Protein AF-A0A177W8T8-F1 (afdb_monomer)

Sequence (528 aa):
MTTLPELPSTTEKNVCTDEKISAELAASISTLTSTSPLPKVKPGDAMEALTTLVADLTAAKKHATPLLKDVQVLAERTWRVNVAYEHRIAQLEREKRQVGHSQPIAFVLERLTETVWKRFDELIMPLWRFEDSMVPIYEELCLILNGLESLQTMCNVDASERESRLHGFQDRLHAIENKMVDGKLVPDGRSETSSHIPSGQAMCVQLMERCYRLVRKISDAEPAVDPLLFNYKKLLEDIISNLKSMLDSVSVGNKIDPVELHVYQEQAQAVDSMRKDGKFFDKNGNIPEGQAILHELLEEAFDLIHECMVEYEAQDANDDPFSDVLDTLIDRVFNVRIGLTRYAGTATDSISTISKPALKLMYDVAKEGVVIATDTVAHPQKAALGAYSKLRAVASSTMKFINRIGEELEPIDETLQPQYETLHVIRQTLRKMRNERNRVYLAAQVKPSESEVDVQMKRAKETIAQFNEAYSAQLSEILTDLHKMERSRVDGKFMNDFGEVPSGQVPLSAMLDECFCIAMEMGDETIV

Secondary structure (DSSP, 8-state):
----------------SHHHHHHHHHHHHHHHS-SSPPP---HHHHHHHHHHHHHHHHHHHHTSS--HHHHHHHHHHHHHHHHHHHHHHHHHHHHHHHH-S--HHHHHHHHHHHHHHHHIIIIIHHHHT--GGGHHHHHHHHHHHHHHHHHHH--SS-HHHHHHHHHHHHHHHHHHHTTEETTEE--TT--TT---PPTTHHHHHHHHHHHHHHHHHHHSS-PPPPGGGHHHHHHHHHHHHHHHHHHHHHHTTPPP-HHHHHHHHHHHHHHHHT-BTTB---TTS---TTHHHHHHHHHHHHHHHHHHHHHHHHHHHH--TTHHHHHHHHHHHHHHHHHHHHHHHH-SS-GGGS-HHHHHHHHHHHHHHHHHHHHTTTS--GGGHHHHHHHHHHHHHHHHHHHHHHHHHSPPPGGGHHHHHHHHHHHHHHHHHHHHHHHHHHHHTSPPPTTSHHHHHHHHHHHHHHHHHHHHHHHHHHHHHHHHHHHT-BTTB---TTS---S-HHHHHHHHHHHHHHHHHHHHTT--

Nearest PDB structures (foldseek):
  6xns-assembly2_F  TM=2.102E-01  e=7.428E-01  synthetic construct
  5a7d-assembly2_Q  TM=1.539E-01  e=8.502E+00  Drosophila melanogaster

InterPro domains:
  IPR018810 Uncharacterised protein family UPF0662 [PF10303] (131-246)
  IPR018810 Uncharacterised protein family UPF0662 [PTHR28086] (33-526)

Structure (mmCIF, N/CA/C/O backbone):
data_AF-A0A177W8T8-F1
#
_entry.id   AF-A0A177W8T8-F1
#
loop_
_atom_site.group_PDB
_atom_site.id
_atom_site.type_symbol
_atom_site.label_atom_id
_atom_site.label_alt_id
_atom_site.label_comp_id
_atom_site.label_asym_id
_atom_site.label_entity_id
_atom_site.label_seq_id
_atom_site.pdbx_PDB_ins_code
_atom_site.Cartn_x
_atom_site.Cartn_y
_atom_site.Cartn_z
_atom_site.occupancy
_atom_site.B_iso_or_equiv
_atom_site.auth_seq_id
_atom_site.auth_comp_id
_atom_site.auth_asym_id
_atom_site.auth_atom_id
_atom_site.pdbx_PDB_model_num
ATOM 1 N N . MET A 1 1 ? 101.502 -21.270 -31.433 1.00 36.50 1 MET A N 1
ATOM 2 C CA . MET A 1 1 ? 100.756 -20.034 -31.753 1.00 36.50 1 MET A CA 1
ATOM 3 C C . MET A 1 1 ? 99.732 -20.409 -32.811 1.00 36.50 1 MET A C 1
ATOM 5 O O . MET A 1 1 ? 100.157 -20.930 -33.825 1.00 36.50 1 MET A O 1
ATOM 9 N N . THR A 1 2 ? 98.418 -20.303 -32.671 1.00 36.94 2 THR A N 1
ATOM 10 C CA . THR A 1 2 ? 97.518 -19.905 -31.581 1.00 36.94 2 THR A CA 1
ATOM 11 C C . THR A 1 2 ? 96.158 -20.503 -31.978 1.00 36.94 2 THR A C 1
ATOM 13 O O . THR A 1 2 ? 95.838 -20.564 -33.163 1.00 36.94 2 THR A O 1
ATOM 16 N N . THR A 1 3 ? 95.424 -21.037 -31.012 1.00 33.81 3 THR A N 1
ATOM 17 C CA . THR A 1 3 ? 94.244 -21.903 -31.156 1.00 33.81 3 THR A CA 1
ATOM 18 C C . THR A 1 3 ? 92.930 -21.122 -31.313 1.00 33.81 3 THR A C 1
ATOM 20 O O . THR A 1 3 ? 92.725 -20.126 -30.629 1.00 33.81 3 THR A O 1
ATOM 23 N N . LEU A 1 4 ? 92.032 -21.614 -32.175 1.00 34.81 4 LEU A N 1
ATOM 24 C CA . LEU A 1 4 ? 90.561 -21.447 -32.105 1.00 34.81 4 LEU A CA 1
ATOM 25 C C . LEU A 1 4 ? 89.976 -22.485 -31.110 1.00 34.81 4 LEU A C 1
ATOM 27 O O . LEU A 1 4 ? 90.708 -23.447 -30.847 1.00 34.81 4 LEU A O 1
ATOM 31 N N . PRO A 1 5 ? 88.694 -22.444 -30.654 1.00 54.16 5 PRO A N 1
ATOM 32 C CA . PRO A 1 5 ? 87.584 -21.465 -30.819 1.00 54.16 5 PRO A CA 1
ATOM 33 C C . PRO A 1 5 ? 86.827 -21.117 -29.492 1.00 54.16 5 PRO A C 1
ATOM 35 O O . PRO A 1 5 ? 87.106 -21.740 -28.480 1.00 54.16 5 PRO A O 1
ATOM 38 N N . GLU A 1 6 ? 85.827 -20.206 -29.494 1.00 29.86 6 GLU A N 1
ATOM 39 C CA . GLU A 1 6 ? 84.675 -20.213 -28.540 1.00 29.86 6 GLU A CA 1
ATOM 40 C C . GLU A 1 6 ? 83.529 -19.221 -28.914 1.00 29.86 6 GLU A C 1
ATOM 42 O O . GLU A 1 6 ? 83.764 -18.158 -29.485 1.00 29.86 6 GLU A O 1
ATOM 47 N N . LEU A 1 7 ? 82.285 -19.587 -28.573 1.00 36.22 7 LEU A N 1
ATOM 48 C CA . LEU A 1 7 ? 81.008 -18.824 -28.520 1.00 36.22 7 LEU A CA 1
ATOM 49 C C . LEU A 1 7 ? 80.299 -19.298 -27.219 1.00 36.22 7 LEU A C 1
ATOM 51 O O . LEU A 1 7 ? 80.562 -20.452 -26.865 1.00 36.22 7 LEU A O 1
ATOM 55 N N . PRO A 1 8 ? 79.330 -18.600 -26.561 1.00 48.88 8 PRO A N 1
ATOM 56 C CA . PRO A 1 8 ? 78.792 -17.224 -26.686 1.00 48.88 8 PRO A CA 1
ATOM 57 C C . PRO A 1 8 ? 78.611 -16.471 -25.319 1.00 48.88 8 PRO A C 1
ATOM 59 O O . PRO A 1 8 ? 78.730 -17.079 -24.261 1.00 48.88 8 PRO A O 1
ATOM 62 N N . SER A 1 9 ? 78.177 -15.193 -25.305 1.00 28.61 9 SER A N 1
ATOM 63 C CA . SER A 1 9 ? 77.290 -14.660 -24.234 1.00 28.61 9 SER A CA 1
ATOM 64 C C . SER A 1 9 ? 76.588 -13.340 -24.600 1.00 28.61 9 SER A C 1
ATOM 66 O O . SER A 1 9 ? 77.214 -12.367 -25.008 1.00 28.61 9 SER A O 1
ATOM 68 N N . THR A 1 10 ? 75.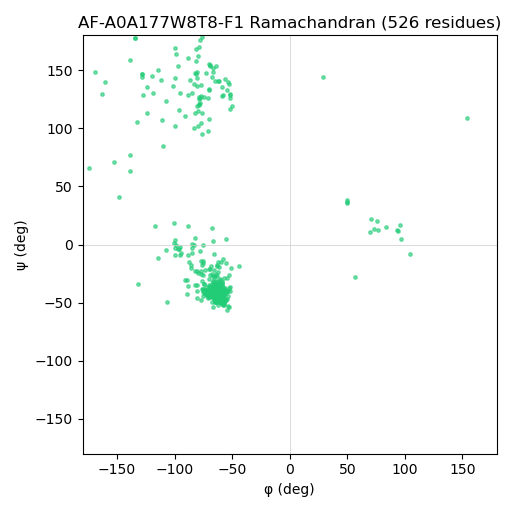272 -13.328 -24.397 1.00 39.69 10 THR A N 1
ATOM 69 C CA . THR A 1 10 ? 74.319 -12.205 -24.420 1.00 39.69 10 THR A CA 1
ATOM 70 C C . THR A 1 10 ? 74.605 -11.137 -23.360 1.00 39.69 10 THR A C 1
ATOM 72 O O . THR A 1 10 ? 74.863 -11.527 -22.230 1.00 39.69 10 THR A O 1
ATOM 75 N N . THR A 1 11 ? 74.438 -9.847 -23.690 1.00 34.94 11 THR A N 1
ATOM 76 C CA . THR A 1 11 ? 73.537 -8.846 -23.051 1.00 34.94 11 THR A CA 1
ATOM 77 C C . THR A 1 11 ? 74.072 -7.426 -23.250 1.00 34.94 11 THR A C 1
ATOM 79 O O . THR A 1 11 ? 74.990 -7.023 -22.549 1.00 34.94 11 THR A O 1
ATOM 82 N N . GLU A 1 12 ? 73.410 -6.628 -24.087 1.00 33.59 12 GLU A N 1
ATOM 83 C CA . GLU A 1 12 ? 73.372 -5.171 -23.917 1.00 33.59 12 GLU A CA 1
ATOM 84 C C . GLU A 1 12 ? 71.911 -4.727 -24.055 1.00 33.59 12 GLU A C 1
ATOM 86 O O . GLU A 1 12 ? 71.309 -4.786 -25.127 1.00 33.59 12 GLU A O 1
ATOM 91 N N . LYS A 1 13 ? 71.302 -4.389 -22.912 1.00 40.56 13 LYS A N 1
ATOM 92 C CA . LYS A 1 13 ? 69.955 -3.823 -22.815 1.00 40.56 13 LYS A CA 1
ATOM 93 C C . LYS A 1 13 ? 70.055 -2.302 -22.917 1.00 40.56 13 LYS A C 1
ATOM 95 O O . LYS A 1 13 ? 70.793 -1.680 -22.159 1.00 40.56 13 LYS A O 1
ATOM 100 N N . ASN A 1 14 ? 69.258 -1.741 -23.822 1.00 39.06 14 ASN A N 1
ATOM 101 C CA . ASN A 1 14 ? 68.937 -0.321 -23.934 1.00 39.06 14 ASN A CA 1
ATOM 102 C C . ASN A 1 14 ? 68.482 0.261 -22.585 1.00 39.06 14 ASN A C 1
ATOM 104 O O . ASN A 1 14 ? 67.448 -0.139 -22.055 1.00 39.06 14 ASN A O 1
ATOM 108 N N . VAL A 1 15 ? 69.224 1.246 -22.080 1.00 43.66 15 VAL A N 1
ATOM 109 C CA . VAL A 1 15 ? 68.829 2.138 -20.983 1.00 43.66 15 VAL A CA 1
ATOM 110 C C . VAL A 1 15 ? 68.604 3.522 -21.594 1.00 43.66 15 VAL A C 1
ATOM 112 O O . VAL A 1 15 ? 69.538 4.308 -21.662 1.00 43.66 15 VAL A O 1
ATOM 115 N N . CYS A 1 16 ? 67.406 3.790 -22.127 1.00 46.47 16 CYS A N 1
ATOM 116 C CA . CYS A 1 16 ? 66.895 5.149 -22.397 1.00 46.47 16 CYS A CA 1
ATOM 117 C C . CYS A 1 16 ? 65.426 5.096 -22.875 1.00 46.47 16 CYS A C 1
ATOM 119 O O . CYS A 1 16 ? 65.121 5.395 -24.029 1.00 46.47 16 CYS A O 1
ATOM 121 N N . THR A 1 17 ? 64.503 4.668 -22.012 1.00 49.44 17 THR A N 1
ATOM 122 C CA . THR A 1 17 ? 63.050 4.724 -22.292 1.00 49.44 17 THR A CA 1
ATOM 123 C C . THR A 1 17 ? 62.265 5.315 -21.126 1.00 49.44 17 THR A C 1
ATOM 125 O O . THR A 1 17 ? 61.343 6.091 -21.355 1.00 49.44 17 THR A O 1
ATOM 128 N N . ASP A 1 18 ? 62.693 5.078 -19.886 1.00 39.41 18 ASP A N 1
ATOM 129 C CA . ASP A 1 18 ? 61.910 5.481 -18.712 1.00 39.41 18 ASP A CA 1
ATOM 130 C C . ASP A 1 18 ? 61.987 6.982 -18.403 1.00 39.41 18 ASP A C 1
ATOM 132 O O . ASP A 1 18 ? 60.996 7.559 -17.973 1.00 39.41 18 ASP A O 1
ATOM 136 N N . GLU A 1 19 ? 63.103 7.664 -18.689 1.00 41.38 19 GLU A N 1
ATOM 137 C CA . GLU A 1 19 ? 63.194 9.124 -18.497 1.00 41.38 19 GLU A CA 1
ATOM 138 C C . GLU A 1 19 ? 62.347 9.904 -19.508 1.00 41.38 19 GLU A C 1
ATOM 140 O O . GLU A 1 19 ? 61.757 10.923 -19.159 1.00 41.38 19 GLU A O 1
ATOM 145 N N . LYS A 1 20 ? 62.235 9.409 -20.747 1.00 46.97 20 LYS A N 1
ATOM 146 C CA . LYS A 1 20 ? 61.398 10.026 -21.786 1.00 46.97 20 LYS A CA 1
ATOM 147 C C . LYS A 1 20 ? 59.914 9.817 -21.507 1.00 46.97 20 LYS A C 1
ATOM 149 O O . LYS A 1 20 ? 59.155 10.776 -21.563 1.00 46.97 20 LYS A O 1
ATOM 154 N N . ILE A 1 21 ? 59.535 8.595 -21.129 1.00 47.09 21 ILE A N 1
ATOM 155 C CA . ILE A 1 21 ? 58.158 8.259 -20.751 1.00 47.09 21 ILE A CA 1
ATOM 156 C C . ILE A 1 21 ? 57.765 9.008 -19.469 1.00 47.09 21 ILE A C 1
ATOM 158 O O . ILE A 1 21 ? 56.670 9.551 -19.393 1.00 47.09 21 ILE A O 1
ATOM 162 N N . SER A 1 22 ? 58.669 9.126 -18.492 1.00 39.69 22 SER A N 1
ATOM 163 C CA . SER A 1 22 ? 58.439 9.901 -17.265 1.00 39.69 22 SER A CA 1
ATOM 164 C C . SER A 1 22 ? 58.318 11.406 -17.537 1.00 39.69 22 SER A C 1
ATOM 166 O O . SER A 1 22 ? 57.455 12.066 -16.962 1.00 39.69 22 SER A O 1
ATOM 168 N N . ALA A 1 23 ? 59.110 11.956 -18.465 1.00 46.72 23 ALA A N 1
ATOM 169 C CA . ALA A 1 23 ? 59.013 13.359 -18.872 1.00 46.72 23 ALA A CA 1
ATOM 170 C C . ALA A 1 23 ? 57.728 13.666 -19.666 1.00 46.72 23 ALA A C 1
ATOM 172 O O . ALA A 1 23 ? 57.107 14.704 -19.441 1.00 46.72 23 ALA A O 1
ATOM 173 N N . GLU A 1 24 ? 57.292 12.764 -20.550 1.00 45.69 24 GLU A N 1
ATOM 174 C CA . GLU A 1 24 ? 56.029 12.884 -21.295 1.00 45.69 24 GLU A CA 1
ATOM 175 C C . GLU A 1 24 ? 54.805 12.711 -20.382 1.00 45.69 24 GLU A C 1
ATOM 177 O O . GLU A 1 24 ? 53.823 13.450 -20.512 1.00 45.69 24 GLU A O 1
ATOM 182 N N . LEU A 1 25 ? 54.885 11.810 -19.396 1.00 41.50 25 LEU A N 1
ATOM 183 C CA . LEU A 1 25 ? 53.869 11.642 -18.357 1.00 41.50 25 LEU A CA 1
ATOM 184 C C . LEU A 1 25 ? 53.806 12.880 -17.450 1.00 41.50 25 LEU A C 1
ATOM 186 O O . LEU A 1 25 ? 52.720 13.376 -17.171 1.00 41.50 25 LEU A O 1
ATOM 190 N N . ALA A 1 26 ? 54.951 13.439 -17.048 1.00 39.69 26 ALA A N 1
ATOM 191 C CA . ALA A 1 26 ? 55.018 14.663 -16.249 1.00 39.69 26 ALA A CA 1
ATOM 192 C C . ALA A 1 26 ? 54.475 15.890 -17.006 1.00 39.69 26 ALA A C 1
ATOM 194 O O . ALA A 1 26 ? 53.746 16.691 -16.424 1.00 39.69 26 ALA A O 1
ATOM 195 N N . ALA A 1 27 ? 54.757 16.016 -18.307 1.00 43.03 27 ALA A N 1
ATOM 196 C CA . ALA A 1 27 ? 54.209 17.077 -19.155 1.00 43.03 27 ALA A CA 1
ATOM 197 C C . ALA A 1 27 ? 52.689 16.926 -19.384 1.00 43.03 27 ALA A C 1
ATOM 199 O O . ALA A 1 27 ? 51.956 17.920 -19.376 1.00 43.03 27 ALA A O 1
ATOM 200 N N . SER A 1 28 ? 52.199 15.689 -19.514 1.00 38.84 28 SER A N 1
ATOM 201 C CA . SER A 1 28 ? 50.762 15.380 -19.611 1.00 38.84 28 SER A CA 1
ATOM 202 C C . SER A 1 28 ? 50.029 15.629 -18.284 1.00 38.84 28 SER A C 1
ATOM 204 O O . SER A 1 28 ? 48.922 16.154 -18.267 1.00 38.84 28 SER A O 1
ATOM 206 N N . ILE A 1 29 ? 50.672 15.355 -17.145 1.00 35.28 29 ILE A N 1
ATOM 207 C CA . ILE A 1 29 ? 50.142 15.678 -15.812 1.00 35.28 29 ILE A CA 1
ATOM 208 C C . ILE A 1 29 ? 50.116 17.199 -15.588 1.00 35.28 29 ILE A C 1
ATOM 210 O O . ILE A 1 29 ? 49.116 17.723 -15.102 1.00 35.28 29 ILE A O 1
ATOM 214 N N . SER A 1 30 ? 51.159 17.932 -15.998 1.00 34.81 30 SER A N 1
ATOM 215 C CA . SER A 1 30 ? 51.205 19.399 -15.887 1.00 34.81 30 SER A CA 1
ATOM 216 C C . SER A 1 30 ? 50.168 20.123 -16.750 1.00 34.81 30 SER A C 1
ATOM 218 O O . SER A 1 30 ? 49.748 21.220 -16.387 1.00 34.81 30 SER A O 1
ATOM 220 N N . THR A 1 31 ? 49.737 19.533 -17.867 1.00 37.41 31 THR A N 1
ATOM 221 C CA . THR A 1 31 ? 48.670 20.086 -18.722 1.00 37.41 31 THR A CA 1
ATOM 222 C C . THR A 1 31 ? 47.262 19.762 -18.205 1.00 37.41 31 THR A C 1
ATOM 224 O O . THR A 1 31 ? 46.336 20.525 -18.471 1.00 37.41 31 THR A O 1
ATOM 227 N N . LEU A 1 32 ? 47.106 18.702 -17.399 1.00 35.44 32 LEU A N 1
ATOM 228 C CA . LEU A 1 32 ? 45.859 18.321 -16.714 1.00 35.44 32 LEU A CA 1
ATOM 229 C C . LEU A 1 32 ? 45.648 19.035 -15.365 1.00 35.44 32 LEU A C 1
ATOM 231 O O . LEU A 1 32 ? 44.524 19.133 -14.868 1.00 35.44 32 LEU A O 1
ATOM 235 N N . THR A 1 33 ? 46.703 19.570 -14.751 1.00 32.75 33 THR A N 1
ATOM 236 C CA . THR A 1 33 ? 46.577 20.384 -13.539 1.00 32.75 33 THR A CA 1
ATOM 237 C C . THR A 1 33 ? 46.239 21.828 -13.895 1.00 32.75 33 THR A C 1
ATOM 239 O O . THR A 1 33 ? 47.120 22.620 -14.225 1.00 32.75 33 THR A O 1
ATOM 242 N N . SER A 1 34 ? 44.959 22.200 -13.782 1.00 35.75 34 SER A N 1
ATOM 243 C CA . SER A 1 34 ? 44.555 23.610 -13.756 1.00 35.75 34 SER A CA 1
ATOM 244 C C . SER A 1 34 ? 45.380 24.334 -12.683 1.00 35.75 34 SER A C 1
ATOM 246 O O . SER A 1 34 ? 45.391 23.918 -11.524 1.00 35.75 34 SER A O 1
ATOM 248 N N . THR A 1 35 ? 46.047 25.426 -13.049 1.00 34.66 35 THR A N 1
ATOM 249 C CA . THR A 1 35 ? 46.889 26.266 -12.177 1.00 34.66 35 THR A CA 1
ATOM 250 C C . THR A 1 35 ? 46.104 27.034 -11.104 1.00 34.66 35 THR A C 1
ATOM 252 O O . THR A 1 35 ? 46.620 27.980 -10.507 1.00 34.66 35 THR A O 1
ATOM 255 N N . SER A 1 36 ? 44.845 26.678 -10.851 1.00 39.38 36 SER A N 1
ATOM 256 C CA . SER A 1 36 ? 44.048 27.270 -9.786 1.00 39.38 36 SER A CA 1
ATOM 257 C C . SER A 1 36 ? 44.452 26.669 -8.433 1.00 39.38 36 SER A C 1
ATOM 259 O O . SER A 1 36 ? 44.442 25.446 -8.282 1.00 39.38 36 SER A O 1
ATOM 261 N N . PRO A 1 37 ? 44.811 27.495 -7.433 1.00 39.81 37 PRO A N 1
ATOM 262 C CA . PRO A 1 37 ? 45.140 26.999 -6.104 1.00 39.81 37 PRO A CA 1
ATOM 263 C C . PRO A 1 37 ? 43.948 26.238 -5.513 1.00 39.81 37 PRO A C 1
ATOM 265 O O . PRO A 1 37 ? 42.806 26.691 -5.605 1.00 39.81 37 PRO A O 1
ATOM 268 N N . LEU A 1 38 ? 44.232 25.081 -4.906 1.00 39.56 38 LEU A N 1
ATOM 269 C CA . LEU A 1 38 ? 43.234 24.237 -4.248 1.00 39.56 38 LEU A CA 1
ATOM 270 C C . LEU A 1 38 ? 42.411 25.072 -3.244 1.00 39.56 38 LEU A C 1
ATOM 272 O O . LEU A 1 38 ? 42.997 25.779 -2.414 1.00 39.56 38 LEU A O 1
ATOM 276 N N . PRO A 1 39 ? 41.068 25.023 -3.301 1.00 41.81 39 PRO A N 1
ATOM 277 C CA . PRO A 1 39 ? 40.225 25.808 -2.411 1.00 41.81 39 PRO A CA 1
ATOM 278 C C . PRO A 1 39 ? 40.402 25.354 -0.956 1.00 41.81 39 PRO A C 1
ATOM 280 O O . PRO A 1 39 ? 40.507 24.166 -0.660 1.00 41.81 39 PRO A O 1
ATOM 283 N N . LYS A 1 40 ? 40.421 26.311 -0.021 1.00 44.78 40 LYS A N 1
ATOM 284 C CA . LYS A 1 40 ? 40.364 26.027 1.421 1.00 44.78 40 LYS A CA 1
ATOM 285 C C . LYS A 1 40 ? 38.949 25.543 1.759 1.00 44.78 40 LYS A C 1
ATOM 287 O O . LYS A 1 40 ? 38.050 26.364 1.908 1.00 44.78 40 LYS A O 1
ATOM 292 N N . VAL A 1 41 ? 38.755 24.229 1.833 1.00 49.09 41 VAL A N 1
ATOM 293 C CA . VAL A 1 41 ? 37.439 23.591 2.021 1.00 49.09 41 VAL A CA 1
ATOM 294 C C . VAL A 1 41 ? 37.008 23.668 3.493 1.00 49.09 41 VAL A C 1
ATOM 296 O O . VAL A 1 41 ? 37.770 23.271 4.380 1.00 49.09 41 VAL A O 1
ATOM 299 N N . LYS A 1 42 ? 35.807 24.192 3.779 1.00 52.62 42 LYS A N 1
ATOM 300 C CA . LYS A 1 42 ? 35.232 24.187 5.137 1.00 52.62 42 LYS A CA 1
ATOM 301 C C . LYS A 1 42 ? 34.613 22.810 5.458 1.00 52.62 42 LYS A C 1
ATOM 303 O O . LYS A 1 42 ? 34.341 22.033 4.548 1.00 52.62 42 LYS A O 1
ATOM 308 N N . PRO A 1 43 ? 34.358 22.481 6.742 1.00 46.59 43 PRO A N 1
ATOM 309 C CA . PRO A 1 43 ? 33.862 21.157 7.142 1.00 46.59 43 PRO A CA 1
ATOM 310 C C . PRO A 1 43 ? 32.527 20.738 6.503 1.00 46.59 43 PRO A C 1
ATOM 312 O O . PRO A 1 43 ? 32.348 19.556 6.227 1.00 46.59 43 PRO A O 1
ATOM 315 N N . GLY A 1 44 ? 31.608 21.682 6.262 1.00 55.44 44 GLY A N 1
ATOM 316 C CA . GLY A 1 44 ? 30.327 21.408 5.594 1.00 55.44 44 GLY A CA 1
ATOM 317 C C . GLY A 1 44 ? 30.504 21.061 4.116 1.00 55.44 44 GLY A C 1
ATOM 318 O O . GLY A 1 44 ? 29.968 20.059 3.650 1.00 55.44 44 GLY A O 1
ATOM 319 N N . ASP A 1 45 ? 31.358 21.817 3.428 1.00 59.78 45 ASP A N 1
ATOM 320 C CA . ASP A 1 45 ? 31.611 21.698 1.990 1.00 59.78 45 ASP A CA 1
ATOM 321 C C . ASP A 1 45 ? 32.172 20.312 1.603 1.00 59.78 45 ASP A C 1
ATOM 323 O O . ASP A 1 45 ? 31.843 19.769 0.551 1.00 59.78 45 ASP A O 1
ATOM 327 N N . ALA A 1 46 ? 33.002 19.703 2.460 1.00 58.59 46 ALA A N 1
ATOM 328 C CA . ALA A 1 46 ? 33.574 18.374 2.211 1.00 58.59 46 ALA A CA 1
ATOM 329 C C . ALA A 1 46 ? 32.538 17.242 2.349 1.00 58.59 46 ALA A C 1
ATOM 331 O O . ALA A 1 46 ? 32.540 16.293 1.564 1.00 58.59 46 ALA A O 1
ATOM 332 N N . MET A 1 47 ? 31.643 17.342 3.337 1.00 60.91 47 MET A N 1
ATOM 333 C CA . MET A 1 47 ? 30.579 16.359 3.563 1.00 60.91 47 MET A CA 1
ATOM 334 C C . MET A 1 47 ? 29.520 16.431 2.459 1.00 60.91 47 MET A C 1
ATOM 336 O O . MET A 1 47 ? 29.075 15.397 1.958 1.00 60.91 47 MET A O 1
ATOM 340 N N . GLU A 1 48 ? 29.159 17.642 2.039 1.00 68.06 48 GLU A N 1
ATOM 341 C CA . GLU A 1 48 ? 28.255 17.883 0.915 1.00 68.06 48 GLU A CA 1
ATOM 342 C C . GLU A 1 48 ? 28.841 17.347 -0.401 1.00 68.06 48 GLU A C 1
ATOM 344 O O . GLU A 1 48 ? 28.162 16.623 -1.135 1.00 68.06 48 GLU A O 1
ATOM 349 N N . ALA A 1 49 ? 30.129 17.596 -0.662 1.00 63.69 49 ALA A N 1
ATOM 350 C CA . ALA A 1 49 ? 30.810 17.093 -1.853 1.00 63.69 49 ALA A CA 1
ATOM 351 C C . ALA A 1 49 ? 30.868 15.556 -1.906 1.00 63.69 49 ALA A C 1
ATOM 353 O O . ALA A 1 49 ? 30.611 14.979 -2.963 1.00 63.69 49 ALA A O 1
ATOM 354 N N . LEU A 1 50 ? 31.159 14.887 -0.782 1.00 61.28 50 LEU A N 1
ATOM 355 C CA . LEU A 1 50 ? 31.156 13.421 -0.692 1.00 61.28 50 LEU A CA 1
ATOM 356 C C . LEU A 1 50 ? 29.753 12.835 -0.842 1.00 61.28 50 LEU A C 1
ATOM 358 O O . LEU A 1 50 ? 29.578 11.854 -1.556 1.00 61.28 50 LEU A O 1
ATOM 362 N N . THR A 1 51 ? 28.751 13.443 -0.209 1.00 69.00 51 THR A N 1
ATOM 363 C CA . THR A 1 51 ? 27.359 12.976 -0.295 1.00 69.00 51 THR A CA 1
ATOM 364 C C . THR A 1 51 ? 26.843 13.079 -1.728 1.00 69.00 51 THR A C 1
ATOM 366 O O . THR A 1 51 ? 26.279 12.121 -2.256 1.00 69.00 51 THR A O 1
ATOM 369 N N . THR A 1 52 ? 27.124 14.201 -2.393 1.00 72.75 52 THR A N 1
ATOM 370 C CA . THR A 1 52 ? 26.773 14.407 -3.802 1.00 72.75 52 THR A CA 1
ATOM 371 C C . THR A 1 52 ? 27.526 13.427 -4.704 1.00 72.75 52 THR A C 1
ATOM 373 O O . THR A 1 52 ? 26.930 12.815 -5.580 1.00 72.75 52 THR A O 1
ATOM 376 N N . LEU A 1 53 ? 28.821 13.196 -4.456 1.00 67.50 53 LEU A N 1
ATOM 377 C CA . LEU A 1 53 ? 29.611 12.232 -5.225 1.00 67.50 53 LEU A CA 1
ATOM 378 C C . LEU A 1 53 ? 29.110 10.788 -5.053 1.00 67.50 53 LEU A C 1
ATOM 380 O O . LEU A 1 53 ? 29.078 10.033 -6.021 1.00 67.50 53 LEU A O 1
ATOM 384 N N . VAL A 1 54 ? 28.696 10.394 -3.845 1.00 66.81 54 VAL A N 1
ATOM 385 C CA . VAL A 1 54 ? 28.079 9.083 -3.592 1.00 66.81 54 VAL A CA 1
ATOM 386 C C . VAL A 1 54 ? 26.755 8.954 -4.343 1.00 66.81 54 VAL A C 1
ATOM 388 O O . VAL A 1 54 ? 26.503 7.898 -4.926 1.00 66.81 54 VAL A O 1
ATOM 391 N N . ALA A 1 55 ? 25.929 10.003 -4.364 1.00 71.38 55 ALA A N 1
ATOM 392 C CA . ALA A 1 55 ? 24.685 10.020 -5.129 1.00 71.38 55 ALA A CA 1
ATOM 393 C C . ALA A 1 55 ? 24.953 9.873 -6.636 1.00 71.38 55 ALA A C 1
ATOM 395 O O . ALA A 1 55 ? 24.359 9.006 -7.272 1.00 71.38 55 ALA A O 1
ATOM 396 N N . ASP A 1 56 ? 25.920 10.618 -7.172 1.00 65.88 56 ASP A N 1
ATOM 397 C CA . ASP A 1 56 ? 26.297 10.578 -8.589 1.00 65.88 56 ASP A CA 1
ATOM 398 C C . ASP A 1 56 ? 26.890 9.218 -8.994 1.00 65.88 56 ASP A C 1
ATOM 400 O O . ASP A 1 56 ? 26.501 8.650 -10.012 1.00 65.88 56 ASP A O 1
ATOM 404 N N . LEU A 1 57 ? 27.765 8.627 -8.170 1.00 65.00 57 LEU A N 1
ATOM 405 C CA . LEU A 1 57 ? 28.293 7.270 -8.384 1.00 65.00 57 LEU A CA 1
ATOM 406 C C . LEU A 1 57 ? 27.192 6.203 -8.289 1.00 65.00 57 LEU A C 1
ATOM 408 O O . LEU A 1 57 ? 27.227 5.195 -8.996 1.00 65.00 57 LEU A O 1
ATOM 412 N N . THR A 1 58 ? 26.200 6.413 -7.424 1.00 66.75 58 THR A N 1
ATOM 413 C CA . THR A 1 58 ? 25.055 5.503 -7.277 1.00 66.75 58 THR A CA 1
ATOM 414 C C . THR A 1 58 ? 24.097 5.619 -8.463 1.00 66.75 58 THR A C 1
ATOM 416 O O . THR A 1 58 ? 23.622 4.599 -8.961 1.00 66.75 58 THR A O 1
ATOM 419 N N . ALA A 1 59 ? 23.871 6.829 -8.976 1.00 66.38 59 ALA A N 1
ATOM 420 C CA . ALA A 1 59 ? 23.120 7.064 -10.203 1.00 66.38 59 ALA A CA 1
ATOM 421 C C . ALA A 1 59 ? 23.847 6.472 -11.422 1.00 66.38 59 ALA A C 1
ATOM 423 O O . ALA A 1 59 ? 23.244 5.726 -12.190 1.00 66.38 59 ALA A O 1
ATOM 424 N N . ALA A 1 60 ? 25.159 6.690 -11.546 1.00 63.41 60 ALA A N 1
ATOM 425 C CA . ALA A 1 60 ? 25.982 6.093 -12.598 1.00 63.41 60 ALA A CA 1
ATOM 426 C C . ALA A 1 60 ? 25.928 4.555 -12.571 1.00 63.41 60 ALA A C 1
ATOM 428 O O . ALA A 1 60 ? 25.825 3.919 -13.618 1.00 63.41 60 ALA A O 1
ATOM 429 N N . LYS A 1 61 ? 25.901 3.948 -11.374 1.00 62.06 61 LYS A N 1
ATOM 430 C CA . LYS A 1 61 ? 25.670 2.505 -11.209 1.00 62.06 61 LYS A CA 1
ATOM 431 C C . LYS A 1 61 ? 24.278 2.073 -11.675 1.00 62.06 61 LYS A C 1
ATOM 433 O O . LYS A 1 61 ? 24.152 1.018 -12.292 1.00 62.06 61 LYS A O 1
ATOM 438 N N . LYS A 1 62 ? 23.239 2.866 -11.389 1.00 60.81 62 LYS A N 1
ATOM 439 C CA . LYS A 1 62 ? 21.850 2.585 -11.793 1.00 60.81 62 LYS A CA 1
ATOM 440 C C . LYS A 1 62 ? 21.688 2.573 -13.316 1.00 60.81 62 LYS A C 1
ATOM 442 O O . LYS A 1 62 ? 20.943 1.747 -13.829 1.00 60.81 62 LYS A O 1
ATOM 447 N N . HIS A 1 63 ? 22.427 3.423 -14.029 1.00 58.25 63 HIS A N 1
ATOM 448 C CA . HIS A 1 63 ? 22.426 3.462 -15.496 1.00 58.25 63 HIS A CA 1
ATOM 449 C C . HIS A 1 63 ? 23.211 2.317 -16.161 1.00 58.25 63 HIS A C 1
ATOM 451 O O . HIS A 1 63 ? 23.214 2.236 -17.382 1.00 58.25 63 HIS A O 1
ATOM 457 N N . ALA A 1 64 ? 23.820 1.413 -15.379 1.00 55.97 64 ALA A N 1
ATOM 458 C CA . ALA A 1 64 ? 24.514 0.174 -15.756 1.00 55.97 64 ALA A CA 1
ATOM 459 C C . ALA A 1 64 ? 25.690 0.279 -16.757 1.00 55.97 64 ALA A C 1
ATOM 461 O O . ALA A 1 64 ? 26.579 -0.566 -16.700 1.00 55.97 64 ALA A O 1
ATOM 462 N N . THR A 1 65 ? 25.723 1.270 -17.651 1.00 66.06 65 THR A N 1
ATOM 463 C CA . THR A 1 65 ? 26.663 1.402 -18.778 1.00 66.06 65 THR A CA 1
ATOM 464 C C . THR A 1 65 ? 26.862 2.884 -19.160 1.00 66.06 65 THR A C 1
ATOM 466 O O . THR A 1 65 ? 26.349 3.339 -20.186 1.00 66.06 65 THR A O 1
ATOM 469 N N . PRO A 1 66 ? 27.549 3.690 -18.327 1.00 68.56 66 PRO A N 1
ATOM 470 C CA . PRO A 1 66 ? 27.820 5.100 -18.626 1.00 68.56 66 PRO A CA 1
ATOM 471 C C . PRO A 1 66 ? 28.819 5.267 -19.786 1.00 68.56 66 PRO A C 1
ATOM 473 O O . PRO A 1 66 ? 29.666 4.397 -20.014 1.00 68.56 66 PRO A O 1
ATOM 476 N N . LEU A 1 67 ? 28.747 6.399 -20.504 1.00 69.50 67 LEU A N 1
ATOM 477 C CA . LEU A 1 67 ? 29.729 6.756 -21.539 1.00 69.50 67 LEU A CA 1
ATOM 478 C C . LEU A 1 67 ? 31.102 7.018 -20.909 1.00 69.50 67 LEU A C 1
ATOM 480 O O . LEU A 1 67 ? 31.197 7.532 -19.793 1.00 69.50 67 LEU A O 1
ATOM 484 N N . LEU A 1 68 ? 32.182 6.717 -21.635 1.00 66.44 68 LEU A N 1
ATOM 485 C CA . LEU A 1 68 ? 33.531 6.804 -21.072 1.00 66.44 68 LEU A CA 1
ATOM 486 C C . LEU A 1 68 ? 33.934 8.248 -20.734 1.00 66.44 68 LEU A C 1
ATOM 488 O O . LEU A 1 68 ? 34.583 8.477 -19.715 1.00 66.44 68 LEU A O 1
ATOM 492 N N . LYS A 1 69 ? 33.475 9.232 -21.518 1.00 66.50 69 LYS A N 1
ATOM 493 C CA . LYS A 1 69 ? 33.635 10.661 -21.197 1.00 66.50 69 LYS A CA 1
ATOM 494 C C . LYS A 1 69 ? 33.055 11.026 -19.820 1.00 66.50 69 LYS A C 1
ATOM 496 O O . LYS A 1 69 ? 33.662 11.791 -19.075 1.00 66.50 69 LYS A O 1
ATOM 501 N N . ASP A 1 70 ? 31.913 10.439 -19.455 1.00 66.25 70 ASP A N 1
ATOM 502 C CA . ASP A 1 70 ? 31.234 10.723 -18.189 1.00 66.25 70 ASP A CA 1
ATOM 503 C C . ASP A 1 70 ? 31.995 10.060 -17.034 1.00 66.25 70 ASP A C 1
ATOM 505 O O . ASP A 1 70 ? 32.126 10.630 -15.953 1.00 66.25 70 ASP A O 1
ATOM 509 N N . VAL A 1 71 ? 32.582 8.888 -17.292 1.00 64.88 71 VAL A N 1
ATOM 510 C CA . VAL A 1 71 ? 33.443 8.153 -16.356 1.00 64.88 71 VAL A CA 1
ATOM 511 C C . VAL A 1 71 ? 34.755 8.895 -16.110 1.00 64.88 71 VAL A C 1
ATOM 513 O O . VAL A 1 71 ? 35.208 8.938 -14.971 1.00 64.88 71 VAL A O 1
ATOM 516 N N . GLN A 1 72 ? 35.351 9.518 -17.130 1.00 61.94 72 GLN A N 1
ATOM 517 C CA . GLN A 1 72 ? 36.559 10.340 -16.987 1.00 61.94 72 GLN A CA 1
ATOM 518 C C . GLN A 1 72 ? 36.299 11.585 -16.132 1.00 61.94 72 GLN A C 1
ATOM 520 O O . GLN A 1 72 ? 37.043 11.844 -15.185 1.00 61.94 72 GLN A O 1
ATOM 525 N N . VAL A 1 73 ? 35.208 12.312 -16.404 1.00 65.44 73 VAL A N 1
ATOM 526 C CA . VAL A 1 73 ? 34.782 13.466 -15.591 1.00 65.44 73 VAL A CA 1
ATOM 527 C C . VAL A 1 73 ? 34.494 13.039 -14.149 1.00 65.44 73 VAL A C 1
ATOM 529 O O . VAL A 1 73 ? 34.892 13.719 -13.198 1.00 65.44 73 VAL A O 1
ATOM 532 N N . LEU A 1 74 ? 33.841 11.888 -13.967 1.00 63.44 74 LEU A N 1
ATOM 533 C CA . LEU A 1 74 ? 33.544 11.331 -12.651 1.00 63.44 74 LEU A CA 1
ATOM 534 C C . LEU A 1 74 ? 34.819 10.904 -11.913 1.00 63.44 74 LEU A C 1
ATOM 536 O O . LEU A 1 74 ? 34.961 11.224 -10.739 1.00 63.44 74 LEU A O 1
ATOM 540 N N . ALA A 1 75 ? 35.775 10.268 -12.592 1.00 59.50 75 ALA A N 1
ATOM 541 C CA . ALA A 1 75 ? 37.065 9.866 -12.035 1.00 59.50 75 ALA A CA 1
ATOM 542 C C . ALA A 1 75 ? 37.911 11.070 -11.605 1.00 59.50 75 ALA A C 1
ATOM 544 O O . ALA A 1 75 ? 38.466 11.073 -10.505 1.00 59.50 75 ALA A O 1
ATOM 545 N N . GLU A 1 76 ? 37.968 12.116 -12.432 1.00 61.34 76 GLU A N 1
ATOM 546 C CA . GLU A 1 76 ? 38.660 13.362 -12.103 1.00 61.34 76 GLU A CA 1
ATOM 547 C C . GLU A 1 76 ? 38.032 14.028 -10.873 1.00 61.34 76 GLU A C 1
ATOM 549 O O . GLU A 1 76 ? 38.734 14.462 -9.955 1.00 61.34 76 GLU A O 1
ATOM 554 N N . ARG A 1 77 ? 36.697 14.062 -10.810 1.00 62.75 77 ARG A N 1
ATOM 555 C CA . ARG A 1 77 ? 35.968 14.585 -9.653 1.00 62.75 77 ARG A CA 1
ATOM 556 C C . ARG A 1 77 ? 36.196 13.732 -8.405 1.00 62.75 77 ARG A C 1
ATOM 558 O O . ARG A 1 77 ? 36.453 14.304 -7.348 1.00 62.75 77 ARG A O 1
ATOM 565 N N . THR A 1 78 ? 36.174 12.403 -8.511 1.00 60.62 78 THR A N 1
ATOM 566 C CA . THR A 1 78 ? 36.481 11.491 -7.399 1.00 60.62 78 THR A CA 1
ATOM 567 C C . THR A 1 78 ? 37.897 11.708 -6.881 1.00 60.62 78 THR A C 1
ATOM 569 O O . THR A 1 78 ? 38.088 11.821 -5.672 1.00 60.62 78 THR A O 1
ATOM 572 N N . TRP A 1 79 ? 38.879 11.855 -7.772 1.00 58.31 79 TRP A N 1
ATOM 573 C CA . TRP A 1 79 ? 40.260 12.142 -7.391 1.00 58.31 79 TRP A CA 1
ATOM 574 C C . TRP A 1 79 ? 40.390 13.490 -6.670 1.00 58.31 79 TRP A C 1
ATOM 576 O O . TRP A 1 79 ? 40.972 13.554 -5.587 1.00 58.31 79 TRP A O 1
ATOM 586 N N . ARG A 1 80 ? 39.784 14.559 -7.207 1.00 55.88 80 ARG A N 1
ATOM 587 C CA . ARG A 1 80 ? 39.785 15.895 -6.581 1.00 55.88 80 ARG A CA 1
ATOM 588 C C . ARG A 1 80 ? 39.132 15.886 -5.194 1.00 55.88 80 ARG A C 1
ATOM 590 O O . ARG A 1 80 ? 39.671 16.488 -4.265 1.00 55.88 80 ARG A O 1
ATOM 597 N N . VAL A 1 81 ? 38.001 15.192 -5.041 1.00 58.53 81 VAL A N 1
ATOM 598 C CA . VAL A 1 81 ? 37.302 15.045 -3.752 1.00 58.53 81 VAL A CA 1
ATOM 599 C C . VAL A 1 81 ? 38.141 14.228 -2.767 1.00 58.53 81 VAL A C 1
ATOM 601 O O . VAL A 1 81 ? 38.265 14.624 -1.610 1.00 58.53 81 VAL A O 1
ATOM 604 N N . ASN A 1 82 ? 38.790 13.155 -3.222 1.00 59.34 82 ASN A N 1
ATOM 605 C CA . ASN A 1 82 ? 39.657 12.337 -2.380 1.00 59.34 82 ASN A CA 1
ATOM 606 C C . ASN A 1 82 ? 40.895 13.108 -1.882 1.00 59.34 82 ASN A C 1
ATOM 608 O O . ASN A 1 82 ? 41.239 13.041 -0.707 1.00 59.34 82 ASN A O 1
ATOM 612 N N . VAL A 1 83 ? 41.531 13.916 -2.737 1.00 55.88 83 VAL A N 1
ATOM 613 C CA . VAL A 1 83 ? 42.662 14.776 -2.335 1.00 55.88 83 VAL A CA 1
ATOM 614 C C . VAL A 1 83 ? 42.235 15.822 -1.296 1.00 55.88 83 VAL A C 1
ATOM 616 O O . VAL A 1 83 ? 42.940 16.042 -0.308 1.00 55.88 83 VAL A O 1
ATOM 619 N N . ALA A 1 84 ? 41.071 16.453 -1.483 1.00 54.91 84 ALA A N 1
ATOM 620 C CA . ALA A 1 84 ? 40.521 17.403 -0.513 1.00 54.91 84 ALA A CA 1
ATOM 621 C C . ALA A 1 84 ? 40.199 16.737 0.839 1.00 54.91 84 ALA A C 1
ATOM 623 O O . ALA A 1 84 ? 40.324 17.358 1.898 1.00 54.91 84 ALA A O 1
ATOM 624 N N . TYR A 1 85 ? 39.820 15.463 0.798 1.00 64.25 85 TYR A N 1
ATOM 625 C CA . TYR A 1 85 ? 39.457 14.661 1.952 1.00 64.25 85 TYR A CA 1
ATOM 626 C C . TYR A 1 85 ? 40.662 14.172 2.771 1.00 64.25 85 TYR A C 1
ATOM 628 O O . TYR A 1 85 ? 40.686 14.382 3.985 1.00 64.25 85 TYR A O 1
ATOM 636 N N . GLU A 1 86 ? 41.690 13.613 2.126 1.00 56.72 86 GLU A N 1
ATOM 637 C CA . GLU A 1 86 ? 42.956 13.210 2.765 1.00 56.72 86 GLU A CA 1
ATOM 638 C C . GLU A 1 86 ? 43.575 14.374 3.554 1.00 56.72 86 GLU A C 1
ATOM 640 O O . GLU A 1 86 ? 44.017 14.239 4.698 1.00 56.72 86 GLU A O 1
ATOM 645 N N . HIS A 1 87 ? 43.506 15.580 2.983 1.00 57.62 87 HIS A N 1
ATOM 646 C CA . HIS A 1 87 ? 43.944 16.799 3.652 1.00 57.62 87 HIS A CA 1
ATOM 647 C C . HIS A 1 87 ? 43.120 17.114 4.920 1.00 57.62 87 HIS A C 1
ATOM 649 O O . HIS A 1 87 ? 43.667 17.618 5.907 1.00 57.62 87 HIS A O 1
ATOM 655 N N . ARG A 1 88 ? 41.813 16.811 4.932 1.00 60.97 88 ARG A N 1
ATOM 656 C CA . ARG A 1 88 ? 40.920 17.060 6.075 1.00 60.97 88 ARG A CA 1
ATOM 657 C C . ARG A 1 88 ? 41.025 15.987 7.156 1.00 60.97 88 ARG A C 1
ATOM 659 O O . ARG A 1 88 ? 41.052 16.377 8.324 1.00 60.97 88 ARG A O 1
ATOM 666 N N . ILE A 1 89 ? 41.137 14.698 6.815 1.00 61.22 89 ILE A N 1
ATOM 667 C CA . ILE A 1 89 ? 41.480 13.650 7.796 1.00 61.22 89 ILE A CA 1
ATOM 668 C C . ILE A 1 89 ? 42.768 14.049 8.505 1.00 61.22 89 ILE A C 1
ATOM 670 O O . ILE A 1 89 ? 42.789 14.134 9.730 1.00 61.22 89 ILE A O 1
ATOM 674 N N . ALA A 1 90 ? 43.826 14.361 7.750 1.00 63.62 90 ALA A N 1
ATOM 675 C CA . ALA A 1 90 ? 45.120 14.704 8.330 1.00 63.62 90 ALA A CA 1
ATOM 676 C C . ALA A 1 90 ? 45.036 15.927 9.264 1.00 63.62 90 ALA A C 1
ATOM 678 O O . ALA A 1 90 ? 45.764 16.018 10.255 1.00 63.62 90 ALA A O 1
ATOM 679 N N . GLN A 1 91 ? 44.137 16.873 8.978 1.00 64.25 91 GLN A N 1
ATOM 680 C CA . GLN A 1 91 ? 43.851 18.000 9.863 1.00 64.25 91 GLN A CA 1
ATOM 681 C C . GLN A 1 91 ? 43.086 17.570 11.128 1.00 64.25 91 GLN A C 1
ATOM 683 O O . GLN A 1 91 ? 43.480 17.950 12.229 1.00 64.25 91 GLN A O 1
ATOM 688 N N . LEU A 1 92 ? 42.040 16.753 10.993 1.00 59.22 92 LEU A N 1
ATOM 689 C CA . LEU A 1 92 ? 41.244 16.233 12.109 1.00 59.22 92 LEU A CA 1
ATOM 690 C C . LEU A 1 92 ? 42.062 15.319 13.031 1.00 59.22 92 LEU A C 1
ATOM 692 O O . LEU A 1 92 ? 41.894 15.366 14.245 1.00 59.22 92 LEU A O 1
ATOM 696 N N . GLU A 1 93 ? 43.001 14.539 12.498 1.00 63.28 93 GLU A N 1
ATOM 697 C CA . GLU A 1 93 ? 43.943 13.743 13.288 1.00 63.28 93 GLU A CA 1
ATOM 698 C C . GLU A 1 93 ? 44.920 14.617 14.085 1.00 63.28 93 GLU A C 1
ATOM 700 O O . GLU A 1 93 ? 45.255 14.299 15.230 1.00 63.28 93 GLU A O 1
ATOM 705 N N . ARG A 1 94 ? 45.363 15.747 13.512 1.00 63.66 94 ARG A N 1
ATOM 706 C CA . ARG A 1 94 ? 46.172 16.749 14.229 1.00 63.66 94 ARG A CA 1
ATOM 707 C C . ARG A 1 94 ? 45.362 17.429 15.335 1.00 63.66 94 ARG A C 1
ATOM 709 O O . ARG A 1 94 ? 45.885 17.588 16.434 1.00 63.66 94 ARG A O 1
ATOM 716 N N . GLU A 1 95 ? 44.099 17.769 15.079 1.00 60.53 95 GLU A N 1
ATOM 717 C CA . GLU A 1 95 ? 43.163 18.327 16.070 1.00 60.53 95 GLU A CA 1
ATOM 718 C C . GLU A 1 95 ? 42.842 17.295 17.181 1.00 60.53 95 GLU A C 1
ATOM 720 O O . GLU A 1 95 ? 42.859 17.622 18.368 1.00 60.53 95 GLU A O 1
ATOM 725 N N . LYS A 1 96 ? 42.681 16.009 16.833 1.00 56.97 96 LYS A N 1
ATOM 726 C CA . LYS A 1 96 ? 42.491 14.879 17.766 1.00 56.97 96 LYS A CA 1
ATOM 727 C C . LYS A 1 96 ? 43.687 14.681 18.698 1.00 56.97 96 LYS A C 1
ATOM 729 O O . LYS A 1 96 ? 43.489 14.454 19.891 1.00 56.97 96 LYS A O 1
ATOM 734 N N . ARG A 1 97 ? 44.922 14.813 18.189 1.00 60.72 97 ARG A N 1
ATOM 735 C CA . ARG A 1 97 ? 46.151 14.782 19.012 1.00 60.72 97 ARG A CA 1
ATOM 736 C C . ARG A 1 97 ? 46.218 15.927 20.028 1.00 60.72 97 ARG A C 1
ATOM 738 O O . ARG A 1 97 ? 46.908 15.778 21.029 1.00 60.72 97 ARG A O 1
ATOM 745 N N . GLN A 1 98 ? 45.516 17.037 19.790 1.00 55.09 98 GLN A N 1
ATOM 746 C CA . GLN A 1 98 ? 45.469 18.178 20.710 1.00 55.09 98 GLN A CA 1
ATOM 747 C C . GLN A 1 98 ? 44.343 18.078 21.755 1.00 55.09 98 GLN A C 1
ATOM 749 O O . GLN A 1 98 ? 44.520 18.581 22.859 1.00 55.09 98 GLN A O 1
ATOM 754 N N . VAL A 1 99 ? 43.206 17.440 21.438 1.00 51.06 99 VAL A N 1
ATOM 755 C CA . VAL A 1 99 ? 41.980 17.501 22.272 1.00 51.06 99 VAL A CA 1
ATOM 756 C C . VAL A 1 99 ? 41.583 16.150 22.902 1.00 51.06 99 VAL A C 1
ATOM 758 O O . VAL A 1 99 ? 40.759 16.106 23.810 1.00 51.06 99 VAL A O 1
ATOM 761 N N . GLY A 1 100 ? 42.187 15.027 22.497 1.00 48.97 100 GLY A N 1
ATOM 762 C CA . GLY A 1 100 ? 42.069 13.745 23.211 1.00 48.97 100 GLY A CA 1
ATOM 763 C C . GLY A 1 100 ? 40.700 13.044 23.153 1.00 48.97 100 GLY A C 1
ATOM 764 O O . GLY A 1 100 ? 40.496 12.077 23.882 1.00 48.97 100 GLY A O 1
ATOM 765 N N . HIS A 1 101 ? 39.758 13.485 22.310 1.00 52.56 101 HIS A N 1
ATOM 766 C CA . HIS A 1 101 ? 38.466 12.818 22.069 1.00 52.56 101 HIS A CA 1
ATOM 767 C C . HIS A 1 101 ? 38.214 12.590 20.569 1.00 52.56 101 HIS A C 1
ATOM 769 O O . HIS A 1 101 ? 38.633 13.385 19.728 1.00 52.56 101 HIS A O 1
ATOM 775 N N . SER A 1 102 ? 37.529 11.490 20.233 1.00 50.00 102 SER A N 1
ATOM 776 C CA . SER A 1 102 ? 37.127 11.164 18.857 1.00 50.00 102 SER A CA 1
ATOM 777 C C . SER A 1 102 ? 35.893 11.979 18.460 1.00 50.00 102 SER A C 1
ATOM 779 O O . SER A 1 102 ? 34.857 11.869 19.113 1.00 50.00 102 SER A O 1
ATOM 781 N N . GLN A 1 103 ? 35.987 12.806 17.413 1.00 58.66 103 GLN A N 1
ATOM 782 C CA . GLN A 1 103 ? 34.839 13.573 16.917 1.00 58.66 103 GLN A CA 1
ATOM 783 C C . GLN A 1 103 ? 33.928 12.701 16.029 1.00 58.66 103 GLN A C 1
ATOM 785 O O . GLN A 1 103 ? 34.445 12.031 15.132 1.00 58.66 103 GLN A O 1
ATOM 790 N N . PRO A 1 104 ? 32.587 12.766 16.180 1.00 62.28 104 PRO A N 1
ATOM 791 C CA . PRO A 1 104 ? 31.625 12.039 15.335 1.00 62.28 104 PRO A CA 1
ATOM 792 C C . PRO A 1 104 ? 31.796 12.287 13.827 1.00 62.28 104 PRO A C 1
ATOM 794 O O . PRO A 1 104 ? 31.523 11.414 13.008 1.00 62.28 104 PRO A O 1
ATOM 797 N N . ILE A 1 105 ? 32.297 13.470 13.461 1.00 61.09 105 ILE A N 1
ATOM 798 C CA . ILE A 1 105 ? 32.506 13.901 12.073 1.00 61.09 105 ILE A CA 1
ATOM 799 C C . ILE A 1 105 ? 33.595 13.073 11.372 1.00 61.09 105 ILE A C 1
ATOM 801 O O . ILE A 1 105 ? 33.449 12.781 10.191 1.00 61.09 105 ILE A O 1
ATOM 805 N N . ALA A 1 106 ? 34.654 12.652 12.076 1.00 63.72 106 ALA A N 1
ATOM 806 C CA . ALA A 1 106 ? 35.730 11.853 11.480 1.00 63.72 106 ALA A CA 1
ATOM 807 C C . ALA A 1 106 ? 35.232 10.467 11.031 1.00 63.72 106 ALA A C 1
ATOM 809 O O . ALA A 1 106 ? 35.515 10.043 9.918 1.00 63.72 106 ALA A O 1
ATOM 810 N N . PHE A 1 107 ? 34.395 9.821 11.848 1.00 66.31 107 PHE A N 1
ATOM 811 C CA . PHE A 1 107 ? 33.809 8.514 11.539 1.00 66.31 107 PHE A CA 1
ATOM 812 C C . PHE A 1 107 ? 32.849 8.558 10.337 1.00 66.31 107 PHE A C 1
ATOM 814 O O . PHE A 1 107 ? 32.876 7.685 9.471 1.00 66.31 107 PHE A O 1
ATOM 821 N N . VAL A 1 108 ? 32.002 9.592 10.252 1.00 65.19 108 VAL A N 1
ATOM 822 C CA . VAL A 1 108 ? 31.096 9.786 9.101 1.00 65.19 108 VAL A CA 1
ATOM 823 C C . VAL A 1 108 ? 31.895 9.990 7.814 1.00 65.19 108 VAL A C 1
ATOM 825 O O . VAL A 1 108 ? 31.582 9.401 6.780 1.00 65.19 108 VAL A O 1
ATOM 828 N N . LEU A 1 109 ? 32.952 10.793 7.896 1.00 62.75 109 LEU A N 1
ATOM 829 C CA . LEU A 1 109 ? 33.878 11.044 6.804 1.00 62.75 109 LEU A CA 1
ATOM 830 C C . LEU A 1 109 ? 34.574 9.752 6.343 1.00 62.75 109 LEU A C 1
ATOM 832 O O . LEU A 1 109 ? 34.646 9.518 5.137 1.00 62.75 109 LEU A O 1
ATOM 836 N N . GLU A 1 110 ? 35.086 8.921 7.258 1.00 68.19 110 GLU A N 1
ATOM 837 C CA . GLU A 1 110 ? 35.726 7.620 6.956 1.00 68.19 110 GLU A CA 1
ATOM 838 C C . GLU A 1 110 ? 34.773 6.693 6.194 1.00 68.19 110 GLU A C 1
ATOM 840 O O . GLU A 1 110 ? 35.086 6.228 5.097 1.00 68.19 110 GLU A O 1
ATOM 845 N N . ARG A 1 111 ? 33.549 6.520 6.703 1.00 70.12 111 ARG A N 1
ATOM 846 C CA . ARG A 1 111 ? 32.540 5.644 6.094 1.00 70.12 111 ARG A CA 1
ATOM 847 C C . ARG A 1 111 ? 32.086 6.105 4.703 1.00 70.12 111 ARG A C 1
ATOM 849 O O . ARG A 1 111 ? 31.854 5.280 3.814 1.00 70.12 111 ARG A O 1
ATOM 856 N N . LEU A 1 112 ? 31.933 7.415 4.490 1.00 61.47 112 LEU A N 1
ATOM 857 C CA . LEU A 1 112 ? 31.620 7.959 3.162 1.00 61.47 112 LEU A CA 1
ATOM 858 C C . LEU A 1 112 ? 32.755 7.685 2.172 1.00 61.47 112 LEU A C 1
ATOM 860 O O . LEU A 1 112 ? 32.495 7.352 1.019 1.00 61.47 112 LEU A O 1
ATOM 864 N N . THR A 1 113 ? 34.000 7.748 2.630 1.00 64.69 113 THR A N 1
ATOM 865 C CA . THR A 1 113 ? 35.181 7.535 1.787 1.00 64.69 113 THR A CA 1
ATOM 866 C C . THR A 1 113 ? 35.366 6.075 1.420 1.00 64.69 113 THR A C 1
ATOM 868 O O . THR A 1 113 ? 35.574 5.775 0.249 1.00 64.69 113 THR A O 1
ATOM 871 N N . GLU A 1 114 ? 35.165 5.151 2.361 1.00 71.62 114 GLU A N 1
ATOM 872 C CA . GLU A 1 114 ? 35.081 3.717 2.056 1.00 71.62 114 GLU A CA 1
ATOM 873 C C . GLU A 1 114 ? 34.012 3.429 0.994 1.00 71.62 114 GLU A C 1
ATOM 875 O O . GLU A 1 114 ? 34.224 2.636 0.077 1.00 71.62 114 GLU A O 1
ATOM 880 N N . THR A 1 115 ? 32.867 4.114 1.079 1.00 68.69 115 THR A N 1
ATOM 881 C CA . THR A 1 115 ? 31.784 3.970 0.100 1.00 68.69 115 THR A CA 1
ATOM 882 C C . THR A 1 115 ? 32.191 4.511 -1.273 1.00 68.69 115 THR A C 1
ATOM 884 O O . THR A 1 115 ? 31.962 3.840 -2.279 1.00 68.69 115 THR A O 1
ATOM 887 N N . VAL A 1 116 ? 32.815 5.692 -1.335 1.00 63.25 116 VAL A N 1
ATOM 888 C CA . VAL A 1 116 ? 33.319 6.287 -2.585 1.00 63.25 116 VAL A CA 1
ATOM 889 C C . VAL A 1 116 ? 34.385 5.400 -3.225 1.00 63.25 116 VAL A C 1
ATOM 891 O O . VAL A 1 116 ? 34.281 5.119 -4.415 1.00 63.25 116 VAL A O 1
ATOM 894 N N . TRP A 1 117 ? 35.355 4.904 -2.455 1.00 66.62 117 TRP A N 1
ATOM 895 C CA . TRP A 1 117 ? 36.410 4.019 -2.957 1.00 66.62 117 TRP A CA 1
ATOM 896 C C . TRP A 1 117 ? 35.869 2.688 -3.445 1.00 66.62 117 TRP A C 1
ATOM 898 O O . TRP A 1 117 ? 36.192 2.271 -4.551 1.00 66.62 117 TRP A O 1
ATOM 908 N N . LYS A 1 118 ? 34.956 2.069 -2.693 1.00 71.31 118 LYS A N 1
ATOM 909 C CA . LYS A 1 118 ? 34.278 0.854 -3.148 1.00 71.31 118 LYS A CA 1
ATOM 910 C C . LYS A 1 118 ? 33.555 1.079 -4.478 1.00 71.31 118 LYS A C 1
ATOM 912 O O . LYS A 1 118 ? 33.606 0.231 -5.362 1.00 71.31 118 LYS A O 1
ATOM 917 N N . ARG A 1 119 ? 32.878 2.220 -4.645 1.00 63.41 119 ARG A N 1
ATOM 918 C CA . ARG A 1 119 ? 32.198 2.571 -5.903 1.00 63.41 119 ARG A CA 1
ATOM 919 C C . ARG A 1 119 ? 33.175 2.891 -7.030 1.00 63.41 119 ARG A C 1
ATOM 921 O O . ARG A 1 119 ? 32.908 2.520 -8.167 1.00 63.41 119 ARG A O 1
ATOM 928 N N . PHE A 1 120 ? 34.292 3.539 -6.723 1.00 64.25 120 PHE A N 1
ATOM 929 C CA . PHE A 1 120 ? 35.375 3.787 -7.668 1.00 64.25 120 PHE A CA 1
ATOM 930 C C . PHE A 1 120 ? 35.979 2.469 -8.172 1.00 64.25 120 PHE A C 1
ATOM 932 O O . PHE A 1 120 ? 36.111 2.288 -9.379 1.00 64.25 120 PHE A O 1
ATOM 939 N N . ASP A 1 121 ? 36.254 1.519 -7.278 1.00 64.19 121 ASP A N 1
ATOM 940 C CA . ASP A 1 121 ? 36.779 0.196 -7.627 1.00 64.19 121 ASP A CA 1
ATOM 941 C C . ASP A 1 121 ? 35.780 -0.638 -8.439 1.00 64.19 121 ASP A C 1
ATOM 943 O O . ASP A 1 121 ? 36.172 -1.340 -9.368 1.00 64.19 121 ASP A O 1
ATOM 947 N N . GLU A 1 122 ? 34.484 -0.550 -8.123 1.00 65.81 122 GLU A N 1
ATOM 948 C CA . GLU A 1 122 ? 33.427 -1.261 -8.854 1.00 65.81 122 GLU A CA 1
ATOM 949 C C . GLU A 1 122 ? 33.171 -0.678 -10.257 1.00 65.81 122 GLU A C 1
ATOM 951 O O . GLU A 1 122 ? 32.916 -1.437 -11.189 1.00 65.81 122 GLU A O 1
ATOM 956 N N . LEU A 1 123 ? 33.185 0.652 -10.409 1.00 64.06 123 LEU A N 1
ATOM 957 C CA . LEU A 1 123 ? 32.711 1.334 -11.623 1.00 64.06 123 LEU A CA 1
ATOM 958 C C . LEU A 1 123 ? 33.850 1.898 -12.467 1.00 64.06 123 LEU A C 1
ATOM 960 O O . LEU A 1 123 ? 33.887 1.695 -13.674 1.00 64.06 123 LEU A O 1
ATOM 964 N N . ILE A 1 124 ? 34.769 2.630 -11.843 1.00 63.94 124 ILE A N 1
ATOM 965 C CA . ILE A 1 124 ? 35.767 3.442 -12.544 1.00 63.94 124 ILE A CA 1
ATOM 966 C C . ILE A 1 124 ? 37.019 2.620 -12.837 1.00 63.94 124 ILE A C 1
ATOM 968 O O . ILE A 1 124 ? 37.529 2.674 -13.951 1.00 63.94 124 ILE A O 1
ATOM 972 N N . MET A 1 125 ? 37.498 1.813 -11.889 1.00 64.81 125 MET A N 1
ATOM 973 C CA . MET A 1 125 ? 38.724 1.022 -12.053 1.00 64.81 125 MET A CA 1
ATOM 974 C C . MET A 1 125 ? 38.694 0.063 -13.267 1.00 64.81 125 MET A C 1
ATOM 976 O O . MET A 1 125 ? 39.697 -0.001 -13.986 1.00 64.81 125 MET A O 1
ATOM 980 N N . PRO A 1 126 ? 37.585 -0.649 -13.572 1.00 62.34 126 PRO A N 1
ATOM 981 C CA . PRO A 1 126 ? 37.504 -1.500 -14.763 1.00 62.34 126 PRO A CA 1
ATOM 982 C C . PRO A 1 126 ? 37.518 -0.700 -16.073 1.00 62.34 126 PRO A C 1
ATOM 984 O O . PRO A 1 126 ? 38.092 -1.152 -17.063 1.00 62.34 126 PRO A O 1
ATOM 987 N N . LEU A 1 127 ? 36.927 0.500 -16.066 1.00 62.00 127 LEU A N 1
ATOM 988 C CA . LEU A 1 127 ? 36.864 1.422 -17.205 1.00 62.00 127 LEU A CA 1
ATOM 989 C C . LEU A 1 127 ? 38.155 2.237 -17.379 1.00 62.00 127 LEU A C 1
ATOM 991 O O . LEU A 1 127 ? 38.463 2.684 -18.475 1.00 62.00 127 LEU A O 1
ATOM 995 N N . TRP A 1 128 ? 38.952 2.403 -16.324 1.00 60.69 128 TRP A N 1
ATOM 996 C CA . TRP A 1 128 ? 40.238 3.100 -16.381 1.00 60.69 128 TRP A CA 1
ATOM 997 C C . TRP A 1 128 ? 41.337 2.258 -17.037 1.00 60.69 128 TRP A C 1
ATOM 999 O O . TRP A 1 128 ? 42.263 2.787 -17.640 1.00 60.69 128 TRP A O 1
ATOM 1009 N N . ARG A 1 129 ? 41.216 0.927 -16.971 1.00 59.41 129 ARG A N 1
ATOM 1010 C CA . ARG A 1 129 ? 42.089 -0.003 -17.702 1.00 59.41 129 ARG A CA 1
ATOM 1011 C C . ARG A 1 129 ? 41.654 -0.202 -19.153 1.00 59.41 129 ARG A C 1
ATOM 1013 O O . ARG A 1 129 ? 42.193 -1.084 -19.812 1.00 59.41 129 ARG A O 1
ATOM 1020 N N . PHE A 1 130 ? 40.657 0.531 -19.631 1.00 67.25 130 PHE A N 1
ATOM 1021 C CA . PHE A 1 130 ? 40.083 0.355 -20.956 1.00 67.25 130 PHE A CA 1
ATOM 1022 C C . PHE A 1 130 ? 41.001 0.960 -22.019 1.00 67.25 130 PHE A C 1
ATOM 1024 O O . PHE A 1 130 ? 41.439 2.097 -21.893 1.00 67.25 130 PHE A O 1
ATOM 1031 N N . GLU A 1 131 ? 41.342 0.186 -23.044 1.00 73.00 131 GLU A N 1
ATOM 1032 C CA . GLU A 1 131 ? 42.288 0.637 -24.062 1.00 73.00 131 GLU A CA 1
ATOM 1033 C C . GLU A 1 131 ? 41.632 1.622 -25.045 1.00 73.00 131 GLU A C 1
ATOM 1035 O O . GLU A 1 131 ? 40.533 1.354 -25.527 1.00 73.00 131 GLU A O 1
ATOM 1040 N N . ASP A 1 132 ? 42.324 2.710 -25.411 1.00 74.44 132 ASP A N 1
ATOM 1041 C CA . ASP A 1 132 ? 41.792 3.790 -26.270 1.00 74.44 132 ASP A CA 1
ATOM 1042 C C . ASP A 1 132 ? 41.177 3.279 -27.582 1.00 74.44 132 ASP A C 1
ATOM 1044 O O . ASP A 1 132 ? 40.143 3.761 -28.039 1.00 74.44 132 ASP A O 1
ATOM 1048 N N . SER A 1 133 ? 41.775 2.238 -28.170 1.00 78.25 133 SER A N 1
ATOM 1049 C CA . SER A 1 133 ? 41.271 1.614 -29.401 1.00 78.25 133 SER A CA 1
ATOM 1050 C C . SER A 1 133 ? 39.891 0.954 -29.251 1.00 78.25 133 SER A C 1
ATOM 1052 O O . SER A 1 133 ? 39.161 0.835 -30.230 1.00 78.25 133 SER A O 1
ATOM 1054 N N . MET A 1 134 ? 39.507 0.542 -28.041 1.00 78.56 134 MET A N 1
ATOM 1055 C CA . MET A 1 134 ? 38.213 -0.088 -27.761 1.00 78.56 134 MET A CA 1
ATOM 1056 C C . MET A 1 134 ? 37.108 0.945 -27.498 1.00 78.56 134 MET A C 1
ATOM 1058 O O . MET A 1 134 ? 35.926 0.597 -27.553 1.00 78.56 134 MET A O 1
ATOM 1062 N N . VAL A 1 135 ? 37.468 2.198 -27.194 1.00 80.44 135 VAL A N 1
ATOM 1063 C CA . VAL A 1 135 ? 36.535 3.257 -26.761 1.00 80.44 135 VAL A CA 1
ATOM 1064 C C . VAL A 1 135 ? 35.422 3.509 -27.777 1.00 80.44 135 VAL A C 1
ATOM 1066 O O . VAL A 1 135 ? 34.262 3.484 -27.365 1.00 80.44 135 VAL A O 1
ATOM 1069 N N . PRO A 1 136 ? 35.702 3.646 -29.090 1.00 85.25 136 PRO A N 1
ATOM 1070 C CA . PRO A 1 136 ? 34.647 3.894 -30.070 1.00 85.25 136 PRO A CA 1
ATOM 1071 C C . PRO A 1 136 ? 33.620 2.758 -30.136 1.00 85.25 136 PRO A C 1
ATOM 1073 O O . PRO A 1 136 ? 32.433 3.003 -30.321 1.00 85.25 136 PRO A O 1
ATOM 1076 N N . ILE A 1 137 ? 34.067 1.509 -29.951 1.00 87.12 137 ILE A N 1
ATOM 1077 C CA . ILE A 1 137 ? 33.189 0.333 -29.955 1.00 87.12 137 ILE A CA 1
ATOM 1078 C C . ILE A 1 137 ? 32.299 0.337 -28.709 1.00 87.12 137 ILE A C 1
ATOM 1080 O O . ILE A 1 137 ? 31.097 0.109 -28.807 1.00 87.12 137 ILE A O 1
ATOM 1084 N N . TYR A 1 138 ? 32.879 0.612 -27.539 1.00 85.81 138 TYR A N 1
ATOM 1085 C CA . TYR A 1 138 ? 32.132 0.684 -26.284 1.00 85.81 138 TYR A CA 1
ATOM 1086 C C . TYR A 1 138 ? 31.075 1.788 -26.303 1.00 85.81 138 TYR A C 1
ATOM 1088 O O . TYR A 1 138 ? 29.922 1.541 -25.958 1.00 85.81 138 TYR A O 1
ATOM 1096 N N . GLU A 1 139 ? 31.445 2.995 -26.735 1.00 84.94 139 GLU A N 1
ATOM 1097 C CA . GLU A 1 139 ? 30.512 4.120 -26.798 1.00 84.94 139 GLU A CA 1
ATOM 1098 C C . GLU A 1 139 ? 29.367 3.848 -27.775 1.00 84.94 139 GLU A C 1
ATOM 1100 O O . GLU A 1 139 ? 28.211 4.114 -27.448 1.00 84.94 139 GLU A O 1
ATOM 1105 N N . GLU A 1 140 ? 29.660 3.244 -28.927 1.00 90.38 140 GLU A N 1
ATOM 1106 C CA . GLU A 1 140 ? 28.632 2.873 -29.896 1.00 90.38 140 GLU A CA 1
ATOM 1107 C C . GLU A 1 140 ? 27.675 1.810 -29.338 1.00 90.38 140 GLU A C 1
ATOM 1109 O O . GLU A 1 140 ? 26.456 1.942 -29.467 1.00 90.38 140 GLU A O 1
ATOM 1114 N N . LEU A 1 141 ? 28.194 0.798 -28.637 1.00 89.56 141 LEU A N 1
ATOM 1115 C CA . LEU A 1 141 ? 27.368 -0.197 -27.953 1.00 89.56 141 LEU A CA 1
ATOM 1116 C C . LEU A 1 141 ? 26.490 0.428 -26.858 1.00 89.56 141 LEU A C 1
ATOM 1118 O O . LEU A 1 141 ? 25.325 0.051 -26.735 1.00 89.56 141 LEU A O 1
ATOM 1122 N N . CYS A 1 142 ? 26.996 1.408 -26.102 1.00 85.25 142 CYS A N 1
ATOM 1123 C CA . CYS A 1 142 ? 26.197 2.159 -25.129 1.00 85.25 142 CYS A CA 1
ATOM 1124 C C . CYS A 1 142 ? 25.079 2.962 -25.810 1.00 85.25 142 CYS A C 1
ATOM 1126 O O . CYS A 1 142 ? 23.950 2.987 -25.320 1.00 85.25 142 CYS A O 1
ATOM 1128 N N . LEU A 1 143 ? 25.359 3.599 -26.952 1.00 89.69 143 LEU A N 1
ATOM 1129 C CA . LEU A 1 143 ? 24.348 4.330 -27.723 1.00 89.69 143 LEU A CA 1
ATOM 1130 C C . LEU A 1 143 ? 23.265 3.400 -28.277 1.00 89.69 143 LEU A C 1
ATOM 1132 O O . LEU A 1 143 ? 22.085 3.750 -28.237 1.00 89.69 143 LEU A O 1
ATOM 1136 N N . ILE A 1 144 ? 23.649 2.222 -28.776 1.00 92.75 144 ILE A N 1
ATOM 1137 C CA . ILE A 1 144 ? 22.705 1.192 -29.225 1.00 92.75 144 ILE A CA 1
ATOM 1138 C C . ILE A 1 144 ? 21.860 0.710 -28.046 1.00 92.75 144 ILE A C 1
ATOM 1140 O O . ILE A 1 144 ? 20.637 0.678 -28.160 1.00 92.75 144 ILE A O 1
ATOM 1144 N N . LEU A 1 145 ? 22.483 0.391 -26.907 1.00 87.69 145 LEU A N 1
ATOM 1145 C CA . LEU A 1 145 ? 21.774 -0.087 -25.723 1.00 87.69 145 LEU A CA 1
ATOM 1146 C C . LEU A 1 145 ? 20.733 0.931 -25.245 1.00 87.69 145 LEU A C 1
ATOM 1148 O O . LEU A 1 145 ? 19.562 0.586 -25.116 1.00 87.69 145 LEU A O 1
ATOM 1152 N N . ASN A 1 146 ? 21.134 2.191 -25.062 1.00 86.00 146 ASN A N 1
ATOM 1153 C CA . ASN A 1 146 ? 20.229 3.266 -24.650 1.00 86.00 146 ASN A CA 1
ATOM 1154 C C . ASN A 1 146 ? 19.093 3.470 -25.666 1.00 86.00 146 ASN A C 1
ATOM 1156 O O . ASN A 1 146 ? 17.945 3.713 -25.295 1.00 86.00 146 ASN A O 1
ATOM 1160 N N . GLY A 1 147 ? 19.403 3.351 -26.959 1.00 89.06 147 GLY A N 1
ATOM 1161 C CA . GLY A 1 147 ? 18.418 3.424 -28.032 1.00 89.06 147 GLY A CA 1
ATOM 1162 C C . GLY A 1 147 ? 17.393 2.288 -27.987 1.00 89.06 147 GLY A C 1
ATOM 1163 O O . GLY A 1 147 ? 16.202 2.547 -28.149 1.00 89.06 147 GLY A O 1
ATOM 1164 N N . LEU A 1 148 ? 17.832 1.056 -27.717 1.00 88.50 148 LEU A N 1
ATOM 1165 C CA . LEU A 1 148 ? 16.971 -0.120 -27.564 1.00 88.50 148 LEU A CA 1
ATOM 1166 C C . LEU A 1 148 ? 16.129 -0.061 -26.283 1.00 88.50 148 LEU A C 1
ATOM 1168 O O . LEU A 1 148 ? 14.951 -0.404 -26.320 1.00 88.50 148 LEU A O 1
ATOM 1172 N N . GLU A 1 149 ? 16.692 0.400 -25.164 1.00 85.19 149 GLU A N 1
ATOM 1173 C CA . GLU A 1 149 ? 15.956 0.599 -23.906 1.00 85.19 149 GLU A CA 1
ATOM 1174 C C . GLU A 1 149 ? 14.887 1.694 -24.050 1.00 85.19 149 GLU A C 1
ATOM 1176 O O . GLU A 1 149 ? 13.755 1.542 -23.584 1.00 85.19 149 GLU A O 1
ATOM 1181 N N . SER A 1 150 ? 15.203 2.765 -24.784 1.00 84.06 150 SER A N 1
ATOM 1182 C CA . SER A 1 150 ? 14.209 3.764 -25.177 1.00 84.06 150 SER A CA 1
ATOM 1183 C C . SER A 1 150 ? 13.140 3.140 -26.074 1.00 84.06 150 SER A C 1
ATOM 1185 O O . SER A 1 150 ? 11.958 3.276 -25.786 1.00 84.06 150 SER A O 1
ATOM 1187 N N . LEU A 1 151 ? 13.522 2.387 -27.108 1.00 82.31 151 LEU A N 1
ATOM 1188 C CA . LEU A 1 151 ? 12.568 1.757 -28.025 1.00 82.31 151 LEU A CA 1
ATOM 1189 C C . LEU A 1 151 ? 11.638 0.756 -27.317 1.00 82.31 151 LEU A C 1
ATOM 1191 O O . LEU A 1 151 ? 10.466 0.663 -27.665 1.00 82.31 151 LEU A O 1
ATOM 1195 N N . GLN A 1 152 ? 12.140 0.046 -26.304 1.00 79.00 152 GLN A N 1
ATOM 1196 C CA . GLN A 1 152 ? 11.360 -0.875 -25.475 1.00 79.00 152 GLN A CA 1
ATOM 1197 C C . GLN A 1 152 ? 10.303 -0.165 -24.615 1.00 79.00 152 GLN A C 1
ATOM 1199 O O . GLN A 1 152 ? 9.264 -0.754 -24.334 1.00 79.00 152 GLN A O 1
ATOM 1204 N N . THR A 1 153 ? 10.563 1.071 -24.190 1.00 74.88 153 THR A N 1
ATOM 1205 C CA . THR A 1 153 ? 9.658 1.861 -23.331 1.00 74.88 153 THR A CA 1
ATOM 1206 C C . THR A 1 153 ? 8.743 2.803 -24.120 1.00 74.88 153 THR A C 1
ATOM 1208 O O . THR A 1 153 ? 7.819 3.391 -23.563 1.00 74.88 153 THR A O 1
ATOM 1211 N N . MET A 1 154 ? 8.961 2.953 -25.429 1.00 67.75 154 MET A N 1
ATOM 1212 C CA . MET A 1 154 ? 8.136 3.795 -26.293 1.00 67.75 154 MET A CA 1
ATOM 1213 C C . MET A 1 154 ? 6.803 3.115 -26.651 1.00 67.75 154 MET A C 1
ATOM 1215 O O . MET A 1 154 ? 6.749 2.267 -27.536 1.00 67.75 154 MET A O 1
ATOM 1219 N N . CYS A 1 155 ? 5.706 3.557 -26.026 1.00 55.41 155 CYS A N 1
ATOM 1220 C CA . CYS A 1 155 ? 4.346 3.065 -26.308 1.00 55.41 155 CYS A CA 1
ATOM 1221 C C . CYS A 1 155 ? 3.595 3.807 -27.438 1.00 55.41 155 CYS A C 1
ATOM 1223 O O . CYS A 1 155 ? 2.534 3.347 -27.846 1.00 55.41 155 CYS A O 1
ATOM 1225 N N . ASN A 1 156 ? 4.122 4.931 -27.950 1.00 54.50 156 ASN A N 1
ATOM 1226 C CA . ASN A 1 156 ? 3.390 5.869 -28.831 1.00 54.50 156 ASN A CA 1
ATOM 1227 C C . ASN A 1 156 ? 3.977 6.019 -30.251 1.00 54.50 156 ASN A C 1
ATOM 1229 O O . ASN A 1 156 ? 3.688 7.009 -30.919 1.00 54.50 156 ASN A O 1
ATOM 1233 N N . VAL A 1 157 ? 4.854 5.113 -30.689 1.00 61.84 157 VAL A N 1
ATOM 1234 C CA . VAL A 1 157 ? 5.514 5.186 -32.007 1.00 61.84 157 VAL A CA 1
ATOM 1235 C C . VAL A 1 157 ? 4.837 4.226 -32.977 1.00 61.84 157 VAL A C 1
ATOM 1237 O O . VAL A 1 157 ? 4.566 3.081 -32.611 1.00 61.84 157 VAL A O 1
ATOM 1240 N N . ASP A 1 158 ? 4.600 4.678 -34.210 1.00 65.06 158 ASP A N 1
ATOM 1241 C CA . ASP A 1 158 ? 4.023 3.853 -35.272 1.00 65.06 158 ASP A CA 1
ATOM 1242 C C . ASP A 1 158 ? 4.829 2.561 -35.471 1.00 65.06 158 ASP A C 1
ATOM 1244 O O . ASP A 1 158 ? 6.062 2.565 -35.458 1.00 65.06 158 ASP A O 1
ATOM 1248 N N . ALA A 1 159 ? 4.139 1.437 -35.691 1.00 66.69 159 ALA A N 1
ATOM 1249 C CA . ALA A 1 159 ? 4.769 0.117 -35.777 1.00 66.69 159 ALA A CA 1
ATOM 1250 C C . ALA A 1 159 ? 5.879 0.053 -36.843 1.00 66.69 159 ALA A C 1
ATOM 1252 O O . ALA A 1 159 ? 6.939 -0.516 -36.586 1.00 66.69 159 ALA A O 1
ATOM 1253 N N . SER A 1 160 ? 5.669 0.710 -37.989 1.00 71.56 160 SER A N 1
ATOM 1254 C CA . SER A 1 160 ? 6.655 0.794 -39.072 1.00 71.56 160 SER A CA 1
ATOM 1255 C C . SER A 1 160 ? 7.885 1.627 -38.691 1.00 71.56 160 SER A C 1
ATOM 1257 O O . SER A 1 160 ? 9.008 1.262 -39.038 1.00 71.56 160 SER A O 1
ATOM 1259 N N . GLU A 1 161 ? 7.711 2.713 -37.931 1.00 77.38 161 GLU A N 1
ATOM 1260 C CA . GLU A 1 161 ? 8.835 3.509 -37.428 1.00 77.38 161 GLU A CA 1
ATOM 1261 C C . GLU A 1 161 ? 9.605 2.735 -36.349 1.00 77.38 161 GLU A C 1
ATOM 1263 O O . GLU A 1 161 ? 10.836 2.722 -36.351 1.00 77.38 161 GLU A O 1
ATOM 1268 N N . ARG A 1 162 ? 8.896 2.028 -35.461 1.00 79.56 162 ARG A N 1
ATOM 1269 C CA . ARG A 1 162 ? 9.501 1.164 -34.440 1.00 79.56 162 ARG A CA 1
ATOM 1270 C C . ARG A 1 162 ? 10.345 0.056 -35.072 1.00 79.56 162 ARG A C 1
ATOM 1272 O O . ARG A 1 162 ? 11.480 -0.154 -34.649 1.00 79.56 162 ARG A O 1
ATOM 1279 N N . GLU A 1 163 ? 9.815 -0.610 -36.094 1.00 82.00 163 GLU A N 1
ATOM 1280 C CA . GLU A 1 163 ? 10.508 -1.653 -36.857 1.00 82.00 163 GLU A CA 1
ATOM 1281 C C . GLU A 1 163 ? 11.721 -1.090 -37.610 1.00 82.00 163 GLU A C 1
ATOM 1283 O O . GLU A 1 163 ? 12.822 -1.627 -37.498 1.00 82.00 163 GLU A O 1
ATOM 1288 N N . SER A 1 164 ? 11.569 0.059 -38.276 1.00 86.19 164 SER A N 1
ATOM 1289 C CA . SER A 1 164 ? 12.679 0.739 -38.953 1.00 86.19 164 SER A CA 1
ATOM 1290 C C . SER A 1 164 ? 13.802 1.131 -37.985 1.00 86.19 164 SER A C 1
ATOM 1292 O O . SER A 1 164 ? 14.980 0.927 -38.289 1.00 86.19 164 SER A O 1
ATOM 1294 N N . ARG A 1 165 ? 13.466 1.646 -36.795 1.00 88.44 165 ARG A N 1
ATOM 1295 C CA . ARG A 1 165 ? 14.453 1.983 -35.757 1.00 88.44 165 ARG A CA 1
ATOM 1296 C C . ARG A 1 165 ? 15.133 0.738 -35.193 1.00 88.44 165 ARG A C 1
ATOM 1298 O O . ARG A 1 165 ? 16.344 0.772 -34.988 1.00 88.44 165 ARG A O 1
ATOM 1305 N N . LEU A 1 166 ? 14.388 -0.349 -34.974 1.00 90.00 166 LEU A N 1
ATOM 1306 C CA . LEU A 1 166 ? 14.949 -1.629 -34.538 1.00 90.00 166 LEU A CA 1
ATOM 1307 C C . LEU A 1 166 ? 15.953 -2.170 -35.561 1.00 90.00 166 LEU A C 1
ATOM 1309 O O . LEU A 1 166 ? 17.073 -2.501 -35.175 1.00 90.00 166 LEU A O 1
ATOM 1313 N N . HIS A 1 167 ? 15.600 -2.175 -36.850 1.00 90.88 167 HIS A N 1
ATOM 1314 C CA . HIS A 1 167 ? 16.514 -2.556 -37.930 1.00 90.88 167 HIS A CA 1
ATOM 1315 C C . HIS A 1 167 ? 17.762 -1.670 -37.967 1.00 90.88 167 HIS A C 1
ATOM 1317 O O . HIS A 1 167 ? 18.873 -2.188 -38.014 1.00 90.88 167 HIS A O 1
ATOM 1323 N N . GLY A 1 168 ? 17.613 -0.351 -37.813 1.00 93.94 168 GLY A N 1
ATOM 1324 C CA . GLY A 1 168 ? 18.761 0.555 -37.729 1.00 93.94 168 GLY A CA 1
ATOM 1325 C C . GLY A 1 168 ? 19.718 0.232 -36.570 1.00 93.94 168 GLY A C 1
ATOM 1326 O O . GLY A 1 168 ? 20.933 0.379 -36.711 1.00 93.94 168 GLY A O 1
ATOM 1327 N N . PHE A 1 169 ? 19.206 -0.238 -35.426 1.00 94.31 169 PHE A N 1
ATOM 1328 C CA . PHE A 1 169 ? 20.049 -0.720 -34.326 1.00 94.31 169 PHE A CA 1
ATOM 1329 C C . PHE A 1 169 ? 20.671 -2.094 -34.612 1.00 94.31 169 PHE A C 1
ATOM 1331 O O . PHE A 1 169 ? 21.834 -2.298 -34.266 1.00 94.31 169 PHE A O 1
ATOM 1338 N N . GLN A 1 170 ? 19.941 -3.010 -35.256 1.00 92.75 170 GLN A N 1
ATOM 1339 C CA . GLN A 1 170 ? 20.454 -4.322 -35.670 1.00 92.75 170 GLN A CA 1
ATOM 1340 C C . GLN A 1 170 ? 21.614 -4.188 -36.663 1.00 92.75 170 GLN A C 1
ATOM 1342 O O . GLN A 1 170 ? 22.647 -4.822 -36.467 1.00 92.75 170 GLN A O 1
ATOM 1347 N N . ASP A 1 171 ? 21.499 -3.306 -37.658 1.00 94.75 171 ASP A N 1
ATOM 1348 C CA . ASP A 1 171 ? 22.553 -3.055 -38.647 1.00 94.75 171 ASP A CA 1
ATOM 1349 C C . ASP A 1 171 ? 23.842 -2.546 -37.990 1.00 94.75 171 ASP A C 1
ATOM 1351 O O . ASP A 1 171 ? 24.941 -3.023 -38.284 1.00 94.75 171 ASP A O 1
ATOM 1355 N N . ARG A 1 172 ? 23.715 -1.599 -37.052 1.00 95.00 172 ARG A N 1
ATOM 1356 C CA . ARG A 1 172 ? 24.854 -1.059 -36.291 1.00 95.00 172 ARG A CA 1
ATOM 1357 C C . ARG A 1 172 ? 25.495 -2.122 -35.398 1.00 95.00 172 ARG A C 1
ATOM 1359 O O . ARG A 1 172 ? 26.719 -2.174 -35.297 1.00 95.00 172 ARG A O 1
ATOM 1366 N N . LEU A 1 173 ? 24.690 -2.988 -34.780 1.00 93.44 173 LEU A N 1
ATOM 1367 C CA . LEU A 1 173 ? 25.178 -4.077 -33.935 1.00 93.44 173 LEU A CA 1
ATOM 1368 C C . LEU A 1 173 ? 25.912 -5.146 -34.761 1.00 93.44 173 LEU A C 1
ATOM 1370 O O . LEU A 1 173 ? 27.023 -5.533 -34.401 1.00 93.44 173 LEU A O 1
ATOM 1374 N N . HIS A 1 174 ? 25.366 -5.527 -35.918 1.00 92.81 174 HIS A N 1
ATOM 1375 C CA . HIS A 1 174 ? 26.027 -6.423 -36.867 1.00 92.81 174 HIS A CA 1
ATOM 1376 C C . HIS A 1 174 ? 27.324 -5.827 -37.425 1.00 92.81 174 HIS A C 1
ATOM 1378 O O . HIS A 1 174 ? 28.308 -6.543 -37.596 1.00 92.81 174 HIS A O 1
ATOM 1384 N N . ALA A 1 175 ? 27.377 -4.514 -37.668 1.00 92.44 175 ALA A N 1
ATOM 1385 C CA . ALA A 1 175 ? 28.609 -3.850 -38.091 1.00 92.44 175 ALA A CA 1
ATOM 1386 C C . ALA A 1 175 ? 29.733 -3.965 -37.045 1.00 92.44 175 ALA A C 1
ATOM 1388 O O . ALA A 1 175 ? 30.902 -4.066 -37.418 1.00 92.44 175 ALA A O 1
ATOM 1389 N N . ILE A 1 176 ? 29.394 -3.977 -35.751 1.00 90.38 176 ILE A N 1
ATOM 1390 C CA . ILE A 1 176 ? 30.349 -4.203 -34.656 1.00 90.38 176 ILE A CA 1
ATOM 1391 C C . ILE A 1 176 ? 30.728 -5.683 -34.562 1.00 90.38 176 ILE A C 1
ATOM 1393 O O . ILE A 1 176 ? 31.910 -5.999 -34.447 1.00 90.38 176 ILE A O 1
ATOM 1397 N N . GLU A 1 177 ? 29.754 -6.587 -34.648 1.00 88.94 177 GLU A N 1
ATOM 1398 C CA . GLU A 1 177 ? 29.980 -8.037 -34.614 1.00 88.94 177 GLU A CA 1
ATOM 1399 C C . GLU A 1 177 ? 30.881 -8.510 -35.763 1.00 88.94 177 GLU A C 1
ATOM 1401 O O . GLU A 1 177 ? 31.758 -9.341 -35.555 1.00 88.94 177 GLU A O 1
ATOM 1406 N N . ASN A 1 178 ? 30.762 -7.913 -36.951 1.00 87.94 178 ASN A N 1
ATOM 1407 C CA . ASN A 1 178 ? 31.637 -8.197 -38.093 1.00 87.94 178 ASN A CA 1
ATOM 1408 C C . ASN A 1 178 ? 33.117 -7.858 -37.835 1.00 87.94 178 ASN A C 1
ATOM 1410 O O . ASN A 1 178 ? 33.985 -8.303 -38.584 1.00 87.94 178 ASN A O 1
ATOM 1414 N N . LYS A 1 179 ? 33.424 -7.085 -36.785 1.00 84.44 179 LYS A N 1
ATOM 1415 C CA . LYS A 1 179 ? 34.800 -6.833 -36.327 1.00 84.44 179 LYS A CA 1
ATOM 1416 C C . LYS A 1 179 ? 35.320 -7.928 -35.391 1.00 84.44 179 LYS A C 1
ATOM 1418 O O . LYS A 1 179 ? 36.436 -7.814 -34.884 1.00 84.44 179 LYS A O 1
ATOM 1423 N N . MET A 1 180 ? 34.527 -8.959 -35.099 1.00 82.44 180 MET A N 1
ATOM 1424 C CA . MET A 1 180 ? 34.942 -10.080 -34.265 1.00 82.44 180 MET A CA 1
ATOM 1425 C C . MET A 1 180 ? 35.671 -11.147 -35.074 1.00 82.44 180 MET A C 1
ATOM 1427 O O . MET A 1 180 ? 35.164 -11.650 -36.071 1.00 82.44 180 MET A O 1
ATOM 1431 N N . VAL A 1 181 ? 36.833 -11.558 -34.573 1.00 79.06 181 VAL A N 1
ATOM 1432 C CA . VAL A 1 181 ? 37.621 -12.681 -35.094 1.00 79.06 181 VAL A CA 1
ATOM 1433 C C . VAL A 1 181 ? 37.920 -13.622 -33.927 1.00 79.06 181 VAL A C 1
ATOM 1435 O O . VAL A 1 181 ? 38.337 -13.171 -32.859 1.00 79.06 181 VAL A O 1
ATOM 1438 N N . ASP A 1 182 ? 37.641 -14.920 -34.084 1.00 72.94 182 ASP A N 1
ATOM 1439 C CA . ASP A 1 182 ? 37.825 -15.954 -33.046 1.00 72.94 182 ASP A CA 1
ATOM 1440 C C . ASP A 1 182 ? 37.215 -15.595 -31.671 1.00 72.94 182 ASP A C 1
ATOM 1442 O O . ASP A 1 182 ? 37.792 -15.851 -30.610 1.00 72.94 182 ASP A O 1
ATOM 1446 N N . GLY A 1 183 ? 36.040 -14.955 -31.680 1.00 71.31 183 GLY A N 1
ATOM 1447 C CA . GLY A 1 183 ? 35.334 -14.543 -30.462 1.00 71.31 183 GLY A CA 1
ATOM 1448 C C . GLY A 1 183 ? 35.899 -13.291 -29.776 1.00 71.31 183 GLY A C 1
ATOM 1449 O O . GLY A 1 183 ? 35.528 -13.007 -28.637 1.00 71.31 183 GLY A O 1
ATOM 1450 N N . LYS A 1 184 ? 36.786 -12.529 -30.431 1.00 79.75 184 LYS A N 1
ATOM 1451 C CA . LYS A 1 184 ? 37.381 -11.288 -29.901 1.00 79.75 184 LYS A CA 1
ATOM 1452 C C . LYS A 1 184 ? 37.137 -10.117 -30.852 1.00 79.75 184 LYS A C 1
ATOM 1454 O O . LYS A 1 184 ? 37.357 -10.262 -32.048 1.00 79.75 184 LYS A O 1
ATOM 1459 N N . LEU A 1 185 ? 36.743 -8.947 -30.336 1.00 82.56 185 LEU A N 1
ATOM 1460 C CA . LEU A 1 185 ? 36.642 -7.727 -31.153 1.00 82.56 185 LEU A CA 1
ATOM 1461 C C . LEU A 1 185 ? 38.038 -7.225 -31.550 1.00 82.56 185 LEU A C 1
ATOM 1463 O O . LEU A 1 185 ? 38.932 -7.097 -30.710 1.00 82.56 185 LEU A O 1
ATOM 1467 N N . VAL A 1 186 ? 38.216 -6.900 -32.823 1.00 81.50 186 VAL A N 1
ATOM 1468 C CA . VAL A 1 186 ? 39.460 -6.351 -33.364 1.00 81.50 186 VAL A CA 1
ATOM 1469 C C . VAL A 1 186 ? 39.199 -4.892 -33.759 1.00 81.50 186 VAL A C 1
ATOM 1471 O O . VAL A 1 186 ? 38.491 -4.644 -34.733 1.00 81.50 186 VAL A O 1
ATOM 1474 N N . PRO A 1 187 ? 39.715 -3.904 -33.002 1.00 74.50 187 PRO A N 1
ATOM 1475 C CA . PRO A 1 187 ? 39.576 -2.495 -33.357 1.00 74.50 187 PRO A CA 1
ATOM 1476 C C . PRO A 1 187 ? 40.282 -2.128 -34.660 1.00 74.50 187 PRO A C 1
ATOM 1478 O O . PRO A 1 187 ? 41.308 -2.714 -35.019 1.00 74.50 187 PRO A O 1
ATOM 1481 N N . ASP A 1 188 ? 39.774 -1.088 -35.319 1.00 69.69 188 ASP A N 1
ATOM 1482 C CA . ASP A 1 188 ? 40.339 -0.575 -36.565 1.00 69.69 188 ASP A CA 1
ATOM 1483 C C . ASP A 1 188 ? 41.808 -0.155 -36.350 1.00 69.69 188 ASP A C 1
ATOM 1485 O O . ASP A 1 188 ? 42.135 0.595 -35.429 1.00 69.69 188 ASP A O 1
ATOM 1489 N N . GLY A 1 189 ? 42.713 -0.661 -37.195 1.00 61.91 189 GLY A N 1
ATOM 1490 C CA . GLY A 1 189 ? 44.151 -0.371 -37.119 1.00 61.91 189 GLY A CA 1
ATOM 1491 C C . GLY A 1 189 ? 45.012 -1.404 -36.377 1.00 61.91 189 GLY A C 1
ATOM 1492 O O . GLY A 1 189 ? 46.219 -1.185 -36.253 1.00 61.91 189 GLY A O 1
ATOM 1493 N N . ARG A 1 190 ? 44.455 -2.541 -35.923 1.00 60.81 190 ARG A N 1
ATOM 1494 C CA . ARG A 1 190 ? 45.233 -3.678 -35.381 1.00 60.81 190 ARG A CA 1
ATOM 1495 C C . ARG A 1 190 ? 45.189 -4.920 -36.272 1.00 60.81 190 ARG A C 1
ATOM 1497 O O . ARG A 1 190 ? 44.161 -5.252 -36.842 1.00 60.81 190 ARG A O 1
ATOM 1504 N N . SER A 1 191 ? 46.328 -5.614 -36.360 1.00 54.41 191 SER A N 1
ATOM 1505 C CA . SER A 1 191 ? 46.465 -6.904 -37.054 1.00 54.41 191 SER A CA 1
ATOM 1506 C C . SER A 1 191 ? 46.019 -8.061 -36.153 1.00 54.41 191 SER A C 1
ATOM 1508 O O . SER A 1 191 ? 46.404 -8.116 -34.980 1.00 54.41 191 SER A O 1
ATOM 1510 N N . GLU A 1 192 ? 45.294 -9.022 -36.735 1.00 55.47 192 GLU A N 1
ATOM 1511 C CA . GLU A 1 192 ? 44.824 -10.292 -36.142 1.00 55.47 192 GLU A CA 1
ATOM 1512 C C . GLU A 1 192 ? 45.940 -11.102 -35.450 1.00 55.47 192 GLU A C 1
ATOM 1514 O O . GLU A 1 192 ? 45.691 -11.937 -34.586 1.00 55.47 192 GLU A O 1
ATOM 1519 N N . THR A 1 193 ? 47.199 -10.823 -35.792 1.00 52.50 193 THR A N 1
ATOM 1520 C CA . THR A 1 193 ? 48.394 -11.532 -35.318 1.00 52.50 193 THR A CA 1
ATOM 1521 C C . THR A 1 193 ? 48.950 -11.043 -33.977 1.00 52.50 193 THR A C 1
ATOM 1523 O O . THR A 1 193 ? 49.949 -11.587 -33.503 1.00 52.50 193 THR A O 1
ATOM 1526 N N . SER A 1 194 ? 48.384 -9.996 -33.366 1.00 56.44 194 SER A N 1
ATOM 1527 C CA . SER A 1 194 ? 48.888 -9.503 -32.078 1.00 56.44 194 SER A CA 1
ATOM 1528 C C . SER A 1 194 ? 48.397 -10.387 -30.922 1.00 56.44 194 SER A C 1
ATOM 1530 O O . SER A 1 194 ? 47.203 -10.532 -30.687 1.00 56.44 194 SER A O 1
ATOM 1532 N N . SER A 1 195 ? 49.319 -10.977 -30.155 1.00 57.44 195 SER A N 1
ATOM 1533 C CA . SER A 1 195 ? 49.018 -11.821 -28.981 1.00 57.44 195 SER A CA 1
ATOM 1534 C C . SER A 1 195 ? 48.385 -11.060 -27.804 1.00 57.44 195 SER A C 1
ATOM 1536 O O . SER A 1 195 ? 48.185 -11.627 -26.730 1.00 57.44 195 SER A O 1
ATOM 1538 N N . HIS A 1 196 ? 48.126 -9.764 -27.972 1.00 63.69 196 HIS A N 1
ATOM 1539 C CA . HIS A 1 196 ? 47.621 -8.867 -26.949 1.00 63.69 196 HIS A CA 1
ATOM 1540 C C . HIS A 1 196 ? 46.101 -8.758 -27.067 1.00 63.69 196 HIS A C 1
ATOM 1542 O O . HIS A 1 196 ? 45.579 -8.253 -28.057 1.00 63.69 196 HIS A O 1
ATOM 1548 N N . ILE A 1 197 ? 45.388 -9.225 -26.044 1.00 65.31 197 ILE A N 1
ATOM 1549 C CA . ILE A 1 197 ? 43.938 -9.051 -25.941 1.00 65.31 197 ILE A CA 1
ATOM 1550 C C . ILE A 1 197 ? 43.691 -7.631 -25.416 1.00 65.31 197 ILE A C 1
ATOM 1552 O O . ILE A 1 197 ? 44.140 -7.342 -24.305 1.00 65.31 197 ILE A O 1
ATOM 1556 N N . PRO A 1 198 ? 43.001 -6.753 -26.170 1.00 68.50 198 PRO A N 1
ATOM 1557 C CA . PRO A 1 198 ? 42.698 -5.406 -25.709 1.00 68.50 198 PRO A CA 1
ATOM 1558 C C . PRO A 1 198 ? 41.980 -5.428 -24.362 1.00 68.50 198 PRO A C 1
ATOM 1560 O O . PRO A 1 198 ? 41.020 -6.180 -24.159 1.00 68.50 198 PRO A O 1
ATOM 1563 N N . SER A 1 199 ? 42.435 -4.604 -23.426 1.00 70.06 199 SER A N 1
ATOM 1564 C CA . SER A 1 199 ? 41.740 -4.458 -22.151 1.00 70.06 199 SER A CA 1
ATOM 1565 C C . SER A 1 199 ? 40.410 -3.736 -22.377 1.00 70.06 199 SER A C 1
ATOM 1567 O O . SER A 1 199 ? 40.348 -2.751 -23.112 1.00 70.06 199 SER A O 1
ATOM 1569 N N . GLY A 1 200 ? 39.335 -4.260 -21.783 1.00 73.00 200 GLY A N 1
ATOM 1570 C CA . GLY A 1 200 ? 37.962 -3.834 -22.073 1.00 73.00 200 GLY A CA 1
ATOM 1571 C C . GLY A 1 200 ? 37.158 -4.799 -22.944 1.00 73.00 200 GLY A C 1
ATOM 1572 O O . GLY A 1 200 ? 35.944 -4.654 -23.068 1.00 73.00 200 GLY A O 1
ATOM 1573 N N . GLN A 1 201 ? 37.806 -5.835 -23.484 1.00 80.75 201 GLN A N 1
ATOM 1574 C CA . GLN A 1 201 ? 37.173 -6.748 -24.429 1.00 80.75 201 GLN A CA 1
ATOM 1575 C C . GLN A 1 201 ? 35.948 -7.491 -23.871 1.00 80.75 201 GLN A C 1
ATOM 1577 O O . GLN A 1 201 ? 34.875 -7.484 -24.467 1.00 80.75 201 GLN A O 1
ATOM 1582 N N . ALA A 1 202 ? 36.083 -8.090 -22.686 1.00 78.94 202 ALA A N 1
ATOM 1583 C CA . ALA A 1 202 ? 34.989 -8.815 -22.040 1.00 78.94 202 ALA A CA 1
ATOM 1584 C C . ALA A 1 202 ? 33.761 -7.924 -21.782 1.00 78.94 202 ALA A C 1
ATOM 1586 O O . ALA A 1 202 ? 32.631 -8.396 -21.852 1.00 78.94 202 ALA A O 1
ATOM 1587 N N . MET A 1 203 ? 33.978 -6.633 -21.519 1.00 77.12 203 MET A N 1
ATOM 1588 C CA . MET A 1 203 ? 32.906 -5.682 -21.245 1.00 77.12 203 MET A CA 1
ATOM 1589 C C . MET A 1 203 ? 32.133 -5.316 -22.515 1.00 77.12 203 MET A C 1
ATOM 1591 O O . MET A 1 203 ? 30.906 -5.319 -22.488 1.00 77.12 203 MET A O 1
ATOM 1595 N N . CYS A 1 204 ? 32.821 -5.084 -23.640 1.00 84.69 204 CYS A N 1
ATOM 1596 C CA . CYS A 1 204 ? 32.157 -4.872 -24.929 1.00 84.69 204 CYS A CA 1
ATOM 1597 C C . CYS A 1 204 ? 31.349 -6.097 -25.367 1.00 84.69 204 CYS A C 1
ATOM 1599 O O . CYS A 1 204 ? 30.212 -5.948 -25.802 1.00 84.69 204 CYS A O 1
ATOM 1601 N N . VAL A 1 205 ? 31.898 -7.306 -25.211 1.00 86.56 205 VAL A N 1
ATOM 1602 C CA . VAL A 1 205 ? 31.183 -8.543 -25.565 1.00 86.56 205 VAL A CA 1
ATOM 1603 C C . VAL A 1 205 ? 29.928 -8.719 -24.704 1.00 86.56 205 VAL A C 1
ATOM 1605 O O . VAL A 1 205 ? 28.847 -8.928 -25.246 1.00 86.56 205 VAL A O 1
ATOM 1608 N N . GLN A 1 206 ? 30.025 -8.535 -23.382 1.00 83.56 206 GLN A N 1
ATOM 1609 C CA . GLN A 1 206 ? 28.858 -8.595 -22.488 1.00 83.56 206 GLN A CA 1
ATOM 1610 C C . GLN A 1 206 ? 27.795 -7.542 -22.830 1.00 83.56 206 GLN A C 1
ATOM 1612 O O . GLN A 1 206 ? 26.592 -7.807 -22.749 1.00 83.56 206 GLN A O 1
ATOM 1617 N N . LEU A 1 207 ? 28.229 -6.338 -23.209 1.00 83.75 207 LEU A N 1
ATOM 1618 C CA . LEU A 1 207 ? 27.334 -5.261 -23.608 1.00 83.75 207 LEU A CA 1
ATOM 1619 C C . LEU A 1 207 ? 26.612 -5.588 -24.920 1.00 83.75 207 LEU A C 1
ATOM 1621 O O . LEU A 1 207 ? 25.395 -5.448 -25.007 1.00 83.75 207 LEU A O 1
ATOM 1625 N N . MET A 1 208 ? 27.339 -6.111 -25.904 1.00 90.12 208 MET A N 1
ATOM 1626 C CA . MET A 1 208 ? 26.791 -6.568 -27.177 1.00 90.12 208 MET A CA 1
ATOM 1627 C C . MET A 1 208 ? 25.790 -7.722 -26.995 1.00 90.12 208 MET A C 1
ATOM 1629 O O . MET A 1 208 ? 24.696 -7.674 -27.553 1.00 90.12 208 MET A O 1
ATOM 1633 N N . GLU A 1 209 ? 26.089 -8.710 -26.144 1.00 88.75 209 GLU A N 1
ATOM 1634 C CA . GLU A 1 209 ? 25.145 -9.779 -25.776 1.00 88.75 209 GLU A CA 1
ATOM 1635 C C . GLU A 1 209 ? 23.866 -9.228 -25.130 1.00 88.75 209 GLU A C 1
ATOM 1637 O O . GLU A 1 209 ? 22.763 -9.736 -25.351 1.00 88.75 209 GLU A O 1
ATOM 1642 N N . ARG A 1 210 ? 23.984 -8.182 -24.304 1.00 87.19 210 ARG A N 1
ATOM 1643 C CA . ARG A 1 210 ? 22.827 -7.499 -23.714 1.00 87.19 210 ARG A CA 1
ATOM 1644 C C . ARG A 1 210 ? 21.999 -6.777 -24.780 1.00 87.19 210 ARG A C 1
ATOM 1646 O O . ARG A 1 210 ? 20.776 -6.909 -24.751 1.00 87.19 210 ARG A O 1
ATOM 1653 N N . CYS A 1 211 ? 22.636 -6.094 -25.731 1.00 91.75 211 CYS A N 1
ATOM 1654 C CA . CYS A 1 211 ? 21.952 -5.483 -26.873 1.00 91.75 211 CYS A CA 1
ATOM 1655 C C . CYS A 1 211 ? 21.185 -6.534 -27.690 1.00 91.75 211 CYS A C 1
ATOM 1657 O O . CYS A 1 211 ? 19.991 -6.362 -27.916 1.00 91.75 211 CYS A O 1
ATOM 1659 N N . TYR A 1 212 ? 21.810 -7.663 -28.043 1.00 93.12 212 TYR A N 1
ATOM 1660 C CA . TYR A 1 212 ? 21.143 -8.746 -28.779 1.00 93.12 212 TYR A CA 1
ATOM 1661 C C . TYR A 1 212 ? 19.970 -9.367 -28.012 1.00 93.12 212 TYR A C 1
ATOM 1663 O O . TYR A 1 212 ? 18.932 -9.662 -28.606 1.00 93.12 212 TYR A O 1
ATOM 1671 N N . ARG A 1 213 ? 20.083 -9.525 -26.685 1.00 88.19 213 ARG A N 1
ATOM 1672 C CA . ARG A 1 213 ? 18.958 -9.973 -25.848 1.00 88.19 213 ARG A CA 1
ATOM 1673 C C . ARG A 1 213 ? 17.778 -9.005 -25.902 1.00 88.19 213 ARG A C 1
ATOM 1675 O O . ARG A 1 213 ? 16.640 -9.460 -25.977 1.00 88.19 213 ARG A O 1
ATOM 1682 N N . LEU A 1 214 ? 18.033 -7.696 -25.863 1.00 83.25 214 LEU A N 1
ATOM 1683 C CA . LEU A 1 214 ? 16.974 -6.693 -25.980 1.00 83.25 214 LEU A CA 1
ATOM 1684 C C . LEU A 1 214 ? 16.374 -6.648 -27.380 1.00 83.25 214 LEU A C 1
ATOM 1686 O O . LEU A 1 214 ? 15.154 -6.618 -27.481 1.00 83.25 214 LEU A O 1
ATOM 1690 N N . VAL A 1 215 ? 17.192 -6.720 -28.434 1.00 90.50 215 VAL A N 1
ATOM 1691 C CA . VAL A 1 215 ? 16.711 -6.854 -29.818 1.00 90.50 215 VAL A CA 1
ATOM 1692 C C . VAL A 1 215 ? 15.748 -8.027 -29.914 1.00 90.50 215 VAL A C 1
ATOM 1694 O O . VAL A 1 215 ? 14.605 -7.830 -30.299 1.00 90.50 215 VAL A O 1
ATOM 1697 N N . ARG A 1 216 ? 16.163 -9.218 -29.467 1.00 85.88 216 ARG A N 1
ATOM 1698 C CA . ARG A 1 216 ? 15.309 -10.406 -29.481 1.00 85.88 216 ARG A CA 1
ATOM 1699 C C . ARG A 1 216 ? 14.024 -10.198 -28.683 1.00 85.88 216 ARG A C 1
ATOM 1701 O O . ARG A 1 216 ? 12.958 -10.527 -29.170 1.00 85.88 216 ARG A O 1
ATOM 1708 N N . LYS A 1 217 ? 14.101 -9.607 -27.489 1.00 81.31 217 LYS A N 1
ATOM 1709 C CA . LYS A 1 217 ? 12.916 -9.322 -26.667 1.00 81.31 217 LYS A CA 1
ATOM 1710 C C . LYS A 1 217 ? 11.944 -8.345 -27.344 1.00 81.31 217 LYS A C 1
ATOM 1712 O O . LYS A 1 217 ? 10.742 -8.479 -27.161 1.00 81.31 217 LYS A O 1
ATOM 1717 N N . ILE A 1 218 ? 12.452 -7.357 -28.081 1.00 81.94 218 ILE A N 1
ATOM 1718 C CA . ILE A 1 218 ? 11.631 -6.382 -28.816 1.00 81.94 218 ILE A CA 1
ATOM 1719 C C . ILE A 1 218 ? 11.060 -7.015 -30.097 1.00 81.94 218 ILE A C 1
ATOM 1721 O O . ILE A 1 218 ? 9.909 -6.748 -30.424 1.00 81.94 218 ILE A O 1
ATOM 1725 N N . SER A 1 219 ? 11.832 -7.861 -30.787 1.00 80.81 219 SER A N 1
ATOM 1726 C CA . SER A 1 219 ? 11.405 -8.605 -31.980 1.00 80.81 219 SER A CA 1
ATOM 1727 C C . SER A 1 219 ? 10.366 -9.685 -31.669 1.00 80.81 219 SER A C 1
ATOM 1729 O O . SER A 1 219 ? 9.417 -9.840 -32.425 1.00 80.81 219 SER A O 1
ATOM 1731 N N . ASP A 1 220 ? 10.539 -10.414 -30.563 1.00 73.75 220 ASP A N 1
ATOM 1732 C CA . ASP A 1 220 ? 9.668 -11.521 -30.141 1.00 73.75 220 ASP A CA 1
ATOM 1733 C C . ASP A 1 220 ? 8.359 -11.013 -29.488 1.00 73.75 220 ASP A C 1
ATOM 1735 O O . ASP A 1 220 ? 7.479 -11.804 -29.157 1.00 73.75 220 ASP A O 1
ATOM 1739 N N . ALA A 1 221 ? 8.212 -9.699 -29.278 1.00 64.50 221 ALA A N 1
ATOM 1740 C CA . ALA A 1 221 ? 6.973 -9.100 -28.789 1.00 64.50 221 ALA A CA 1
ATOM 1741 C C . ALA A 1 221 ? 5.951 -8.938 -29.940 1.00 64.50 221 ALA A C 1
ATOM 1743 O O . ALA A 1 221 ? 6.052 -7.996 -30.729 1.00 64.50 221 ALA A O 1
ATOM 1744 N N . GLU A 1 222 ? 4.952 -9.827 -30.019 1.00 53.03 222 GLU A N 1
ATOM 1745 C CA . GLU A 1 222 ? 3.874 -9.849 -31.036 1.00 53.03 222 GLU A CA 1
ATOM 1746 C C . GLU A 1 222 ? 2.468 -9.581 -30.430 1.00 53.03 222 GLU A C 1
ATOM 1748 O O . GLU A 1 222 ? 2.224 -10.018 -29.303 1.00 53.03 222 GLU A O 1
ATOM 1753 N N . PRO A 1 223 ? 1.488 -8.979 -31.154 1.00 55.34 223 PRO A N 1
ATOM 1754 C CA . PRO A 1 223 ? 1.587 -8.109 -32.324 1.00 55.34 223 PRO A CA 1
ATOM 1755 C C . PRO A 1 223 ? 1.463 -6.625 -31.931 1.00 55.34 223 PRO A C 1
ATOM 1757 O O . PRO A 1 223 ? 1.096 -6.266 -30.808 1.00 55.34 223 PRO A O 1
ATOM 1760 N N . ALA A 1 224 ? 1.757 -5.743 -32.888 1.00 65.94 224 ALA A N 1
ATOM 1761 C CA . ALA A 1 224 ? 1.406 -4.336 -32.786 1.00 65.94 224 ALA A CA 1
ATOM 1762 C C . ALA A 1 224 ? -0.088 -4.223 -32.460 1.00 65.94 224 ALA A C 1
ATOM 1764 O O . ALA A 1 224 ? -0.941 -4.655 -33.231 1.00 65.94 224 ALA A O 1
ATOM 1765 N N . VAL A 1 225 ? -0.397 -3.660 -31.293 1.00 63.97 225 VAL A N 1
ATOM 1766 C CA . VAL A 1 225 ? -1.743 -3.164 -31.022 1.00 63.97 225 VAL A CA 1
ATOM 1767 C C . VAL A 1 225 ? -2.107 -2.251 -32.191 1.00 63.97 225 VAL A C 1
ATOM 1769 O O . VAL A 1 225 ? -1.294 -1.418 -32.591 1.00 63.97 225 VAL A O 1
ATOM 1772 N N . ASP A 1 226 ? -3.271 -2.460 -32.799 1.00 75.19 226 ASP A N 1
ATOM 1773 C CA . ASP A 1 226 ? -3.704 -1.613 -33.905 1.00 75.19 226 ASP A CA 1
ATOM 1774 C C . ASP A 1 226 ? -3.636 -0.137 -33.460 1.00 75.19 226 ASP A C 1
ATOM 1776 O O . ASP A 1 226 ? -4.038 0.159 -32.327 1.00 75.19 226 ASP A O 1
ATOM 1780 N N . PRO A 1 227 ? -3.153 0.807 -34.291 1.00 76.69 227 PRO A N 1
ATOM 1781 C CA . PRO A 1 227 ? -3.058 2.212 -33.905 1.00 76.69 227 PRO A CA 1
ATOM 1782 C C . PRO A 1 227 ? -4.359 2.819 -33.363 1.00 76.69 227 PRO A C 1
ATOM 1784 O O . PRO A 1 227 ? -4.327 3.738 -32.543 1.00 76.69 227 PRO A O 1
ATOM 1787 N N . LEU A 1 228 ? -5.518 2.284 -33.764 1.00 75.19 228 LEU A N 1
ATOM 1788 C CA . LEU A 1 228 ? -6.826 2.669 -33.231 1.00 75.19 228 LEU A CA 1
ATOM 1789 C C . LEU A 1 228 ? -6.987 2.360 -31.735 1.00 75.19 228 LEU A C 1
ATOM 1791 O O . LEU A 1 228 ? -7.752 3.041 -31.052 1.00 75.19 228 LEU A O 1
ATOM 1795 N N . LEU A 1 229 ? -6.280 1.354 -31.222 1.00 79.19 229 LEU A N 1
ATOM 1796 C CA . LEU A 1 229 ? -6.334 0.913 -29.831 1.00 79.19 229 LEU A CA 1
ATOM 1797 C C . LEU A 1 229 ? -5.242 1.536 -28.945 1.00 79.19 229 LEU A C 1
ATOM 1799 O O . LEU A 1 229 ? -5.302 1.390 -27.723 1.00 79.19 229 LEU A O 1
ATOM 1803 N N . PHE A 1 230 ? -4.276 2.269 -29.512 1.00 77.94 230 PHE A N 1
ATOM 1804 C CA . PHE A 1 230 ? -3.170 2.868 -28.750 1.00 77.94 230 PHE A CA 1
ATOM 1805 C C . PHE A 1 230 ? -3.629 3.810 -27.639 1.00 77.94 230 PHE A C 1
ATOM 1807 O O . PHE A 1 230 ? -3.064 3.779 -26.550 1.00 77.94 230 PHE A O 1
ATOM 1814 N N . ASN A 1 231 ? -4.671 4.609 -27.877 1.00 75.50 231 ASN A N 1
ATOM 1815 C CA . ASN A 1 231 ? -5.181 5.523 -26.853 1.00 75.50 231 ASN A CA 1
ATOM 1816 C C . ASN A 1 231 ? -5.739 4.766 -25.640 1.00 75.50 231 ASN A C 1
ATOM 1818 O O . ASN A 1 231 ? -5.505 5.180 -24.509 1.00 75.50 231 ASN A O 1
ATOM 1822 N N . TYR A 1 232 ? -6.432 3.646 -25.869 1.00 82.75 232 TYR A N 1
ATOM 1823 C CA . TYR A 1 232 ? -6.947 2.801 -24.791 1.00 82.75 232 TYR A CA 1
ATOM 1824 C C . TYR A 1 232 ? -5.809 2.100 -24.051 1.00 82.75 232 TYR A C 1
ATOM 1826 O O . TYR A 1 232 ? -5.782 2.117 -22.827 1.00 82.75 232 TYR A O 1
ATOM 1834 N N . LYS A 1 233 ? -4.837 1.551 -24.792 1.00 81.19 233 LYS A N 1
ATOM 1835 C CA . LYS A 1 233 ? -3.652 0.895 -24.225 1.00 81.19 233 LYS A CA 1
ATOM 1836 C C . LYS A 1 233 ? -2.890 1.847 -23.309 1.00 81.19 233 LYS A C 1
ATOM 1838 O O . LYS A 1 233 ? -2.638 1.513 -22.161 1.00 81.19 233 LYS A O 1
ATOM 1843 N N . LYS A 1 234 ? -2.574 3.042 -23.812 1.00 80.31 234 LYS A N 1
ATOM 1844 C CA . LYS A 1 234 ? -1.837 4.061 -23.066 1.00 80.31 234 LYS A CA 1
ATOM 1845 C C . LYS A 1 234 ? -2.587 4.491 -21.807 1.00 80.31 234 LYS A C 1
ATOM 1847 O O . LYS A 1 234 ? -1.984 4.563 -20.748 1.00 80.31 234 LYS A O 1
ATOM 1852 N N . LEU A 1 235 ? -3.892 4.750 -21.918 1.00 77.44 235 LEU A N 1
ATOM 1853 C CA . LEU A 1 235 ? -4.702 5.131 -20.763 1.00 77.44 235 LEU A CA 1
ATOM 1854 C C . LEU A 1 235 ? -4.689 4.038 -19.684 1.00 77.44 235 LEU A C 1
ATOM 1856 O O . LEU A 1 235 ? -4.525 4.356 -18.513 1.00 77.44 235 LEU A O 1
ATOM 1860 N N . LEU A 1 236 ? -4.809 2.763 -20.067 1.00 82.94 236 LEU A N 1
ATOM 1861 C CA . LEU A 1 236 ? -4.730 1.648 -19.118 1.00 82.94 236 LEU A CA 1
ATOM 1862 C C . LEU A 1 236 ? -3.338 1.514 -18.488 1.00 82.94 236 LEU A C 1
ATOM 1864 O O . LEU A 1 236 ? -3.243 1.323 -17.281 1.00 82.94 236 LEU A O 1
ATOM 1868 N N . GLU A 1 237 ? -2.263 1.670 -19.264 1.00 85.00 237 GLU A N 1
ATOM 1869 C CA . GLU A 1 237 ? -0.888 1.675 -18.741 1.00 85.00 237 GLU A CA 1
ATOM 1870 C C . GLU A 1 237 ? -0.659 2.815 -17.734 1.00 85.00 237 GLU A C 1
ATOM 1872 O O . GLU A 1 237 ? -0.068 2.588 -16.676 1.00 85.00 237 GLU A O 1
ATOM 1877 N N . ASP A 1 238 ? -1.165 4.018 -18.029 1.00 80.62 238 ASP A N 1
ATOM 1878 C CA . ASP A 1 238 ? -1.089 5.177 -17.135 1.00 80.62 238 ASP A CA 1
ATOM 1879 C C . ASP A 1 238 ? -1.869 4.911 -15.829 1.00 80.62 238 ASP A C 1
ATOM 1881 O O . ASP A 1 238 ? -1.342 5.140 -14.738 1.00 80.62 238 ASP A O 1
ATOM 1885 N N . ILE A 1 239 ? -3.088 4.360 -15.920 1.00 84.50 239 ILE A N 1
ATOM 1886 C CA . ILE A 1 239 ? -3.903 3.960 -14.757 1.00 84.50 239 ILE A CA 1
ATOM 1887 C C . ILE A 1 239 ? -3.150 2.939 -13.893 1.00 84.50 239 ILE A C 1
ATOM 1889 O O . ILE A 1 239 ? -2.980 3.160 -12.696 1.00 84.50 239 ILE A O 1
ATOM 1893 N N . ILE A 1 240 ? -2.651 1.853 -14.492 1.00 87.75 240 ILE A N 1
ATOM 1894 C CA . ILE A 1 240 ? -1.914 0.791 -13.788 1.00 87.75 240 ILE A CA 1
ATOM 1895 C C . ILE A 1 240 ? -0.680 1.360 -13.085 1.00 87.75 240 ILE A C 1
ATOM 1897 O O . ILE A 1 240 ? -0.423 1.038 -11.924 1.00 87.75 240 ILE A O 1
ATOM 1901 N N . SER A 1 241 ? 0.089 2.215 -13.765 1.00 88.38 241 SER A N 1
ATOM 1902 C CA . SER A 1 241 ? 1.284 2.830 -13.183 1.00 88.38 241 SER A CA 1
ATOM 1903 C C . SER A 1 241 ? 0.945 3.692 -11.965 1.00 88.38 241 SER A C 1
ATOM 1905 O O . SER A 1 241 ? 1.663 3.641 -10.965 1.00 88.38 241 SER A O 1
ATOM 1907 N N . ASN A 1 242 ? -0.137 4.472 -12.028 1.00 88.50 242 ASN A N 1
ATOM 1908 C CA . ASN A 1 242 ? -0.554 5.328 -10.919 1.00 88.50 242 ASN A CA 1
ATOM 1909 C C . ASN A 1 242 ? -1.115 4.515 -9.746 1.00 88.50 242 ASN A C 1
ATOM 1911 O O . ASN A 1 242 ? -0.748 4.782 -8.605 1.00 88.50 242 ASN A O 1
ATOM 1915 N N . LEU A 1 243 ? -1.918 3.478 -10.007 1.00 90.38 243 LEU A N 1
ATOM 1916 C CA . LEU A 1 243 ? -2.433 2.579 -8.966 1.00 90.38 243 LEU A CA 1
ATOM 1917 C C . LEU A 1 243 ? -1.302 1.827 -8.250 1.00 90.38 243 LEU A C 1
ATOM 1919 O O . LEU A 1 243 ? -1.279 1.773 -7.023 1.00 90.38 243 LEU A O 1
ATOM 1923 N N . LYS A 1 244 ? -0.304 1.325 -8.990 1.00 90.38 244 LYS A N 1
ATOM 1924 C CA . LYS A 1 244 ? 0.901 0.722 -8.393 1.00 90.38 244 LYS A CA 1
ATOM 1925 C C . LYS A 1 244 ? 1.668 1.722 -7.537 1.00 90.38 244 LYS A C 1
ATOM 1927 O O . LYS A 1 244 ? 2.029 1.405 -6.412 1.00 90.38 244 LYS A O 1
ATOM 1932 N N . SER A 1 245 ? 1.869 2.945 -8.034 1.00 90.12 245 SER A N 1
ATOM 1933 C CA . SER A 1 245 ? 2.519 4.002 -7.253 1.00 90.12 245 SER A CA 1
ATOM 1934 C C . SER A 1 245 ? 1.735 4.345 -5.983 1.00 90.12 245 SER A C 1
ATOM 1936 O O . SER A 1 245 ? 2.342 4.650 -4.956 1.00 90.12 245 SER A O 1
ATOM 1938 N N . MET A 1 246 ? 0.404 4.310 -6.044 1.00 90.56 246 MET A N 1
ATOM 1939 C CA . MET A 1 246 ? -0.474 4.537 -4.903 1.00 90.56 246 MET A CA 1
ATOM 1940 C C . MET A 1 246 ? -0.288 3.429 -3.855 1.00 90.56 246 MET A C 1
ATOM 1942 O O . MET A 1 246 ? 0.015 3.752 -2.708 1.00 90.56 246 MET A O 1
ATOM 1946 N N . LEU A 1 247 ? -0.328 2.151 -4.245 1.00 90.50 247 LEU A N 1
ATOM 1947 C CA . LEU A 1 247 ? -0.064 1.002 -3.360 1.00 90.50 247 LEU A CA 1
ATOM 1948 C C . LEU A 1 247 ? 1.364 0.992 -2.789 1.00 90.50 247 LEU A C 1
ATOM 1950 O O . LEU A 1 247 ? 1.565 0.784 -1.591 1.00 90.50 247 LEU A O 1
ATOM 1954 N N . ASP A 1 248 ? 2.373 1.291 -3.607 1.00 88.94 248 ASP A N 1
ATOM 1955 C CA . ASP A 1 248 ? 3.760 1.412 -3.147 1.00 88.94 248 ASP A CA 1
ATOM 1956 C C . ASP A 1 248 ? 3.891 2.516 -2.088 1.00 88.94 248 ASP A C 1
ATOM 1958 O O . ASP A 1 248 ? 4.611 2.365 -1.098 1.00 88.94 248 ASP A O 1
ATOM 1962 N N . SER A 1 249 ? 3.165 3.626 -2.257 1.00 84.50 249 SER A N 1
ATOM 1963 C CA . SER A 1 249 ? 3.159 4.719 -1.284 1.00 84.50 249 SER A CA 1
ATOM 1964 C C . SER A 1 249 ? 2.552 4.297 0.060 1.00 84.50 249 SER A C 1
ATOM 1966 O O . SER A 1 249 ? 3.039 4.750 1.102 1.00 84.50 249 SER A O 1
ATOM 1968 N N . VAL A 1 250 ? 1.577 3.378 0.052 1.00 84.50 250 VAL A N 1
ATOM 1969 C CA . VAL A 1 250 ? 1.006 2.780 1.268 1.00 84.50 250 VAL A CA 1
ATOM 1970 C C . VAL A 1 250 ? 2.053 1.985 2.034 1.00 84.50 250 VAL A C 1
ATOM 1972 O O . VAL A 1 250 ? 2.161 2.126 3.251 1.00 84.50 250 VAL A O 1
ATOM 1975 N N . SER A 1 251 ? 2.915 1.243 1.335 1.00 76.69 251 SER A N 1
ATOM 1976 C CA . SER A 1 251 ? 4.017 0.497 1.967 1.00 76.69 251 SER A CA 1
ATOM 1977 C C . SER A 1 251 ? 5.021 1.402 2.703 1.00 76.69 251 SER A C 1
ATOM 1979 O O . SER A 1 251 ? 5.768 0.936 3.564 1.00 76.69 251 SER A O 1
ATOM 1981 N N . VAL A 1 252 ? 5.044 2.702 2.384 1.00 76.81 252 VAL A N 1
ATOM 1982 C CA . VAL A 1 252 ? 5.878 3.733 3.031 1.00 76.81 252 VAL A CA 1
ATOM 1983 C C . VAL A 1 252 ? 5.080 4.558 4.062 1.00 76.81 252 VAL A C 1
ATOM 1985 O O . VAL A 1 252 ? 5.634 5.444 4.711 1.00 76.81 252 VAL A O 1
ATOM 1988 N N . GLY A 1 253 ? 3.798 4.242 4.267 1.00 72.94 253 GLY A N 1
ATOM 1989 C CA . GLY A 1 253 ? 2.920 4.860 5.264 1.00 72.94 253 GLY A CA 1
ATOM 1990 C C . GLY A 1 253 ? 2.081 6.039 4.759 1.00 72.94 253 GLY A C 1
ATOM 1991 O O . GLY A 1 253 ? 1.519 6.764 5.578 1.00 72.94 253 GLY A O 1
ATOM 1992 N N . ASN A 1 254 ? 1.998 6.263 3.443 1.00 77.31 254 ASN A N 1
ATOM 1993 C CA . ASN A 1 254 ? 1.069 7.244 2.873 1.00 77.31 254 ASN A CA 1
ATOM 1994 C C . ASN A 1 254 ? -0.344 6.654 2.746 1.00 77.31 254 ASN A C 1
ATOM 1996 O O . ASN A 1 254 ? -0.517 5.440 2.688 1.00 77.31 254 ASN A O 1
ATOM 2000 N N . LYS A 1 255 ? -1.355 7.524 2.687 1.00 83.25 255 LYS A N 1
ATOM 2001 C CA . LYS A 1 255 ? -2.756 7.119 2.523 1.00 83.25 255 LYS A CA 1
ATOM 2002 C C . LYS A 1 255 ? -3.206 7.199 1.075 1.00 83.25 255 LYS A C 1
ATOM 2004 O O . LYS A 1 255 ? -2.699 8.020 0.312 1.00 83.25 255 LYS A O 1
ATOM 2009 N N . ILE A 1 256 ? -4.194 6.381 0.743 1.00 87.19 256 ILE A N 1
ATOM 2010 C CA . ILE A 1 256 ? -4.884 6.413 -0.542 1.00 87.19 256 ILE A CA 1
ATOM 2011 C C . ILE A 1 256 ? -5.830 7.618 -0.580 1.00 87.19 256 ILE A C 1
ATOM 2013 O O . ILE A 1 256 ? -6.660 7.789 0.312 1.00 87.19 256 ILE A O 1
ATOM 2017 N N . ASP A 1 257 ? -5.714 8.455 -1.616 1.00 86.50 257 ASP A N 1
ATOM 2018 C CA . ASP A 1 257 ? -6.669 9.537 -1.869 1.00 86.50 257 ASP A CA 1
ATOM 2019 C C . ASP A 1 257 ? -7.927 8.960 -2.554 1.00 86.50 257 ASP A C 1
ATOM 2021 O O . ASP A 1 257 ? -7.844 8.485 -3.694 1.00 86.50 257 ASP A O 1
ATOM 2025 N N . PRO A 1 258 ? -9.107 8.997 -1.902 1.00 83.88 258 PRO A N 1
ATOM 2026 C CA . PRO A 1 258 ? -10.328 8.411 -2.450 1.00 83.88 258 PRO A CA 1
ATOM 2027 C C . PRO A 1 258 ? -10.829 9.137 -3.704 1.00 83.88 258 PRO A C 1
ATOM 2029 O O . PRO A 1 258 ? -11.482 8.523 -4.548 1.00 83.88 258 PRO A O 1
ATOM 2032 N N . VAL A 1 259 ? -10.534 10.434 -3.853 1.00 81.12 259 VAL A N 1
ATOM 2033 C CA . VAL A 1 259 ? -10.921 11.195 -5.048 1.00 81.12 259 VAL A CA 1
ATOM 2034 C C . VAL A 1 259 ? -10.091 10.732 -6.236 1.00 81.12 259 VAL A C 1
ATOM 2036 O O . VAL A 1 259 ? -10.635 10.505 -7.316 1.00 81.12 259 VAL A O 1
ATOM 2039 N N . GLU A 1 260 ? -8.787 10.556 -6.034 1.00 85.81 260 GLU A N 1
ATOM 2040 C CA . GLU A 1 260 ? -7.882 10.088 -7.080 1.00 85.81 260 GLU A CA 1
ATOM 2041 C C . GLU A 1 260 ? -8.207 8.644 -7.499 1.00 85.81 260 GLU A C 1
ATOM 2043 O O . GLU A 1 260 ? -8.323 8.359 -8.693 1.00 85.81 260 GLU A O 1
ATOM 2048 N N . LEU A 1 261 ? -8.460 7.754 -6.532 1.00 90.50 261 LEU A N 1
ATOM 2049 C CA . LEU A 1 261 ? -8.875 6.373 -6.799 1.00 90.50 261 LEU A CA 1
ATOM 2050 C C . LEU A 1 261 ? -10.184 6.306 -7.605 1.00 90.50 261 LEU A C 1
ATOM 2052 O O . LEU A 1 261 ? -10.275 5.548 -8.574 1.00 90.50 261 LEU A O 1
ATOM 2056 N N . HIS A 1 262 ? -11.178 7.130 -7.256 1.00 82.69 262 HIS A N 1
ATOM 2057 C CA . HIS A 1 262 ? -12.449 7.193 -7.983 1.00 82.69 262 HIS A CA 1
ATOM 2058 C C . HIS A 1 262 ? -12.263 7.635 -9.441 1.00 82.69 262 HIS A C 1
ATOM 2060 O O . HIS A 1 262 ? -12.906 7.097 -10.342 1.00 82.69 262 HIS A O 1
ATOM 2066 N N . VAL A 1 263 ? -11.353 8.580 -9.702 1.00 86.75 263 VAL A N 1
ATOM 2067 C CA . VAL A 1 263 ? -11.035 9.009 -11.073 1.00 86.75 263 VAL A CA 1
ATOM 2068 C C . VAL A 1 263 ? -10.497 7.838 -11.901 1.00 86.75 263 VAL A C 1
ATOM 2070 O O . VAL A 1 263 ? -10.942 7.643 -13.033 1.00 86.75 263 VAL A O 1
ATOM 2073 N N . TYR A 1 264 ? -9.591 7.025 -11.353 1.00 88.75 264 TYR A N 1
ATOM 2074 C CA . TYR A 1 264 ? -9.066 5.854 -12.064 1.00 88.75 264 TYR A CA 1
ATOM 2075 C C . TYR A 1 264 ? -10.132 4.773 -12.290 1.00 88.75 264 TYR A C 1
ATOM 2077 O O . TYR A 1 264 ? -10.170 4.168 -13.365 1.00 88.75 264 TYR A O 1
ATOM 2085 N N . GLN A 1 265 ? -11.044 4.581 -11.332 1.00 85.19 265 GLN A N 1
ATOM 2086 C CA . GLN A 1 265 ? -12.181 3.670 -11.475 1.00 85.19 265 GLN A CA 1
ATOM 2087 C C . GLN A 1 265 ? -13.101 4.074 -12.635 1.00 85.19 265 GLN A C 1
ATOM 2089 O O . GLN A 1 265 ? -13.420 3.244 -13.490 1.00 85.19 265 GLN A O 1
ATOM 2094 N N . GLU A 1 266 ? -13.486 5.352 -12.710 1.00 83.88 266 GLU A N 1
ATOM 2095 C CA . GLU A 1 266 ? -14.315 5.864 -13.805 1.00 83.88 266 GLU A CA 1
ATOM 2096 C C . GLU A 1 266 ? -13.611 5.743 -15.161 1.00 83.88 266 GLU A C 1
ATOM 2098 O O . GLU A 1 266 ? -14.240 5.384 -16.159 1.00 83.88 266 GLU A O 1
ATOM 2103 N N . GLN A 1 267 ? -12.302 6.002 -15.215 1.00 83.69 267 GLN A N 1
ATOM 2104 C CA . GLN A 1 267 ? -11.527 5.883 -16.448 1.00 83.69 267 GLN A CA 1
ATOM 2105 C C . GLN A 1 267 ? -11.446 4.433 -16.946 1.00 83.69 267 GLN A C 1
ATOM 2107 O O . GLN A 1 267 ? -11.690 4.191 -18.131 1.00 83.69 267 GLN A O 1
ATOM 2112 N N . ALA A 1 268 ? -11.166 3.464 -16.068 1.00 80.50 268 ALA A N 1
ATOM 2113 C CA . ALA A 1 268 ? -11.145 2.045 -16.429 1.00 80.50 268 ALA A CA 1
ATOM 2114 C C . ALA A 1 268 ? -12.530 1.565 -16.905 1.00 80.50 268 ALA A C 1
ATOM 2116 O O . ALA A 1 268 ? -12.651 0.905 -17.941 1.00 80.50 268 ALA A O 1
ATOM 2117 N N . GLN A 1 269 ? -13.596 1.981 -16.214 1.00 83.69 269 GLN A N 1
ATOM 2118 C CA . GLN A 1 269 ? -14.972 1.658 -16.590 1.00 83.69 269 GLN A CA 1
ATOM 2119 C C . GLN A 1 269 ? -15.384 2.291 -17.928 1.00 83.69 269 GLN A C 1
ATOM 2121 O O . GLN A 1 269 ? -16.100 1.668 -18.721 1.00 83.69 269 GLN A O 1
ATOM 2126 N N . ALA A 1 270 ? -14.915 3.506 -18.218 1.00 80.62 270 ALA A N 1
ATOM 2127 C CA . ALA A 1 270 ? -15.134 4.155 -19.504 1.00 80.62 270 ALA A CA 1
ATOM 2128 C C . ALA A 1 270 ? -14.465 3.379 -20.648 1.00 80.62 270 ALA A C 1
ATOM 2130 O O . ALA A 1 270 ? -15.074 3.229 -21.706 1.00 80.62 270 ALA A O 1
ATOM 2131 N N . VAL A 1 271 ? -13.255 2.843 -20.441 1.00 80.94 271 VAL A N 1
ATOM 2132 C CA . VAL A 1 271 ? -12.570 1.998 -21.435 1.00 80.94 271 VAL A CA 1
ATOM 2133 C C . VAL A 1 271 ? -13.321 0.685 -21.662 1.00 80.94 271 VAL A C 1
ATOM 2135 O O . VAL A 1 271 ? -13.547 0.319 -22.818 1.00 80.94 271 VAL A O 1
ATOM 2138 N N . ASP A 1 272 ? -13.765 0.004 -20.602 1.00 86.44 272 ASP A N 1
ATOM 2139 C CA . ASP A 1 272 ? -14.534 -1.241 -20.741 1.00 86.44 272 ASP A CA 1
ATOM 2140 C C . ASP A 1 272 ? -15.866 -1.015 -21.475 1.00 86.44 272 ASP A C 1
ATOM 2142 O O . ASP A 1 272 ? -16.230 -1.776 -22.371 1.00 86.44 272 ASP A O 1
ATOM 2146 N N . SER A 1 273 ? -16.539 0.108 -21.199 1.00 86.31 273 SER A N 1
ATOM 2147 C CA . SER A 1 273 ? -17.808 0.487 -21.841 1.00 86.31 273 SER A CA 1
ATOM 2148 C C . SER A 1 273 ? -17.696 0.724 -23.354 1.00 86.31 273 SER A C 1
ATOM 2150 O O . SER A 1 273 ? -18.708 0.721 -24.057 1.00 86.31 273 SER A O 1
ATOM 2152 N N . MET A 1 274 ? -16.484 0.928 -23.882 1.00 84.00 274 MET A N 1
ATOM 2153 C CA . MET A 1 274 ? -16.253 1.047 -25.327 1.00 84.00 274 MET A CA 1
ATOM 2154 C C . MET A 1 274 ? -16.274 -0.310 -26.046 1.00 84.00 274 MET A C 1
ATOM 2156 O O . MET A 1 274 ? -16.361 -0.351 -27.278 1.00 84.00 274 MET A O 1
ATOM 2160 N N . ARG A 1 275 ? -16.209 -1.422 -25.306 1.00 85.62 275 ARG A N 1
ATOM 2161 C CA . ARG A 1 275 ? -16.263 -2.780 -25.854 1.00 85.62 275 ARG A CA 1
ATOM 2162 C C . ARG A 1 275 ? -17.710 -3.184 -26.122 1.00 85.62 275 ARG A C 1
ATOM 2164 O O . ARG A 1 275 ? -18.631 -2.836 -25.391 1.00 85.62 275 ARG A O 1
ATOM 2171 N N . LYS A 1 276 ? -17.916 -3.981 -27.168 1.00 84.88 276 LYS A N 1
ATOM 2172 C CA . LYS A 1 276 ? -19.182 -4.682 -27.432 1.00 84.88 276 LYS A CA 1
ATOM 2173 C C . LYS A 1 276 ? -18.896 -6.175 -27.407 1.00 84.88 276 LYS A C 1
ATOM 2175 O O . LYS A 1 276 ? -17.914 -6.609 -27.999 1.00 84.88 276 LYS A O 1
ATOM 2180 N N . ASP A 1 277 ? -19.684 -6.953 -26.672 1.00 82.56 277 ASP A N 1
ATOM 2181 C CA . ASP A 1 277 ? -19.449 -8.397 -26.492 1.00 82.56 277 ASP A CA 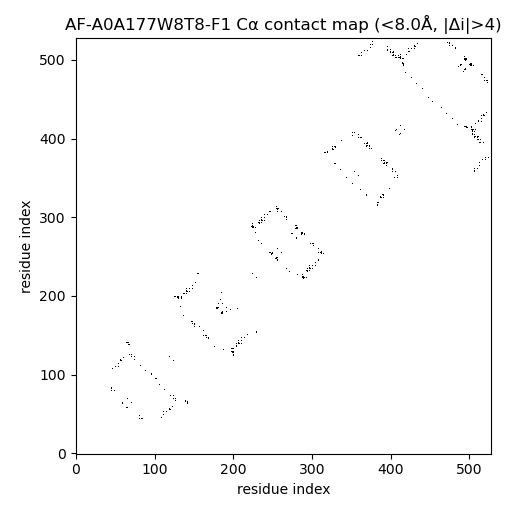1
ATOM 2182 C C . ASP A 1 277 ? -17.997 -8.734 -26.077 1.00 82.56 277 ASP A C 1
ATOM 2184 O O . ASP A 1 277 ? -17.398 -9.706 -26.542 1.00 82.56 277 ASP A O 1
ATOM 2188 N N . GLY A 1 278 ? -17.392 -7.878 -25.243 1.00 82.50 278 GLY A N 1
ATOM 2189 C CA . GLY A 1 278 ? -16.011 -8.031 -24.780 1.00 82.50 278 GLY A CA 1
ATOM 2190 C C . GLY A 1 278 ? -14.928 -7.729 -25.827 1.00 82.50 278 GLY A C 1
ATOM 2191 O O . GLY A 1 278 ? -13.764 -8.056 -25.600 1.00 82.50 278 GLY A O 1
ATOM 2192 N N . LYS A 1 279 ? -15.254 -7.103 -26.963 1.00 85.19 279 LYS A N 1
ATOM 2193 C CA . LYS A 1 279 ? -14.284 -6.768 -28.021 1.00 85.19 279 LYS A CA 1
ATOM 2194 C C . LYS A 1 279 ? -14.364 -5.302 -28.430 1.00 85.19 279 LYS A C 1
ATOM 2196 O O . LYS A 1 279 ? -15.442 -4.709 -28.446 1.00 85.19 279 LYS A O 1
ATOM 2201 N N . PHE A 1 280 ? -13.223 -4.724 -28.791 1.00 84.75 280 PHE A N 1
ATOM 2202 C CA . PHE A 1 280 ? -13.170 -3.417 -29.442 1.00 84.75 280 PHE A CA 1
ATOM 2203 C C . PHE A 1 280 ? -13.433 -3.573 -30.941 1.00 84.75 280 PHE A C 1
ATOM 2205 O O . PHE A 1 280 ? -13.054 -4.584 -31.530 1.00 84.75 280 PHE A O 1
ATOM 2212 N N . PHE A 1 281 ? -14.061 -2.570 -31.553 1.00 84.62 281 PHE A N 1
ATOM 2213 C CA . PHE A 1 281 ? -14.397 -2.568 -32.976 1.00 84.62 281 PHE A CA 1
ATOM 2214 C C . PHE A 1 281 ? -13.901 -1.295 -33.656 1.00 84.62 281 PHE A C 1
ATOM 2216 O O . PHE A 1 281 ? -13.943 -0.212 -33.070 1.00 84.62 281 PHE A O 1
ATOM 2223 N N . ASP A 1 282 ? -13.467 -1.424 -34.907 1.00 81.25 282 ASP A N 1
ATOM 2224 C CA . ASP A 1 282 ? -13.146 -0.282 -35.758 1.00 81.25 282 ASP A CA 1
ATOM 2225 C C . ASP A 1 282 ? -14.423 0.403 -36.305 1.00 81.25 282 ASP A C 1
ATOM 2227 O O . ASP A 1 282 ? -15.559 -0.029 -36.083 1.00 81.25 282 ASP A O 1
ATOM 2231 N N . LYS A 1 283 ? -14.243 1.488 -37.070 1.00 78.31 283 LYS A N 1
ATOM 2232 C CA . LYS A 1 283 ? -15.348 2.239 -37.703 1.00 78.31 283 LYS A CA 1
ATOM 2233 C C . LYS A 1 283 ? -16.143 1.421 -38.731 1.00 78.31 283 LYS A C 1
ATOM 2235 O O . LYS A 1 283 ? -17.253 1.815 -39.080 1.00 78.31 283 LYS A O 1
ATOM 2240 N N . ASN A 1 284 ? -15.576 0.322 -39.220 1.00 78.62 284 ASN A N 1
ATOM 2241 C CA . ASN A 1 284 ? -16.157 -0.559 -40.226 1.00 78.62 284 ASN A CA 1
ATOM 2242 C C . ASN A 1 284 ? -16.804 -1.810 -39.601 1.00 78.62 284 ASN A C 1
ATOM 2244 O O . ASN A 1 284 ? -17.398 -2.605 -40.325 1.00 78.62 284 ASN A O 1
ATOM 2248 N N . GLY A 1 285 ? -16.722 -1.979 -38.275 1.00 83.38 285 GLY A N 1
ATOM 2249 C CA . GLY A 1 285 ? -17.247 -3.136 -37.552 1.00 83.38 285 GLY A CA 1
ATOM 2250 C C . GLY A 1 285 ? -16.320 -4.356 -37.530 1.00 83.38 285 GLY A C 1
ATOM 2251 O O . GLY A 1 285 ? -16.779 -5.442 -37.180 1.00 83.38 285 GLY A O 1
ATOM 2252 N N . ASN A 1 286 ? -15.039 -4.211 -37.875 1.00 83.00 286 ASN A N 1
ATOM 2253 C CA . ASN A 1 286 ? -14.043 -5.277 -37.753 1.00 83.00 286 ASN A CA 1
ATOM 2254 C C . ASN A 1 286 ? -13.382 -5.265 -36.372 1.00 83.00 286 ASN A C 1
ATOM 2256 O O . ASN A 1 286 ? -13.392 -4.251 -35.673 1.00 83.00 286 ASN A O 1
ATOM 2260 N N . ILE A 1 287 ? -12.776 -6.394 -36.000 1.00 84.50 287 ILE A N 1
ATOM 2261 C CA . ILE A 1 287 ? -12.013 -6.545 -34.757 1.00 84.50 287 ILE A CA 1
ATOM 2262 C C . ILE A 1 287 ? -10.540 -6.199 -35.055 1.00 84.50 287 ILE A C 1
ATOM 2264 O O . ILE A 1 287 ? -9.895 -6.973 -35.762 1.00 84.50 287 ILE A O 1
ATOM 2268 N N . PRO A 1 288 ? -10.006 -5.071 -34.548 1.00 83.12 288 PRO A N 1
ATOM 2269 C CA . PRO A 1 288 ? -8.600 -4.707 -34.711 1.00 83.12 288 PRO A CA 1
ATOM 2270 C C . PRO A 1 288 ? -7.668 -5.629 -33.910 1.00 83.12 288 PRO A C 1
ATOM 2272 O O . PRO A 1 288 ? -8.078 -6.203 -32.894 1.00 83.12 288 PRO A O 1
ATOM 2275 N N . GLU A 1 289 ? -6.413 -5.751 -34.348 1.00 78.31 289 GLU A N 1
ATOM 2276 C CA . GLU A 1 289 ? -5.374 -6.541 -33.671 1.00 78.31 289 GLU A CA 1
ATOM 2277 C C . GLU A 1 289 ? -4.983 -5.943 -32.306 1.00 78.31 289 GLU A C 1
ATOM 2279 O O . GLU A 1 289 ? -5.090 -4.739 -32.077 1.00 78.31 289 GLU A O 1
ATOM 2284 N N . GLY A 1 290 ? -4.531 -6.791 -31.374 1.00 78.44 290 GLY A N 1
ATOM 2285 C CA . GLY A 1 290 ? -4.135 -6.365 -30.021 1.00 78.44 290 GLY A CA 1
ATOM 2286 C C . GLY A 1 290 ? -5.220 -6.469 -28.941 1.00 78.44 290 GLY A C 1
ATOM 2287 O O . GLY A 1 290 ? -5.017 -5.984 -27.833 1.00 78.44 290 GLY A O 1
ATOM 2288 N N . GLN A 1 291 ? -6.351 -7.134 -29.215 1.00 83.31 291 GLN A N 1
ATOM 2289 C CA . GLN A 1 291 ? -7.444 -7.322 -28.239 1.00 83.31 291 GLN A CA 1
ATOM 2290 C C . GLN A 1 291 ? -6.989 -7.976 -26.928 1.00 83.31 291 GLN A C 1
ATOM 2292 O O . GLN A 1 291 ? -7.427 -7.562 -25.860 1.00 83.31 291 GLN A O 1
ATOM 2297 N N . ALA A 1 292 ? -6.132 -8.999 -27.011 1.00 79.25 292 ALA A N 1
ATOM 2298 C CA . ALA A 1 292 ? -5.670 -9.745 -25.841 1.00 79.25 292 ALA A CA 1
ATOM 2299 C C . ALA A 1 292 ? -4.874 -8.853 -24.877 1.00 79.25 292 ALA A C 1
ATOM 2301 O O . ALA A 1 292 ? -5.122 -8.891 -23.681 1.00 79.25 292 ALA A O 1
ATOM 2302 N N . ILE A 1 293 ? -4.011 -7.983 -25.416 1.00 81.88 293 ILE A N 1
ATOM 2303 C CA . ILE A 1 293 ? -3.202 -7.037 -24.634 1.00 81.88 293 ILE A CA 1
ATOM 2304 C C . ILE A 1 293 ? -4.107 -6.057 -23.882 1.00 81.88 293 ILE A C 1
ATOM 2306 O O . ILE A 1 293 ? -3.929 -5.819 -22.695 1.00 81.88 293 ILE A O 1
ATOM 2310 N N . LEU A 1 294 ? -5.109 -5.496 -24.563 1.00 85.62 294 LEU A N 1
ATOM 2311 C CA . LEU A 1 294 ? -6.061 -4.574 -23.938 1.00 85.62 294 LEU A CA 1
ATOM 2312 C C . LEU A 1 294 ? -6.920 -5.272 -22.881 1.00 85.62 294 LEU A C 1
ATOM 2314 O O . LEU A 1 294 ? -7.271 -4.655 -21.882 1.00 85.62 294 LEU A O 1
ATOM 2318 N N . HIS A 1 295 ? -7.271 -6.538 -23.106 1.00 87.12 295 HIS A N 1
ATOM 2319 C CA . HIS A 1 295 ? -8.026 -7.321 -22.138 1.00 87.12 295 HIS A CA 1
ATOM 2320 C C . HIS A 1 295 ? -7.216 -7.587 -20.865 1.00 87.12 295 HIS A C 1
ATOM 2322 O O . HIS A 1 295 ? -7.754 -7.372 -19.785 1.00 87.12 295 HIS A O 1
ATOM 2328 N N . GLU A 1 296 ? -5.949 -7.979 -21.007 1.00 85.75 296 GLU A N 1
ATOM 2329 C CA . GLU A 1 296 ? -5.020 -8.228 -19.898 1.00 85.75 296 GLU A CA 1
ATOM 2330 C C . GLU A 1 296 ? -4.762 -6.954 -19.081 1.00 85.75 296 GLU A C 1
ATOM 2332 O O . GLU A 1 296 ? -4.905 -6.965 -17.864 1.00 85.75 296 GLU A O 1
ATOM 2337 N N . LEU A 1 297 ? -4.485 -5.825 -19.745 1.00 86.06 297 LEU A N 1
ATOM 2338 C CA . LEU A 1 297 ? -4.298 -4.536 -19.065 1.00 86.06 297 LEU A CA 1
ATOM 2339 C C . LEU A 1 297 ? -5.561 -4.086 -18.318 1.00 86.06 297 LEU A C 1
ATOM 2341 O O . LEU A 1 297 ? -5.485 -3.504 -17.241 1.00 86.06 297 LEU A O 1
ATOM 2345 N N . LEU A 1 298 ? -6.739 -4.321 -18.893 1.00 87.88 298 LEU A N 1
ATOM 2346 C CA . LEU A 1 298 ? -7.993 -3.941 -18.255 1.00 87.88 298 LEU A CA 1
ATOM 2347 C C . LEU A 1 298 ? -8.299 -4.816 -17.030 1.00 87.88 298 LEU A C 1
ATOM 2349 O O . LEU A 1 298 ? -8.786 -4.296 -16.030 1.00 87.88 298 LEU A O 1
ATOM 2353 N N . GLU A 1 299 ? -8.003 -6.115 -17.101 1.00 90.69 299 GLU A N 1
ATOM 2354 C CA . GLU A 1 299 ? -8.097 -7.036 -15.962 1.00 90.69 299 GLU A CA 1
ATOM 2355 C C . GLU A 1 299 ? -7.144 -6.603 -14.839 1.00 90.69 299 GLU A C 1
ATOM 2357 O O . GLU A 1 299 ? -7.595 -6.365 -13.721 1.00 90.69 299 GLU A O 1
ATOM 2362 N N . GLU A 1 300 ? -5.872 -6.346 -15.163 1.00 90.69 300 GLU A N 1
ATOM 2363 C CA . GLU A 1 300 ? -4.877 -5.856 -14.200 1.00 90.69 300 GLU A CA 1
ATOM 2364 C C . GLU A 1 300 ? -5.297 -4.525 -13.553 1.00 90.69 300 GLU A C 1
ATOM 2366 O O . GLU A 1 300 ? -5.148 -4.342 -12.345 1.00 90.69 300 GLU A O 1
ATOM 2371 N N . ALA A 1 301 ? -5.855 -3.589 -14.328 1.00 86.62 301 ALA A N 1
ATOM 2372 C CA . ALA A 1 301 ? -6.341 -2.322 -13.791 1.00 86.62 301 ALA A CA 1
ATOM 2373 C C . ALA A 1 301 ? -7.479 -2.523 -12.776 1.00 86.62 301 ALA A C 1
ATOM 2375 O O . ALA A 1 301 ? -7.468 -1.888 -11.723 1.00 86.62 301 ALA A O 1
ATOM 2376 N N . PHE A 1 302 ? -8.450 -3.400 -13.061 1.00 91.81 302 PHE A N 1
ATOM 2377 C CA . PHE A 1 302 ? -9.547 -3.679 -12.129 1.00 91.81 302 PHE A CA 1
ATOM 2378 C C . PHE A 1 302 ? -9.084 -4.418 -10.873 1.00 91.81 302 PHE A C 1
ATOM 2380 O O . PHE A 1 302 ? -9.561 -4.090 -9.785 1.00 91.81 302 PHE A O 1
ATOM 2387 N N . ASP A 1 303 ? -8.139 -5.347 -11.005 1.00 91.69 303 ASP A N 1
ATOM 2388 C CA . ASP A 1 303 ? -7.535 -6.033 -9.863 1.00 91.69 303 ASP A CA 1
ATOM 2389 C C . ASP A 1 303 ? -6.826 -5.036 -8.936 1.00 91.69 303 ASP A C 1
ATOM 2391 O O . ASP A 1 303 ? -7.069 -5.030 -7.729 1.00 91.69 303 ASP A O 1
ATOM 2395 N N . LEU A 1 304 ? -6.031 -4.118 -9.497 1.00 88.06 304 LEU A N 1
ATOM 2396 C CA . LEU A 1 304 ? -5.351 -3.073 -8.726 1.00 88.06 304 LEU A CA 1
ATOM 2397 C C . LEU A 1 304 ? -6.323 -2.062 -8.109 1.00 88.06 304 LEU A C 1
ATOM 2399 O O . LEU A 1 304 ? -6.115 -1.633 -6.978 1.00 88.06 304 LEU A O 1
ATOM 2403 N N . ILE A 1 305 ? -7.398 -1.680 -8.811 1.00 89.56 305 ILE A N 1
ATOM 2404 C CA . ILE A 1 305 ? -8.460 -0.838 -8.229 1.00 89.56 305 ILE A CA 1
ATOM 2405 C C . ILE A 1 305 ? -9.070 -1.543 -7.018 1.00 89.56 305 ILE A C 1
ATOM 2407 O O . ILE A 1 305 ? -9.289 -0.910 -5.986 1.00 89.56 305 ILE A O 1
ATOM 2411 N N . HIS A 1 306 ? -9.344 -2.844 -7.132 1.00 90.81 306 HIS A N 1
ATOM 2412 C CA . HIS A 1 306 ? -9.894 -3.616 -6.029 1.00 90.81 306 HIS A CA 1
ATOM 2413 C C . HIS A 1 306 ? -8.928 -3.676 -4.843 1.00 90.81 306 HIS A C 1
ATOM 2415 O O . HIS A 1 306 ? -9.347 -3.427 -3.716 1.00 90.81 306 HIS A O 1
ATOM 2421 N N . GLU A 1 307 ? -7.644 -3.924 -5.096 1.00 90.38 307 GLU A N 1
ATOM 2422 C CA . GLU A 1 307 ? -6.599 -3.912 -4.070 1.00 90.38 307 GLU A CA 1
ATOM 2423 C C . GLU A 1 307 ? -6.503 -2.545 -3.370 1.00 90.38 307 GLU A C 1
ATOM 2425 O O . GLU A 1 307 ? -6.551 -2.478 -2.142 1.00 90.38 307 GLU A O 1
ATOM 2430 N N . CYS A 1 308 ? -6.488 -1.443 -4.128 1.00 87.75 308 CYS A N 1
ATOM 2431 C CA . CYS A 1 308 ? -6.525 -0.087 -3.574 1.00 87.75 308 CYS A CA 1
ATOM 2432 C C . CYS A 1 308 ? -7.782 0.180 -2.733 1.00 87.75 308 CYS A C 1
ATOM 2434 O O . CYS A 1 308 ? -7.688 0.842 -1.704 1.00 87.75 308 CYS A O 1
ATOM 2436 N N . MET A 1 309 ? -8.960 -0.306 -3.144 1.00 87.12 309 MET A N 1
ATOM 2437 C CA . MET A 1 309 ? -10.191 -0.140 -2.357 1.00 87.12 309 MET A CA 1
ATOM 2438 C C . MET A 1 309 ? -10.117 -0.890 -1.028 1.00 87.12 309 MET A C 1
ATOM 2440 O O . MET A 1 309 ? -10.464 -0.319 0.001 1.00 87.12 309 MET A O 1
ATOM 2444 N N . VAL A 1 310 ? -9.632 -2.135 -1.039 1.00 86.81 310 VAL A N 1
ATOM 2445 C CA . VAL A 1 310 ? -9.436 -2.925 0.187 1.00 86.81 310 VAL A CA 1
ATOM 2446 C C . VAL A 1 310 ? -8.487 -2.202 1.139 1.00 86.81 310 VAL A C 1
ATOM 2448 O O . VAL A 1 310 ? -8.757 -2.108 2.336 1.00 86.81 310 VAL A O 1
ATOM 2451 N N . GLU A 1 311 ? -7.404 -1.639 0.609 1.00 86.88 311 GLU A N 1
ATOM 2452 C CA . GLU A 1 311 ? -6.410 -0.968 1.434 1.00 86.88 311 GLU A CA 1
ATOM 2453 C C . GLU A 1 311 ? -6.880 0.400 1.939 1.00 86.88 311 GLU A C 1
ATOM 2455 O O . GLU A 1 311 ? -6.604 0.770 3.079 1.00 86.88 311 GLU A O 1
ATOM 2460 N N . TYR A 1 312 ? -7.669 1.123 1.144 1.00 84.69 312 TYR A N 1
A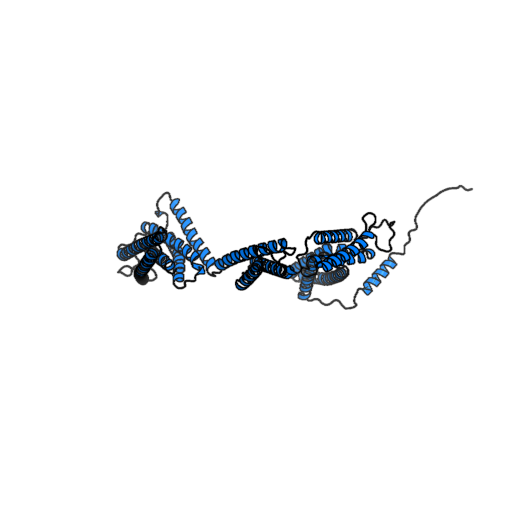TOM 2461 C CA . TYR A 1 312 ? -8.368 2.324 1.592 1.00 84.69 312 TYR A CA 1
ATOM 2462 C C . TYR A 1 312 ? -9.351 2.009 2.729 1.00 84.69 312 TYR A C 1
ATOM 2464 O O . TYR A 1 312 ? -9.336 2.695 3.748 1.00 84.69 312 TYR A O 1
ATOM 2472 N N . GLU A 1 313 ? -10.151 0.946 2.609 1.00 80.69 313 GLU A N 1
ATOM 2473 C CA . GLU A 1 313 ? -11.059 0.498 3.674 1.00 80.69 313 GLU A CA 1
ATOM 2474 C C . GLU A 1 313 ? -10.295 0.111 4.954 1.00 80.69 313 GLU A C 1
ATOM 2476 O O . GLU A 1 313 ? -10.735 0.425 6.062 1.00 80.69 313 GLU A O 1
ATOM 2481 N N . ALA A 1 314 ? -9.125 -0.523 4.820 1.00 77.75 314 ALA A N 1
ATOM 2482 C CA . ALA A 1 314 ? -8.257 -0.855 5.949 1.00 77.75 314 ALA A CA 1
ATOM 2483 C C . ALA A 1 314 ? -7.632 0.390 6.609 1.00 77.75 314 ALA A C 1
ATOM 2485 O O . ALA A 1 314 ? -7.483 0.433 7.833 1.00 77.75 314 ALA A O 1
ATOM 2486 N N . GLN A 1 315 ? -7.276 1.409 5.822 1.00 72.19 315 GLN A N 1
ATOM 2487 C CA . GLN A 1 315 ? -6.760 2.687 6.318 1.00 72.19 315 GLN A CA 1
ATOM 2488 C C . GLN A 1 315 ? -7.841 3.508 7.019 1.00 72.19 315 GLN A C 1
ATOM 2490 O O . GLN A 1 315 ? -7.593 4.008 8.112 1.00 72.19 315 GLN A O 1
ATOM 2495 N N . ASP A 1 316 ? -9.037 3.600 6.435 1.00 64.25 316 ASP A N 1
ATOM 2496 C CA . ASP A 1 316 ? -10.182 4.319 7.007 1.00 64.25 316 ASP A CA 1
ATOM 2497 C C . ASP A 1 316 ? -10.638 3.678 8.332 1.00 64.25 316 ASP A C 1
ATOM 2499 O O . ASP A 1 316 ? -11.021 4.370 9.275 1.00 64.25 316 ASP A O 1
ATOM 2503 N N . ALA A 1 317 ? -10.492 2.353 8.465 1.00 59.47 317 ALA A N 1
ATOM 2504 C CA . ALA A 1 317 ? -10.723 1.642 9.723 1.00 59.47 317 ALA A CA 1
ATOM 2505 C C . ALA A 1 317 ? -9.673 1.936 10.817 1.00 59.47 317 ALA A C 1
ATOM 2507 O O . ALA A 1 317 ? -9.988 1.808 12.000 1.00 59.47 317 ALA A O 1
ATOM 2508 N N . ASN A 1 318 ? -8.446 2.319 10.443 1.00 52.44 318 ASN A N 1
ATOM 2509 C CA . ASN A 1 318 ? -7.334 2.610 11.361 1.00 52.44 318 ASN A CA 1
ATOM 2510 C C . ASN A 1 318 ? -7.169 4.108 11.674 1.00 52.44 318 ASN A C 1
ATOM 2512 O O . ASN A 1 318 ? -6.318 4.473 12.482 1.00 52.44 318 ASN A O 1
ATOM 2516 N N . ASP A 1 319 ? -7.962 4.984 11.054 1.00 47.38 319 ASP A N 1
ATOM 2517 C CA . ASP A 1 319 ? -7.782 6.437 11.117 1.00 47.38 319 ASP A CA 1
ATOM 2518 C C . ASP A 1 319 ? -8.480 7.133 12.294 1.00 47.38 319 ASP A C 1
ATOM 2520 O O . ASP A 1 319 ? -8.620 8.359 12.315 1.00 47.38 319 ASP A O 1
ATOM 2524 N N . ASP A 1 320 ? -8.899 6.368 13.303 1.00 52.12 320 ASP A N 1
ATOM 2525 C CA . ASP A 1 320 ? -9.359 6.919 14.571 1.00 52.12 320 ASP A CA 1
ATOM 2526 C C . ASP A 1 320 ? -8.140 7.231 15.468 1.00 52.12 320 ASP A C 1
ATOM 2528 O O . ASP A 1 320 ? -7.476 6.302 15.942 1.00 52.12 320 ASP A O 1
ATOM 2532 N N . PRO A 1 321 ? -7.839 8.514 15.775 1.00 50.97 321 PRO A N 1
ATOM 2533 C CA . PRO A 1 321 ? -6.733 8.913 16.656 1.00 50.97 321 PRO A CA 1
ATOM 2534 C C . PRO A 1 321 ? -6.814 8.310 18.065 1.00 50.97 321 PRO A C 1
ATOM 2536 O O . PRO A 1 321 ? -5.864 8.416 18.845 1.00 50.97 321 PRO A O 1
ATOM 2539 N N . PHE A 1 322 ? -7.961 7.722 18.413 1.00 50.44 322 PHE A N 1
ATOM 2540 C CA . PHE A 1 322 ? -8.203 7.044 19.673 1.00 50.44 322 PHE A CA 1
ATOM 2541 C C . PHE A 1 322 ? -8.074 5.516 19.583 1.00 50.44 322 PHE A C 1
ATOM 2543 O O . PHE A 1 322 ? -8.037 4.896 20.643 1.00 50.44 322 PHE A O 1
ATOM 2550 N N . SER A 1 323 ? -7.941 4.905 18.395 1.00 57.59 323 SER A N 1
ATOM 2551 C CA . SER A 1 323 ? -7.925 3.438 18.228 1.00 57.59 323 SER A CA 1
ATOM 2552 C C . SER A 1 323 ? -6.746 2.777 18.936 1.00 57.59 323 SER A C 1
ATOM 2554 O O . SER A 1 323 ? -6.955 1.878 19.740 1.00 57.59 323 SER A O 1
ATOM 2556 N N . ASP A 1 324 ? -5.520 3.274 18.755 1.00 56.78 324 ASP A N 1
ATOM 2557 C CA . ASP A 1 324 ? -4.331 2.697 19.408 1.00 56.78 324 ASP A CA 1
ATOM 2558 C C . ASP A 1 324 ? -4.402 2.792 20.942 1.00 56.78 324 ASP A C 1
ATOM 2560 O O . ASP A 1 324 ? -4.026 1.871 21.678 1.00 56.78 324 ASP A O 1
ATOM 2564 N N . VAL A 1 325 ? -4.909 3.923 21.447 1.00 59.12 325 VAL A N 1
ATOM 2565 C CA . VAL A 1 325 ? -5.118 4.154 22.885 1.00 59.12 325 VAL A CA 1
ATOM 2566 C C . VAL A 1 325 ? -6.207 3.221 23.416 1.00 59.12 325 VAL A C 1
ATOM 2568 O O . VAL A 1 325 ? -6.082 2.672 24.515 1.00 59.12 325 VAL A O 1
ATOM 2571 N N . LEU A 1 326 ? -7.261 3.024 22.628 1.00 60.31 326 LEU A N 1
ATOM 2572 C CA . LEU A 1 326 ? -8.410 2.193 22.943 1.00 60.31 326 LEU A CA 1
ATOM 2573 C C . LEU A 1 326 ? -8.057 0.704 22.921 1.00 60.31 326 LEU A C 1
ATOM 2575 O O . LEU A 1 326 ? -8.397 0.005 23.871 1.00 60.31 326 LEU A O 1
ATOM 2579 N N . ASP A 1 327 ? -7.305 0.234 21.931 1.00 65.31 327 ASP A N 1
ATOM 2580 C CA . ASP A 1 327 ? -6.814 -1.142 21.834 1.00 65.31 327 ASP A CA 1
ATOM 2581 C C . ASP A 1 327 ? -5.843 -1.461 22.974 1.00 65.31 327 ASP A C 1
ATOM 2583 O O . ASP A 1 327 ? -5.999 -2.470 23.666 1.00 65.31 327 ASP A O 1
ATOM 2587 N N . THR A 1 328 ? -4.928 -0.537 23.289 1.00 65.75 328 THR A N 1
ATOM 2588 C CA . THR A 1 328 ? -4.044 -0.664 24.459 1.00 65.75 328 THR A CA 1
ATOM 2589 C C . THR A 1 328 ? -4.846 -0.789 25.760 1.00 65.75 328 THR A C 1
ATOM 2591 O O . THR A 1 328 ? -4.486 -1.549 26.665 1.00 65.75 328 THR A O 1
ATOM 2594 N N . LEU A 1 329 ? -5.945 -0.043 25.893 1.00 62.38 329 LEU A N 1
ATOM 2595 C CA . LEU A 1 329 ? -6.811 -0.110 27.066 1.00 62.38 329 LEU A CA 1
ATOM 2596 C C . LEU A 1 329 ? -7.631 -1.406 27.108 1.00 62.38 329 LEU A C 1
ATOM 2598 O O . LEU A 1 329 ? -7.722 -2.026 28.170 1.00 62.38 329 LEU A O 1
ATOM 2602 N N . ILE A 1 330 ? -8.189 -1.836 25.973 1.00 64.88 330 ILE A N 1
ATOM 2603 C CA . ILE A 1 330 ? -8.901 -3.111 25.826 1.00 64.88 330 ILE A CA 1
ATOM 2604 C C . ILE A 1 330 ? -7.988 -4.254 26.268 1.00 64.88 330 ILE A C 1
ATOM 2606 O O . ILE A 1 330 ? -8.386 -5.057 27.116 1.00 64.88 330 ILE A O 1
ATOM 2610 N N . ASP A 1 331 ? -6.747 -4.269 25.788 1.00 69.25 331 ASP A N 1
ATOM 2611 C CA . ASP A 1 331 ? -5.747 -5.265 26.155 1.00 69.25 331 ASP A CA 1
ATOM 2612 C C . ASP A 1 331 ? -5.416 -5.219 27.645 1.00 69.25 331 ASP A C 1
ATOM 2614 O O . ASP A 1 331 ? -5.336 -6.263 28.295 1.00 69.25 331 ASP A O 1
ATOM 2618 N N . ARG A 1 332 ? -5.266 -4.030 28.240 1.00 64.69 332 ARG A N 1
ATOM 2619 C CA . ARG A 1 332 ? -5.029 -3.895 29.688 1.00 64.69 332 ARG A CA 1
ATOM 2620 C C . ARG A 1 332 ? -6.182 -4.477 30.509 1.00 64.69 332 ARG A C 1
ATOM 2622 O O . ARG A 1 332 ? -5.930 -5.282 31.408 1.00 64.69 332 ARG A O 1
ATOM 2629 N N . VAL A 1 333 ? -7.433 -4.121 30.204 1.00 62.19 333 VAL A N 1
ATOM 2630 C CA . VAL A 1 333 ? -8.613 -4.621 30.937 1.00 62.19 333 VAL A CA 1
ATOM 2631 C C . VAL A 1 333 ? -8.787 -6.131 30.724 1.00 62.19 333 VAL A C 1
ATOM 2633 O O . VAL A 1 333 ? -9.051 -6.875 31.675 1.00 62.19 333 VAL A O 1
ATOM 2636 N N . PHE A 1 334 ? -8.576 -6.615 29.499 1.00 66.31 334 PHE A N 1
ATOM 2637 C CA . PHE A 1 334 ? -8.670 -8.032 29.160 1.00 66.31 334 PHE A CA 1
ATOM 2638 C C . PHE A 1 334 ? -7.588 -8.874 29.852 1.00 66.31 334 PHE A C 1
ATOM 2640 O O . PHE A 1 334 ? -7.896 -9.910 30.447 1.00 66.31 334 PHE A O 1
ATOM 2647 N N . ASN A 1 335 ? -6.337 -8.408 29.857 1.00 64.06 335 ASN A N 1
ATOM 2648 C CA . ASN A 1 335 ? -5.226 -9.087 30.522 1.00 64.06 335 ASN A CA 1
ATOM 2649 C C . ASN A 1 335 ? -5.404 -9.140 32.043 1.00 64.06 335 ASN A C 1
ATOM 2651 O O . ASN A 1 335 ? -5.151 -10.187 32.647 1.00 64.06 335 ASN A O 1
ATOM 2655 N N . VAL A 1 336 ? -5.906 -8.063 32.663 1.00 61.22 336 VAL A N 1
ATOM 2656 C CA . VAL A 1 336 ? -6.288 -8.069 34.086 1.00 61.22 336 VAL A CA 1
ATOM 2657 C C . VAL A 1 336 ? -7.320 -9.169 34.337 1.00 61.22 336 VAL A C 1
ATOM 2659 O O . VAL A 1 336 ? -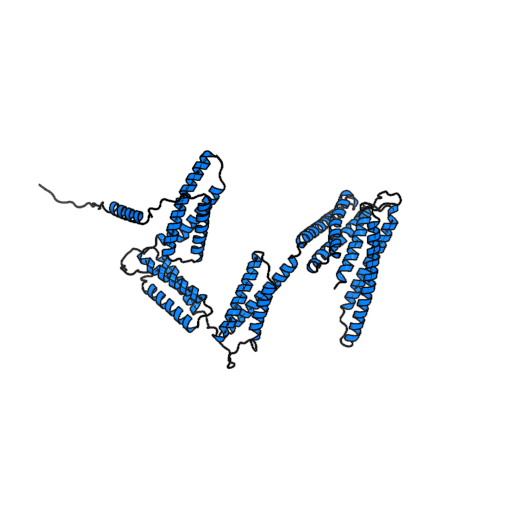7.111 -10.028 35.194 1.00 61.22 336 VAL A O 1
ATOM 2662 N N . ARG A 1 337 ? -8.387 -9.232 33.535 1.00 62.75 337 ARG A N 1
ATOM 2663 C CA . ARG A 1 337 ? -9.423 -10.265 33.661 1.00 62.75 337 ARG A CA 1
ATOM 2664 C C . ARG A 1 337 ? -8.883 -11.691 33.494 1.00 62.75 337 ARG A C 1
ATOM 2666 O O . ARG A 1 337 ? -9.259 -12.570 34.276 1.00 62.75 337 ARG A O 1
ATOM 2673 N N . ILE A 1 338 ? -8.033 -11.949 32.497 1.00 64.81 338 ILE A N 1
ATOM 2674 C CA . ILE A 1 338 ? -7.428 -13.276 32.283 1.00 64.81 338 ILE A CA 1
ATOM 2675 C C . ILE A 1 338 ? -6.559 -13.666 33.475 1.00 64.81 338 ILE A C 1
ATOM 2677 O O . ILE A 1 338 ? -6.710 -14.771 34.003 1.00 64.81 338 ILE A O 1
ATOM 2681 N N . GLY A 1 339 ? -5.680 -12.763 33.921 1.00 57.91 339 GLY A N 1
ATOM 2682 C CA . GLY A 1 339 ? -4.810 -12.999 35.071 1.00 57.91 339 GLY A CA 1
ATOM 2683 C C . GLY A 1 339 ? -5.607 -13.383 36.317 1.00 57.91 339 GLY A C 1
ATOM 2684 O O . GLY A 1 339 ? -5.255 -14.331 37.015 1.00 57.91 339 GLY A O 1
ATOM 2685 N N . LEU A 1 340 ? -6.742 -12.724 36.538 1.00 55.44 340 LEU A N 1
ATOM 2686 C CA . LEU A 1 340 ? -7.621 -12.973 37.679 1.00 55.44 340 LEU A CA 1
ATOM 2687 C C . LEU A 1 340 ? -8.452 -14.243 37.550 1.00 55.44 340 LEU A C 1
ATOM 2689 O O . LEU A 1 340 ? -8.615 -14.960 38.530 1.00 55.44 340 LEU A O 1
ATOM 2693 N N . THR A 1 341 ? -8.954 -14.550 36.354 1.00 60.97 341 THR A N 1
ATOM 2694 C CA . THR A 1 341 ? -9.662 -15.814 36.096 1.00 60.97 341 THR A CA 1
ATOM 2695 C C . THR A 1 341 ? -8.728 -16.992 36.356 1.00 60.97 341 THR A C 1
ATOM 2697 O O . THR A 1 341 ? -9.117 -17.981 36.974 1.00 60.97 341 THR A O 1
ATOM 2700 N N . ARG A 1 342 ? -7.462 -16.856 35.945 1.00 61.00 342 ARG A N 1
ATOM 2701 C CA . ARG A 1 342 ? -6.414 -17.835 36.226 1.00 61.00 342 ARG A CA 1
ATOM 2702 C C . ARG A 1 342 ? -6.111 -17.917 37.722 1.00 61.00 342 ARG A C 1
ATOM 2704 O O . ARG A 1 342 ? -6.071 -19.022 38.242 1.00 61.00 342 ARG A O 1
ATOM 2711 N N . TYR A 1 343 ? -5.968 -16.783 38.410 1.00 53.38 343 TYR A N 1
ATOM 2712 C CA . TYR A 1 343 ? -5.700 -16.740 39.851 1.00 53.38 343 TYR A CA 1
ATOM 2713 C C . TYR A 1 343 ? -6.834 -17.369 40.679 1.00 53.38 343 TYR A C 1
ATOM 2715 O O . TYR A 1 343 ? -6.575 -18.214 41.534 1.00 53.38 343 TYR A O 1
ATOM 2723 N N . ALA A 1 344 ? -8.089 -17.033 40.365 1.00 54.66 344 ALA A N 1
ATOM 2724 C CA . ALA A 1 344 ? -9.280 -17.597 40.998 1.00 54.66 344 ALA A CA 1
ATOM 2725 C C . ALA A 1 344 ? -9.473 -19.092 40.682 1.00 54.66 344 ALA A C 1
ATOM 2727 O O . ALA A 1 344 ? -9.966 -19.830 41.525 1.00 54.66 344 ALA A O 1
ATOM 2728 N N . GLY A 1 345 ? -9.071 -19.552 39.491 1.00 55.25 345 GLY A N 1
ATOM 2729 C CA . GLY A 1 345 ? -9.157 -20.962 39.094 1.00 55.25 345 GLY A CA 1
ATOM 2730 C C . GLY A 1 345 ? -8.045 -21.857 39.654 1.00 55.25 345 GLY A C 1
ATOM 2731 O O . GLY A 1 345 ? -8.244 -23.060 39.782 1.00 55.25 345 GLY A O 1
ATOM 2732 N N . THR A 1 346 ? -6.875 -21.298 39.988 1.00 50.38 346 THR A N 1
ATOM 2733 C CA . THR A 1 346 ? -5.754 -22.044 40.598 1.00 50.38 346 THR A CA 1
ATOM 2734 C C . THR A 1 346 ? -5.818 -22.123 42.122 1.00 50.38 346 THR A C 1
ATOM 2736 O O . THR A 1 346 ? -5.104 -22.929 42.715 1.00 50.38 346 THR A O 1
ATOM 2739 N N . ALA A 1 347 ? -6.646 -21.296 42.761 1.00 49.00 347 ALA A N 1
ATOM 2740 C CA . ALA A 1 347 ? -6.891 -21.366 44.193 1.00 49.00 347 ALA A CA 1
ATOM 2741 C C . ALA A 1 347 ? -7.825 -22.552 44.479 1.00 49.00 347 ALA A C 1
ATOM 2743 O O . ALA A 1 347 ? -9.043 -22.455 44.369 1.00 49.00 347 ALA A O 1
ATOM 2744 N N . THR A 1 348 ? -7.243 -23.700 44.826 1.00 45.22 348 THR A N 1
ATOM 2745 C CA . THR A 1 348 ? -7.985 -24.879 45.304 1.00 45.22 348 THR A CA 1
ATOM 2746 C C . THR A 1 348 ? -8.682 -24.646 46.649 1.00 45.22 348 THR A C 1
ATOM 2748 O O . THR A 1 348 ? -9.506 -25.465 47.036 1.00 45.22 348 THR A O 1
ATOM 2751 N N . ASP A 1 349 ? -8.419 -23.513 47.306 1.00 43.94 349 ASP A N 1
ATOM 2752 C CA . ASP A 1 349 ? -9.130 -23.025 48.483 1.00 43.94 349 ASP A CA 1
ATOM 2753 C C . ASP A 1 349 ? -9.663 -21.614 48.190 1.00 43.94 349 ASP A C 1
ATOM 2755 O O . ASP A 1 349 ? -8.867 -20.702 48.003 1.00 43.94 349 ASP A O 1
ATOM 2759 N N . SER A 1 350 ? -10.993 -21.490 48.120 1.00 54.22 350 SER A N 1
ATOM 2760 C CA . SER A 1 350 ? -11.872 -20.306 48.211 1.00 54.22 350 SER A CA 1
ATOM 2761 C C . SER A 1 350 ? -11.368 -18.917 47.761 1.00 54.22 350 SER A C 1
ATOM 2763 O O . SER A 1 350 ? -10.273 -18.460 48.069 1.00 54.22 350 SER A O 1
ATOM 2765 N N . ILE A 1 351 ? -12.285 -18.139 47.172 1.00 54.47 351 ILE A N 1
ATOM 2766 C CA . ILE A 1 351 ? -12.155 -16.722 46.759 1.00 54.47 351 ILE A CA 1
ATOM 2767 C C . ILE A 1 351 ? -11.467 -15.798 47.801 1.00 54.47 351 ILE A C 1
ATOM 2769 O O . ILE A 1 351 ? -10.905 -14.764 47.437 1.00 54.47 351 ILE A O 1
ATOM 2773 N N . SER A 1 352 ? -11.395 -16.213 49.072 1.00 54.38 352 SER A N 1
ATOM 2774 C CA . SER A 1 352 ? -10.704 -15.576 50.200 1.00 54.38 352 SER A CA 1
ATOM 2775 C C . SER A 1 352 ? -9.206 -15.274 50.029 1.00 54.38 352 SER A C 1
ATOM 2777 O O . SER A 1 352 ? -8.672 -14.497 50.818 1.00 54.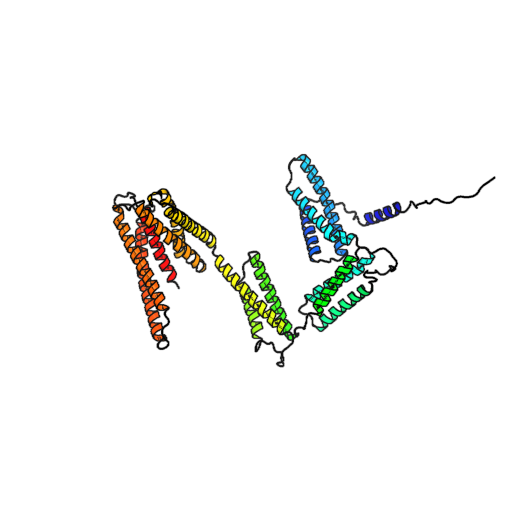38 352 SER A O 1
ATOM 2779 N N . THR A 1 353 ? -8.497 -15.851 49.050 1.00 52.34 353 THR A N 1
ATOM 2780 C CA . THR A 1 353 ? -7.088 -15.483 48.780 1.00 52.34 353 THR A CA 1
ATOM 2781 C C . THR A 1 353 ? -6.932 -14.138 48.064 1.00 52.34 353 THR A C 1
ATOM 2783 O O . THR A 1 353 ? -5.836 -13.577 48.048 1.00 52.34 353 THR A O 1
ATOM 2786 N N . ILE A 1 354 ? -8.001 -13.592 47.472 1.00 58.69 354 ILE A N 1
ATOM 2787 C CA . ILE A 1 354 ? -7.981 -12.259 46.854 1.00 58.69 354 ILE A CA 1
ATOM 2788 C C . ILE A 1 354 ? -8.077 -11.196 47.960 1.00 58.69 354 ILE A C 1
ATOM 2790 O O . ILE A 1 354 ? -9.032 -11.160 48.731 1.00 58.69 354 ILE A O 1
ATOM 2794 N N . SER A 1 355 ? -7.090 -10.299 48.042 1.00 62.56 355 SER A N 1
ATOM 2795 C CA . SER A 1 355 ? -7.077 -9.227 49.046 1.00 62.56 355 SER A CA 1
ATOM 2796 C C . SER A 1 355 ? -7.970 -8.042 48.637 1.00 62.56 355 SER A C 1
ATOM 2798 O O . SER A 1 355 ? -8.082 -7.716 47.453 1.00 62.56 355 SER A O 1
ATOM 2800 N N . LYS A 1 356 ? -8.570 -7.335 49.610 1.00 66.31 356 LYS A N 1
ATOM 2801 C CA . LYS A 1 356 ? -9.347 -6.098 49.358 1.00 66.31 356 LYS A CA 1
ATOM 2802 C C . LYS A 1 356 ? -8.581 -5.051 48.518 1.00 66.31 356 LYS A C 1
ATOM 2804 O O . LYS A 1 356 ? -9.187 -4.475 47.617 1.00 66.31 356 LYS A O 1
ATOM 2809 N N . PRO A 1 357 ? -7.264 -4.822 48.725 1.00 64.06 357 PRO A N 1
ATOM 2810 C CA . PRO A 1 357 ? -6.475 -3.948 47.852 1.00 64.06 357 PRO A CA 1
ATOM 2811 C C . PRO A 1 357 ? -6.406 -4.418 46.396 1.00 64.06 357 PRO A C 1
ATOM 2813 O O . PRO A 1 357 ? -6.482 -3.592 45.490 1.00 64.06 357 PRO A O 1
ATOM 2816 N N . ALA A 1 358 ? -6.305 -5.731 46.157 1.00 63.06 358 ALA A N 1
ATOM 2817 C CA . ALA A 1 358 ? -6.340 -6.271 44.802 1.00 63.06 358 ALA A CA 1
ATOM 2818 C C . ALA A 1 358 ? -7.710 -6.018 44.160 1.00 63.06 358 ALA A C 1
ATOM 2820 O O . ALA A 1 358 ? -7.767 -5.519 43.043 1.00 63.06 358 ALA A O 1
ATOM 2821 N N . LEU A 1 359 ? -8.808 -6.276 44.882 1.00 70.38 359 LEU A N 1
ATOM 2822 C CA . LEU A 1 359 ? -10.172 -6.005 44.410 1.00 70.38 359 LEU A CA 1
ATOM 2823 C C . LEU A 1 359 ? -10.397 -4.527 44.063 1.00 70.38 359 LEU A C 1
ATOM 2825 O O . LEU A 1 359 ? -11.014 -4.217 43.045 1.00 70.38 359 LEU A O 1
ATOM 2829 N N . LYS A 1 360 ? -9.847 -3.612 44.865 1.00 73.31 360 LYS A N 1
ATOM 2830 C CA . LYS A 1 360 ? -9.922 -2.176 44.596 1.00 73.31 360 LYS A CA 1
ATOM 2831 C C . LYS A 1 360 ? -9.155 -1.781 43.329 1.00 73.31 360 LYS A C 1
ATOM 2833 O O . LYS A 1 360 ? -9.724 -1.106 42.478 1.00 73.31 360 LYS A O 1
ATOM 2838 N N . LEU A 1 361 ? -7.920 -2.263 43.167 1.00 67.88 361 LEU A N 1
ATOM 2839 C CA . LEU A 1 361 ? -7.118 -2.021 41.962 1.00 67.88 361 LEU A CA 1
ATOM 2840 C C . LEU A 1 361 ? -7.818 -2.545 40.696 1.00 67.88 361 LEU A C 1
ATOM 2842 O O . LEU A 1 361 ? -7.809 -1.878 39.666 1.00 67.88 361 LEU A O 1
ATOM 2846 N N . MET A 1 362 ? -8.459 -3.717 40.781 1.00 67.75 362 MET A N 1
ATOM 2847 C CA . MET A 1 362 ? -9.250 -4.276 39.678 1.00 67.75 362 MET A CA 1
ATOM 2848 C C . MET A 1 362 ? -10.387 -3.347 39.259 1.00 67.75 362 MET A C 1
ATOM 2850 O O . MET A 1 362 ? -10.582 -3.098 38.070 1.00 67.75 362 MET A O 1
ATOM 2854 N N . TYR A 1 363 ? -11.143 -2.858 40.242 1.00 77.75 363 TYR A N 1
ATOM 2855 C CA . TYR A 1 363 ? -12.251 -1.945 40.007 1.00 77.75 363 TYR A CA 1
ATOM 2856 C C . TYR A 1 363 ? -11.776 -0.631 39.391 1.00 77.75 363 TYR A C 1
ATOM 2858 O O . TYR A 1 363 ? -12.387 -0.176 38.432 1.00 77.75 363 TYR A O 1
ATOM 2866 N N . ASP A 1 364 ? -10.668 -0.063 39.868 1.00 74.31 364 ASP A N 1
ATOM 2867 C CA . ASP A 1 364 ? -10.158 1.206 39.345 1.00 74.31 364 ASP A CA 1
ATOM 2868 C C . ASP A 1 364 ? -9.739 1.084 37.862 1.00 74.31 364 ASP A C 1
ATOM 2870 O O . ASP A 1 364 ? -10.150 1.907 37.045 1.00 74.31 364 ASP A O 1
ATOM 2874 N N . VAL A 1 365 ? -9.049 0.001 37.474 1.00 66.94 365 VAL A N 1
ATOM 2875 C CA . VAL A 1 365 ? -8.678 -0.252 36.063 1.00 66.94 365 VAL A CA 1
ATOM 2876 C C . VAL A 1 365 ? -9.904 -0.508 35.182 1.00 66.94 365 VAL A C 1
ATOM 2878 O O . VAL A 1 365 ? -9.983 -0.012 34.060 1.00 66.94 365 VAL A O 1
ATOM 2881 N N . ALA A 1 366 ? -10.881 -1.278 35.669 1.00 69.69 366 ALA A N 1
ATOM 2882 C CA . ALA A 1 366 ? -12.112 -1.518 34.920 1.00 69.69 366 ALA A CA 1
ATOM 2883 C C . ALA A 1 366 ? -12.935 -0.229 34.759 1.00 69.69 366 ALA A C 1
ATOM 2885 O O . ALA A 1 366 ? -13.512 0.002 33.697 1.00 69.69 366 ALA A O 1
ATOM 2886 N N . LYS A 1 367 ? -12.962 0.624 35.791 1.00 78.62 367 LYS A N 1
ATOM 2887 C CA . LYS A 1 367 ? -13.686 1.896 35.800 1.00 78.62 367 LYS A CA 1
ATOM 2888 C C . LYS A 1 367 ? -13.117 2.896 34.795 1.00 78.62 367 LYS A C 1
ATOM 2890 O O . LYS A 1 367 ? -13.905 3.568 34.139 1.00 78.62 367 LYS A O 1
ATOM 2895 N N . GLU A 1 368 ? -11.795 2.960 34.619 1.00 71.75 368 GLU A N 1
ATOM 2896 C CA . GLU A 1 368 ? -11.172 3.758 33.545 1.00 71.75 368 GLU A CA 1
ATOM 2897 C C . GLU A 1 368 ? -11.759 3.392 32.169 1.00 71.75 368 GLU A C 1
ATOM 2899 O O . GLU A 1 368 ? -12.150 4.273 31.403 1.00 71.75 368 GLU A O 1
ATOM 2904 N N . GLY A 1 369 ? -11.919 2.091 31.896 1.00 67.12 369 GLY A N 1
ATOM 2905 C CA . GLY A 1 369 ? -12.568 1.596 30.678 1.00 67.12 369 GLY A CA 1
ATOM 2906 C C . GLY A 1 369 ? -14.048 1.973 30.567 1.00 67.12 369 GLY A C 1
ATOM 2907 O O . GLY A 1 369 ? -14.508 2.327 29.484 1.00 67.12 369 GLY A O 1
ATOM 2908 N N . VAL A 1 370 ? -14.796 1.945 31.675 1.00 70.12 370 VAL A N 1
ATOM 2909 C CA . VAL A 1 370 ? -16.211 2.361 31.692 1.00 70.12 370 VAL A CA 1
ATOM 2910 C C . VAL A 1 370 ? -16.353 3.848 31.378 1.00 70.12 370 VAL A C 1
ATOM 2912 O O . VAL A 1 370 ? -17.158 4.196 30.523 1.00 70.12 370 VAL A O 1
ATOM 2915 N N . VAL A 1 371 ? -15.551 4.712 32.009 1.00 72.88 371 VAL A N 1
ATOM 2916 C CA . VAL A 1 371 ? -15.615 6.171 31.812 1.00 72.88 371 VAL A CA 1
ATOM 2917 C C . VAL A 1 371 ? -15.381 6.539 30.345 1.00 72.88 371 VAL A C 1
ATOM 2919 O O . VAL A 1 371 ? -16.164 7.290 29.763 1.00 72.88 371 VAL A O 1
ATOM 2922 N N . ILE A 1 372 ? -14.369 5.943 29.714 1.00 66.62 372 ILE A N 1
ATOM 2923 C CA . ILE A 1 372 ? -14.055 6.169 28.294 1.00 66.62 372 ILE A CA 1
ATOM 2924 C C . ILE A 1 372 ? -15.179 5.643 27.385 1.00 66.62 372 ILE A C 1
ATOM 2926 O O . ILE A 1 372 ? -15.578 6.306 26.425 1.00 66.62 372 ILE A O 1
ATOM 2930 N N . ALA A 1 373 ? -15.756 4.483 27.711 1.00 64.75 373 ALA A N 1
ATOM 2931 C CA . ALA A 1 373 ? -16.895 3.931 26.977 1.00 64.75 373 ALA A CA 1
ATOM 2932 C C . ALA A 1 373 ? -18.200 4.735 27.161 1.00 64.75 373 ALA A C 1
ATOM 2934 O O . ALA A 1 373 ? -19.114 4.593 26.347 1.00 64.75 373 ALA A O 1
ATOM 2935 N N . THR A 1 374 ? -18.316 5.538 28.226 1.00 63.62 374 THR A N 1
ATOM 2936 C CA . THR A 1 374 ? -19.469 6.424 28.469 1.00 63.62 374 THR A CA 1
ATOM 2937 C C . THR A 1 374 ? -19.319 7.804 27.827 1.00 63.62 374 THR A C 1
ATOM 2939 O O . THR A 1 374 ? -20.306 8.334 27.327 1.00 63.62 374 THR A O 1
ATOM 2942 N N . ASP A 1 375 ? -18.111 8.374 27.782 1.00 62.44 375 ASP A N 1
ATOM 2943 C CA . ASP A 1 375 ? -17.855 9.709 27.202 1.00 62.44 375 ASP A CA 1
ATOM 2944 C C . ASP A 1 375 ? -18.068 9.744 25.672 1.00 62.44 375 ASP A C 1
ATOM 2946 O O . ASP A 1 375 ? -18.433 10.756 25.072 1.00 62.44 375 ASP A O 1
ATOM 2950 N N . THR A 1 376 ? -17.929 8.584 25.039 1.00 56.06 376 THR A N 1
ATOM 2951 C CA . THR A 1 376 ? -18.096 8.374 23.594 1.00 56.06 376 THR A CA 1
ATOM 2952 C C . THR A 1 376 ? -19.550 8.319 23.145 1.00 56.06 376 THR A C 1
ATOM 2954 O O . THR A 1 376 ? -19.854 8.733 22.030 1.00 56.06 376 THR A O 1
ATOM 2957 N N . VAL A 1 377 ? -20.478 7.940 24.029 1.00 53.44 377 VAL A N 1
ATOM 2958 C CA . VAL A 1 377 ? -21.924 8.042 23.761 1.00 53.44 377 VAL A CA 1
ATOM 2959 C C . VAL A 1 377 ? -22.365 9.505 23.642 1.00 53.44 377 VAL A C 1
ATOM 2961 O O . VAL A 1 377 ? -23.298 9.818 22.905 1.00 53.44 377 VAL A O 1
ATOM 2964 N N . ALA A 1 378 ? -21.674 10.425 24.322 1.00 50.09 378 ALA A N 1
ATOM 2965 C CA . ALA A 1 378 ? -21.929 11.858 24.195 1.00 50.09 378 ALA A CA 1
ATOM 2966 C C . ALA A 1 378 ? -21.369 12.458 22.886 1.00 50.09 378 ALA A C 1
ATOM 2968 O O . ALA A 1 378 ? -21.809 13.535 22.482 1.00 50.09 378 ALA A O 1
ATOM 2969 N N . HIS A 1 379 ? -20.447 11.762 22.204 1.00 49.59 379 HIS A N 1
ATOM 2970 C CA . HIS A 1 379 ? -19.768 12.226 20.986 1.00 49.59 379 HIS A CA 1
ATOM 2971 C C . HIS A 1 379 ? -19.620 11.098 19.941 1.00 49.59 379 HIS A C 1
ATOM 2973 O O . HIS A 1 379 ? -18.498 10.706 19.610 1.00 49.59 379 HIS A O 1
ATOM 2979 N N . PRO A 1 380 ? -20.727 10.551 19.404 1.00 51.88 380 PRO A N 1
ATOM 2980 C CA . PRO A 1 380 ? -20.672 9.389 18.525 1.00 51.88 380 PRO A CA 1
ATOM 2981 C C . PRO A 1 380 ? -20.051 9.746 17.165 1.00 51.88 380 PRO A C 1
ATOM 2983 O O . PRO A 1 380 ? -20.677 10.402 16.331 1.00 51.88 380 PRO A O 1
ATOM 2986 N N . GLN A 1 381 ? -18.825 9.285 16.915 1.00 54.09 381 GLN A N 1
ATOM 2987 C CA . GLN A 1 381 ? -18.233 9.241 15.575 1.00 54.09 381 GLN A CA 1
ATOM 2988 C C . GLN A 1 381 ? -18.445 7.843 14.974 1.00 54.09 381 GLN A C 1
ATOM 2990 O O . GLN A 1 381 ? -18.177 6.833 15.623 1.00 54.09 381 GLN A O 1
ATOM 2995 N N . LYS A 1 382 ? -18.946 7.767 13.731 1.00 44.06 382 LYS A N 1
ATOM 2996 C CA . LYS A 1 382 ? -19.346 6.502 13.076 1.00 44.06 382 LYS A CA 1
ATOM 2997 C C . LYS A 1 382 ? -18.204 5.483 12.909 1.00 44.06 382 LYS A C 1
ATOM 2999 O O . LYS A 1 382 ? -18.487 4.290 12.928 1.00 44.06 382 LYS A O 1
ATOM 3004 N N . ALA A 1 383 ? -16.955 5.932 12.774 1.00 43.00 383 ALA A N 1
ATOM 3005 C CA . ALA A 1 383 ? -15.793 5.073 12.511 1.00 43.00 383 ALA A CA 1
ATOM 3006 C C . ALA A 1 383 ? -15.336 4.243 13.732 1.00 43.00 383 ALA A C 1
ATOM 3008 O O . ALA A 1 383 ? -14.755 3.176 13.575 1.00 43.00 383 ALA A O 1
ATOM 3009 N N . ALA A 1 384 ? -15.677 4.662 14.956 1.00 54.12 384 ALA A N 1
ATOM 3010 C CA . ALA A 1 384 ? -15.137 4.073 16.184 1.00 54.12 384 ALA A CA 1
ATOM 3011 C C . ALA A 1 384 ? -16.057 3.037 16.872 1.00 54.12 384 ALA A C 1
ATOM 3013 O O . ALA A 1 384 ? -15.718 2.457 17.910 1.00 54.12 384 ALA A O 1
ATOM 3014 N N . LEU A 1 385 ? -17.246 2.777 16.309 1.00 57.06 385 LEU A N 1
ATOM 3015 C CA . LEU A 1 385 ? -18.305 1.978 16.949 1.00 57.06 385 LEU A CA 1
ATOM 3016 C C . LEU A 1 385 ? -17.840 0.553 17.321 1.00 57.06 385 LEU A C 1
ATOM 3018 O O . LEU A 1 385 ? -18.204 0.015 18.369 1.00 57.06 385 LEU A O 1
ATOM 3022 N N . GLY A 1 386 ? -16.997 -0.053 16.477 1.00 61.47 386 GLY A N 1
ATOM 3023 C CA . GLY A 1 386 ? -16.493 -1.416 16.657 1.00 61.47 386 GLY A CA 1
ATOM 3024 C C . GLY A 1 386 ? -15.566 -1.567 17.865 1.00 61.47 386 GLY A C 1
ATOM 3025 O O . GLY A 1 386 ? -15.783 -2.449 18.698 1.00 61.47 386 GLY A O 1
ATOM 3026 N N . ALA A 1 387 ? -14.562 -0.703 18.008 1.00 59.50 387 ALA A N 1
ATOM 3027 C CA . ALA A 1 387 ? -13.617 -0.761 19.121 1.00 59.50 387 ALA A CA 1
ATOM 3028 C C . ALA A 1 387 ? -14.279 -0.373 20.458 1.00 59.50 387 ALA A C 1
ATOM 3030 O O . ALA A 1 387 ? -14.092 -1.060 21.466 1.00 59.50 387 ALA A O 1
ATOM 3031 N N . TYR A 1 388 ? -15.166 0.629 20.465 1.00 65.62 388 TYR A N 1
ATOM 3032 C CA . TYR A 1 388 ? -15.927 0.991 21.666 1.00 65.62 388 TYR A CA 1
ATOM 3033 C C . TYR A 1 388 ? -16.903 -0.103 22.109 1.00 65.62 388 TYR A C 1
ATOM 3035 O O . TYR A 1 388 ? -17.021 -0.363 23.310 1.00 65.62 388 TYR A O 1
ATOM 3043 N N . SER A 1 389 ? -17.543 -0.811 21.170 1.00 67.69 389 SER A N 1
ATOM 3044 C CA . SER A 1 389 ? -18.387 -1.967 21.504 1.00 67.69 389 SER A CA 1
ATOM 3045 C C . SER A 1 389 ? -17.586 -3.088 22.187 1.00 67.69 389 SER A C 1
ATOM 3047 O O . SER A 1 389 ? -18.042 -3.658 23.183 1.00 67.69 389 SER A O 1
ATOM 3049 N N . LYS A 1 390 ? -16.350 -3.348 21.727 1.00 68.50 390 LYS A N 1
ATOM 3050 C CA . LYS A 1 390 ? -15.425 -4.312 22.345 1.00 68.50 390 LYS A CA 1
ATOM 3051 C C . LYS A 1 390 ? -15.005 -3.864 23.743 1.00 68.50 390 LYS A C 1
ATOM 3053 O O . LYS A 1 390 ? -15.128 -4.655 24.682 1.00 68.50 390 LYS A O 1
ATOM 3058 N N . LEU A 1 391 ? -14.565 -2.611 23.909 1.00 69.75 391 LEU A N 1
ATOM 3059 C CA . LEU A 1 391 ? -14.201 -2.061 25.221 1.00 69.75 391 LEU A CA 1
ATOM 3060 C C . LEU A 1 391 ? -15.368 -2.176 26.203 1.00 69.75 391 LEU A C 1
ATOM 3062 O O . LEU A 1 391 ? -15.187 -2.660 27.321 1.00 69.75 391 LEU A O 1
ATOM 3066 N N . ARG A 1 392 ? -16.578 -1.798 25.779 1.00 72.31 392 ARG A N 1
ATOM 3067 C CA . ARG A 1 392 ? -17.777 -1.853 26.618 1.00 72.31 392 ARG A CA 1
ATOM 3068 C C . ARG A 1 392 ? -18.117 -3.282 27.032 1.00 72.31 392 ARG A C 1
ATOM 3070 O O . ARG A 1 392 ? -18.353 -3.527 28.215 1.00 72.31 392 ARG A O 1
ATOM 3077 N N . ALA A 1 393 ? -18.060 -4.242 26.107 1.00 71.88 393 ALA A N 1
ATOM 3078 C CA . ALA A 1 393 ? -18.285 -5.654 26.412 1.00 71.88 393 ALA A CA 1
ATOM 3079 C C . ALA A 1 393 ? -17.247 -6.207 27.410 1.00 71.88 393 ALA A C 1
ATOM 3081 O O . ALA A 1 393 ? -17.598 -6.932 28.352 1.00 71.88 393 ALA A O 1
ATOM 3082 N N . VAL A 1 394 ? -15.970 -5.844 27.239 1.00 68.88 394 VAL A N 1
ATOM 3083 C CA . VAL A 1 394 ? -14.875 -6.244 28.135 1.00 68.88 394 VAL A CA 1
ATOM 3084 C C . VAL A 1 394 ? -15.037 -5.609 29.521 1.00 68.88 394 VAL A C 1
ATOM 3086 O O . VAL A 1 394 ? -14.953 -6.327 30.523 1.00 68.88 394 VAL A O 1
ATOM 3089 N N . ALA A 1 395 ? -15.350 -4.314 29.602 1.00 74.50 395 ALA A N 1
ATOM 3090 C CA . ALA A 1 395 ? -15.586 -3.592 30.853 1.00 74.50 395 ALA A CA 1
ATOM 3091 C C . ALA A 1 395 ? -16.818 -4.135 31.600 1.00 74.50 395 ALA A C 1
ATOM 3093 O O . ALA A 1 395 ? -16.708 -4.537 32.757 1.00 74.50 395 ALA A O 1
ATOM 3094 N N . SER A 1 396 ? -17.956 -4.280 30.912 1.00 77.19 396 SER A N 1
ATOM 3095 C CA . SER A 1 396 ? -19.208 -4.869 31.421 1.00 77.19 396 SER A CA 1
ATOM 3096 C C . SER A 1 396 ? -18.987 -6.269 31.994 1.00 77.19 396 SER A C 1
ATOM 3098 O O . SER A 1 396 ? -19.416 -6.597 33.106 1.00 77.19 396 SER A O 1
ATOM 3100 N N . SER A 1 397 ? -18.268 -7.122 31.261 1.00 74.62 397 SER A N 1
ATOM 3101 C CA . SER A 1 397 ? -17.973 -8.471 31.733 1.00 74.62 397 SER A CA 1
ATOM 3102 C C . SER A 1 397 ? -16.994 -8.499 32.908 1.00 74.62 397 SER A C 1
ATOM 3104 O O . SER A 1 397 ? -17.069 -9.426 33.716 1.00 74.62 397 SER A O 1
ATOM 3106 N N . THR A 1 398 ? -16.086 -7.529 33.002 1.00 72.38 398 THR A N 1
ATOM 3107 C CA . THR A 1 398 ? -15.140 -7.404 34.120 1.00 72.38 398 THR A CA 1
ATOM 3108 C C . THR A 1 398 ? -15.849 -6.881 35.372 1.00 72.38 398 THR A C 1
ATOM 3110 O O . THR A 1 398 ? -15.675 -7.457 36.443 1.00 72.38 398 THR A O 1
ATOM 3113 N N . MET A 1 399 ? -16.755 -5.907 35.242 1.00 80.75 399 MET A N 1
ATOM 3114 C CA . MET A 1 399 ? -17.584 -5.413 36.351 1.00 80.75 399 MET A CA 1
ATOM 3115 C C . MET A 1 399 ? -18.476 -6.508 36.946 1.00 80.75 399 MET A C 1
ATOM 3117 O O . MET A 1 399 ? -18.536 -6.654 38.163 1.00 80.75 399 MET A O 1
ATOM 3121 N N . LYS A 1 400 ? -19.081 -7.366 36.112 1.00 78.88 400 LYS A N 1
ATOM 3122 C CA . LYS A 1 400 ? -19.840 -8.550 36.576 1.00 78.88 400 LYS A CA 1
ATOM 3123 C C . LYS A 1 400 ? -19.008 -9.495 37.438 1.00 78.88 400 LYS A C 1
ATOM 3125 O O . LYS A 1 400 ? -19.516 -10.083 38.391 1.00 78.88 400 LYS A O 1
ATOM 3130 N N . PHE A 1 401 ? -17.747 -9.690 37.062 1.00 76.00 401 PHE A N 1
ATOM 3131 C CA . PHE A 1 401 ? -16.819 -10.540 37.799 1.00 76.00 401 PHE A CA 1
ATOM 3132 C C . PHE A 1 401 ? -16.427 -9.898 39.136 1.00 76.00 401 PHE A C 1
ATOM 3134 O O . PHE A 1 401 ? -16.475 -10.568 40.165 1.00 76.00 401 PHE A O 1
ATOM 3141 N N . ILE A 1 402 ? -16.134 -8.593 39.131 1.00 76.88 402 ILE A N 1
ATOM 3142 C CA . ILE A 1 402 ? -15.811 -7.813 40.333 1.00 76.88 402 ILE A CA 1
ATOM 3143 C C . ILE A 1 402 ? -16.994 -7.766 41.301 1.00 76.88 402 ILE A C 1
ATOM 3145 O O . ILE A 1 402 ? -16.788 -7.984 42.487 1.00 76.88 402 ILE A O 1
ATOM 3149 N N . ASN A 1 403 ? -18.221 -7.533 40.824 1.00 81.12 403 ASN A N 1
ATOM 3150 C CA . ASN A 1 403 ? -19.420 -7.545 41.667 1.00 81.12 403 ASN A CA 1
ATOM 3151 C C . ASN A 1 403 ? -19.598 -8.914 42.346 1.00 81.12 403 ASN A C 1
ATOM 3153 O O . ASN A 1 403 ? -19.741 -8.966 43.561 1.00 81.12 403 ASN A O 1
ATOM 3157 N N . ARG A 1 404 ? -19.472 -10.017 41.595 1.00 79.75 404 ARG A N 1
ATOM 3158 C CA . ARG A 1 404 ? -19.597 -11.377 42.144 1.00 79.75 404 ARG A CA 1
ATOM 3159 C C . ARG A 1 404 ? -18.559 -11.683 43.226 1.00 79.75 404 ARG A C 1
ATOM 3161 O O . ARG A 1 404 ? -18.910 -12.187 44.280 1.00 79.75 404 ARG A O 1
ATOM 3168 N N . ILE A 1 405 ? -17.286 -11.391 42.961 1.00 71.81 405 ILE A N 1
ATOM 3169 C CA . ILE A 1 405 ? -16.198 -11.645 43.920 1.00 71.81 405 ILE A CA 1
ATOM 3170 C C . ILE A 1 405 ? -16.256 -10.665 45.097 1.00 71.81 405 ILE A C 1
ATOM 3172 O O . ILE A 1 405 ? -15.968 -11.030 46.234 1.00 71.81 405 ILE A O 1
ATOM 3176 N N . GLY A 1 406 ? -16.629 -9.416 44.831 1.00 74.88 406 GLY A N 1
ATOM 3177 C CA . GLY A 1 406 ? -16.747 -8.370 45.836 1.00 74.88 406 GLY A CA 1
ATOM 3178 C C . GLY A 1 406 ? -17.849 -8.651 46.847 1.00 74.88 406 GLY A C 1
ATOM 3179 O O . GLY A 1 406 ? -17.621 -8.421 48.025 1.00 74.88 406 GLY A O 1
ATOM 3180 N N . GLU A 1 407 ? -18.988 -9.205 46.427 1.00 76.88 407 GLU A N 1
ATOM 3181 C CA . GLU A 1 407 ? -20.063 -9.613 47.343 1.00 76.88 407 GLU A CA 1
ATOM 3182 C C . GLU A 1 407 ? -19.596 -10.682 48.351 1.00 76.88 407 GLU A C 1
ATOM 3184 O O . GLU A 1 407 ? -20.053 -10.686 49.492 1.00 76.88 407 GLU A O 1
ATOM 3189 N N . GLU A 1 408 ? -18.640 -11.540 47.975 1.00 73.38 408 GLU A N 1
ATOM 3190 C CA . GLU A 1 408 ? -18.062 -12.549 48.873 1.00 73.38 408 GLU A CA 1
ATOM 3191 C C . GLU A 1 408 ? -16.944 -11.999 49.783 1.00 73.38 408 GLU A C 1
ATOM 3193 O O . GLU A 1 408 ? -16.800 -12.436 50.925 1.00 73.38 408 GLU A O 1
ATOM 3198 N N . LEU A 1 409 ? -16.138 -11.046 49.297 1.00 71.00 409 LEU A N 1
ATOM 3199 C CA . LEU A 1 409 ? -14.974 -10.494 50.018 1.00 71.00 409 LEU A CA 1
ATOM 3200 C C . LEU A 1 409 ? -15.289 -9.265 50.881 1.00 71.00 409 LEU A C 1
ATOM 3202 O O . LEU A 1 409 ? -14.604 -8.979 51.871 1.00 71.00 409 LEU A O 1
ATOM 3206 N N . GLU A 1 410 ? -16.273 -8.483 50.461 1.00 80.19 410 GLU A N 1
ATOM 3207 C CA . GLU A 1 410 ? -16.689 -7.230 51.070 1.00 80.19 410 GLU A CA 1
ATOM 3208 C C . GLU A 1 410 ? -18.225 -7.170 51.063 1.00 80.19 410 GLU A C 1
ATOM 3210 O O . GLU A 1 410 ? -18.809 -6.485 50.219 1.00 80.19 410 GLU A O 1
ATOM 3215 N N . PRO A 1 411 ? -18.889 -7.904 51.978 1.00 83.31 411 PRO A N 1
ATOM 3216 C CA . PRO A 1 411 ? -20.342 -7.943 52.027 1.00 83.31 411 PRO A CA 1
ATOM 3217 C C . PRO A 1 411 ? -20.911 -6.533 52.180 1.00 83.31 411 PRO A C 1
ATOM 3219 O O . PRO A 1 411 ? -20.342 -5.669 52.861 1.00 83.31 411 PRO A O 1
ATOM 3222 N N . ILE A 1 412 ? -22.034 -6.317 51.502 1.00 84.81 412 ILE A N 1
ATOM 3223 C CA . ILE A 1 412 ? -22.713 -5.028 51.471 1.00 84.81 412 ILE A CA 1
ATOM 3224 C C . ILE A 1 412 ? -23.330 -4.776 52.841 1.00 84.81 412 ILE A C 1
ATOM 3226 O O . ILE A 1 412 ? -24.041 -5.624 53.375 1.00 84.81 412 ILE A O 1
ATOM 3230 N N . ASP A 1 413 ? -23.001 -3.621 53.411 1.00 88.94 413 ASP A N 1
ATOM 3231 C CA . ASP A 1 413 ? -23.549 -3.175 54.684 1.00 88.94 413 ASP A CA 1
ATOM 3232 C C . ASP A 1 413 ? -25.076 -3.014 54.597 1.00 88.94 413 ASP A C 1
ATOM 3234 O O . ASP A 1 413 ? -25.599 -2.519 53.596 1.00 88.94 413 ASP A O 1
ATOM 3238 N N . GLU A 1 414 ? -25.796 -3.394 55.655 1.00 86.94 414 GLU A N 1
ATOM 3239 C CA . GLU A 1 414 ? -27.264 -3.320 55.713 1.00 86.94 414 GLU A CA 1
ATOM 3240 C C . GLU A 1 414 ? -27.793 -1.895 55.476 1.00 86.94 414 GLU A C 1
ATOM 3242 O O . GLU A 1 414 ? -28.878 -1.714 54.925 1.00 86.94 414 GLU A O 1
ATOM 3247 N N . THR A 1 415 ? -27.013 -0.868 55.826 1.00 89.50 415 THR A N 1
ATOM 3248 C CA . THR A 1 415 ? -27.371 0.539 55.585 1.00 89.50 415 THR A CA 1
ATOM 3249 C C . THR A 1 415 ? -27.366 0.928 54.104 1.00 89.50 415 THR A C 1
ATOM 3251 O O . THR A 1 415 ? -27.985 1.924 53.738 1.00 89.50 415 THR A O 1
ATOM 3254 N N . LEU A 1 416 ? -26.709 0.143 53.241 1.00 89.50 416 LEU A N 1
ATOM 3255 C CA . LEU A 1 416 ? -26.670 0.338 51.786 1.00 89.50 416 LEU A CA 1
ATOM 3256 C C . LEU A 1 416 ? -27.654 -0.565 51.025 1.00 89.50 416 LEU A C 1
ATOM 3258 O O . LEU A 1 416 ? -27.693 -0.567 49.788 1.00 89.50 416 LEU A O 1
ATOM 3262 N N . GLN A 1 417 ? -28.460 -1.338 51.753 1.00 88.50 417 GLN A N 1
ATOM 3263 C CA . GLN A 1 417 ? -29.436 -2.258 51.186 1.00 88.50 417 GLN A CA 1
ATOM 3264 C C . GLN A 1 417 ? -30.451 -1.577 50.240 1.00 88.50 417 GLN A C 1
ATOM 3266 O O . GLN A 1 417 ? -30.702 -2.131 49.166 1.00 88.50 417 GLN A O 1
ATOM 3271 N N . PRO A 1 418 ? -30.987 -0.369 50.526 1.00 89.50 418 PRO A N 1
ATOM 3272 C CA . PRO A 1 418 ? -31.911 0.307 49.607 1.00 89.50 418 PRO A CA 1
ATOM 3273 C C . PRO A 1 418 ? -31.291 0.608 48.232 1.00 89.50 418 PRO A C 1
ATOM 3275 O O . PRO A 1 418 ? -31.934 0.449 47.187 1.00 89.50 418 PRO A O 1
ATOM 3278 N N . GLN A 1 419 ? -30.024 1.028 48.214 1.00 90.69 419 GLN A N 1
ATOM 3279 C CA . GLN A 1 419 ? -29.272 1.315 46.994 1.00 90.69 419 GLN A CA 1
ATOM 3280 C C . GLN A 1 419 ? -29.003 0.021 46.220 1.00 90.69 419 GLN A C 1
ATOM 3282 O O . GLN A 1 419 ? -29.194 -0.016 45.002 1.00 90.69 419 GLN A O 1
ATOM 3287 N N . TYR A 1 420 ? -28.617 -1.049 46.924 1.00 89.88 420 TYR A N 1
ATOM 3288 C CA . TYR A 1 420 ? -28.422 -2.371 46.332 1.00 89.88 420 TYR A CA 1
ATOM 3289 C C . TYR A 1 420 ? -29.696 -2.899 45.671 1.00 89.88 420 TYR A C 1
ATOM 3291 O O . TYR A 1 420 ? -29.660 -3.315 44.516 1.00 89.88 420 TYR A O 1
ATOM 3299 N N . GLU A 1 421 ? -30.833 -2.847 46.365 1.00 90.19 421 GLU A N 1
ATOM 3300 C CA . GLU A 1 421 ? -32.117 -3.322 45.843 1.00 90.19 421 GLU A CA 1
ATOM 3301 C C . GLU A 1 421 ? -32.542 -2.542 44.599 1.00 90.19 421 GLU A C 1
ATOM 3303 O O . GLU A 1 421 ? -32.933 -3.142 43.594 1.00 90.19 421 GLU A O 1
ATOM 3308 N N . THR A 1 422 ? -32.378 -1.217 44.622 1.00 91.31 422 THR A N 1
ATOM 3309 C CA . THR A 1 422 ? -32.659 -0.351 43.469 1.00 91.31 422 THR A CA 1
ATOM 3310 C C . THR A 1 422 ? -31.813 -0.753 42.258 1.00 91.31 422 THR A C 1
ATOM 3312 O O . THR A 1 422 ? -32.347 -0.997 41.173 1.00 91.31 422 THR A O 1
ATOM 3315 N N . LEU A 1 423 ? -30.495 -0.894 42.438 1.00 91.81 423 LEU A N 1
ATOM 3316 C CA . LEU A 1 423 ? -29.587 -1.315 41.369 1.00 91.81 423 LEU A CA 1
ATOM 3317 C C . LEU A 1 423 ? -29.868 -2.738 40.896 1.00 91.81 423 LEU A C 1
ATOM 3319 O O . LEU A 1 423 ? -29.796 -3.022 39.699 1.00 91.81 423 LEU A O 1
ATOM 3323 N N . HIS A 1 424 ? -30.246 -3.633 41.805 1.00 89.31 424 HIS A N 1
ATOM 3324 C CA . HIS A 1 424 ? -30.590 -4.993 41.444 1.00 89.31 424 HIS A CA 1
ATOM 3325 C C . HIS A 1 424 ? -31.832 -5.031 40.545 1.00 89.31 424 HIS A C 1
ATOM 3327 O O . HIS A 1 424 ? -31.818 -5.740 39.528 1.00 89.31 424 HIS A O 1
ATOM 3333 N N . VAL A 1 425 ? -32.872 -4.263 40.880 1.00 92.44 425 VAL A N 1
ATOM 3334 C CA . VAL A 1 425 ? -34.087 -4.135 40.065 1.00 92.44 425 VAL A CA 1
ATOM 3335 C C . VAL A 1 425 ? -33.751 -3.542 38.699 1.00 92.44 425 VAL A C 1
ATOM 3337 O O . VAL A 1 425 ? -34.106 -4.143 37.684 1.00 92.44 425 VAL A O 1
ATOM 3340 N N . ILE A 1 426 ? -32.996 -2.438 38.649 1.00 92.56 426 ILE A N 1
ATOM 3341 C CA . ILE A 1 426 ? -32.560 -1.820 37.387 1.00 92.56 426 ILE A CA 1
ATOM 3342 C C . ILE A 1 426 ? -31.804 -2.833 36.519 1.00 92.56 426 ILE A C 1
ATOM 3344 O O . ILE A 1 426 ? -32.140 -3.029 35.349 1.00 92.56 426 ILE A O 1
ATOM 3348 N N . ARG A 1 427 ? -30.840 -3.556 37.098 1.00 89.94 427 ARG A N 1
ATOM 3349 C CA . ARG A 1 427 ? -30.050 -4.580 36.402 1.00 89.94 427 ARG A CA 1
ATOM 3350 C C . ARG A 1 427 ? -30.925 -5.685 35.813 1.00 89.94 427 ARG A C 1
ATOM 3352 O O . ARG A 1 427 ? -30.690 -6.130 34.688 1.00 89.94 427 ARG A O 1
ATOM 3359 N N . GLN A 1 428 ? -31.924 -6.160 36.559 1.00 89.06 428 GLN A N 1
ATOM 3360 C CA . GLN A 1 428 ? -32.861 -7.169 36.061 1.00 89.06 428 GLN A CA 1
ATOM 3361 C C . GLN A 1 428 ? -33.722 -6.624 34.916 1.00 89.06 428 GLN A C 1
ATOM 3363 O O . GLN A 1 428 ? -33.913 -7.323 33.919 1.00 89.06 428 GLN A O 1
ATOM 3368 N N . THR A 1 429 ? -34.211 -5.390 35.038 1.00 90.00 429 THR A N 1
ATOM 3369 C CA . THR A 1 429 ? -35.023 -4.724 34.013 1.00 90.00 429 THR A CA 1
ATOM 3370 C C . THR A 1 429 ? -34.234 -4.528 32.723 1.00 90.00 429 THR A C 1
ATOM 3372 O O . THR A 1 429 ? -34.685 -4.979 31.673 1.00 90.00 429 THR A O 1
ATOM 3375 N N . LEU A 1 430 ? -33.013 -3.992 32.797 1.00 86.88 430 LEU A N 1
ATOM 3376 C CA . LEU A 1 430 ? -32.124 -3.822 31.643 1.00 86.88 430 LEU A CA 1
ATOM 3377 C C . LEU A 1 430 ? -31.847 -5.151 30.926 1.00 86.88 430 LEU A C 1
ATOM 3379 O O . LEU A 1 430 ? -31.938 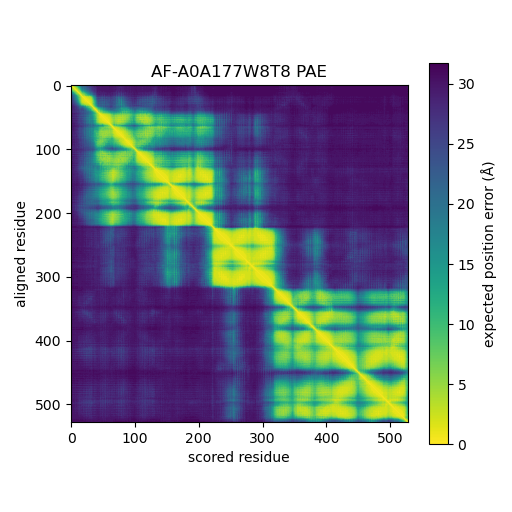-5.241 29.703 1.00 86.88 430 LEU A O 1
ATOM 3383 N N . ARG A 1 431 ? -31.584 -6.231 31.676 1.00 83.94 431 ARG A N 1
ATOM 3384 C CA . ARG A 1 431 ? -31.385 -7.570 31.089 1.00 83.94 431 ARG A CA 1
ATOM 3385 C C . ARG A 1 431 ? -32.639 -8.088 30.384 1.00 83.94 431 ARG A C 1
ATOM 3387 O O . ARG A 1 431 ? -32.524 -8.659 29.300 1.00 83.94 431 ARG A O 1
ATOM 3394 N N . LYS A 1 432 ? -33.823 -7.895 30.975 1.00 85.38 432 LYS A N 1
ATOM 3395 C CA . LYS A 1 432 ? -35.103 -8.268 30.351 1.00 85.38 432 LYS A CA 1
ATOM 3396 C C . LYS A 1 432 ? -35.334 -7.480 29.065 1.00 85.38 432 LYS A C 1
ATOM 3398 O O . LYS A 1 432 ? -35.601 -8.095 28.039 1.00 85.38 432 LYS A O 1
ATOM 3403 N N . MET A 1 433 ? -35.153 -6.160 29.102 1.00 85.12 433 MET A N 1
ATOM 3404 C CA . MET A 1 433 ? -35.285 -5.291 27.930 1.00 85.12 433 MET A CA 1
ATOM 3405 C C . MET A 1 433 ? -34.322 -5.695 26.809 1.00 85.12 433 MET A C 1
ATOM 3407 O O . MET A 1 433 ? -34.740 -5.833 25.663 1.00 85.12 433 MET A O 1
ATOM 3411 N N . ARG A 1 434 ? -33.045 -5.948 27.126 1.00 81.31 434 ARG A N 1
ATOM 3412 C CA . ARG A 1 434 ? -32.044 -6.402 26.148 1.00 81.31 434 ARG A CA 1
ATOM 3413 C C . ARG A 1 434 ? -32.437 -7.722 25.482 1.00 81.31 434 ARG A C 1
ATOM 3415 O O . ARG A 1 434 ? -32.304 -7.869 24.270 1.00 81.31 434 ARG A O 1
ATOM 3422 N N . ASN A 1 435 ? -32.926 -8.681 26.266 1.00 76.81 435 ASN A N 1
ATOM 3423 C CA . ASN A 1 435 ? -33.360 -9.977 25.747 1.00 76.81 435 ASN A CA 1
ATOM 3424 C C . ASN A 1 435 ? -34.619 -9.853 24.877 1.00 76.81 435 ASN A C 1
ATOM 3426 O O . ASN A 1 435 ? -34.687 -10.490 23.827 1.00 76.81 435 ASN A O 1
ATOM 3430 N N . GLU A 1 436 ? -35.585 -9.028 25.288 1.00 77.94 436 GLU A N 1
ATOM 3431 C CA . GLU A 1 436 ? -36.808 -8.787 24.518 1.00 77.94 436 GLU A CA 1
ATOM 3432 C C . GLU A 1 436 ? -36.495 -8.101 23.187 1.00 77.94 436 GLU A C 1
ATOM 3434 O O . GLU A 1 436 ? -36.957 -8.553 22.144 1.00 77.94 436 GLU A O 1
ATOM 3439 N N . ARG A 1 437 ? -35.607 -7.100 23.191 1.00 76.31 437 ARG A N 1
ATOM 3440 C CA . ARG A 1 437 ? -35.079 -6.495 21.965 1.00 76.31 437 ARG A CA 1
ATOM 3441 C C . ARG A 1 437 ? -34.476 -7.560 21.050 1.00 76.31 437 ARG A C 1
ATOM 3443 O O . ARG A 1 437 ? -34.927 -7.720 19.922 1.00 76.31 437 ARG A O 1
ATOM 3450 N N . ASN A 1 438 ? -33.509 -8.342 21.529 1.00 70.75 438 ASN A N 1
ATOM 3451 C CA . ASN A 1 438 ? -32.866 -9.369 20.701 1.00 70.75 438 ASN A CA 1
ATOM 3452 C C . ASN A 1 438 ? -33.887 -10.361 20.112 1.00 70.75 438 ASN A C 1
ATOM 3454 O O . ASN A 1 438 ? -33.761 -10.759 18.957 1.00 70.75 438 ASN A O 1
ATOM 3458 N N . ARG A 1 439 ? -34.929 -10.714 20.872 1.00 71.31 439 ARG A N 1
ATOM 3459 C CA . ARG A 1 439 ? -36.034 -11.559 20.408 1.00 71.31 439 ARG A CA 1
ATOM 3460 C C . ARG A 1 439 ? -36.857 -10.899 19.296 1.00 71.31 439 ARG A C 1
ATOM 3462 O O . ARG A 1 439 ? -37.145 -11.569 18.308 1.00 71.31 439 ARG A O 1
ATOM 3469 N N . VAL A 1 440 ? -37.220 -9.622 19.435 1.00 68.62 440 VAL A N 1
ATOM 3470 C CA . VAL A 1 440 ? -37.980 -8.858 18.425 1.00 68.62 440 VAL A CA 1
ATOM 3471 C C . VAL A 1 440 ? -37.190 -8.731 17.121 1.00 68.62 440 VAL A C 1
ATOM 3473 O O . VAL A 1 440 ? -37.729 -9.007 16.050 1.00 68.62 440 VAL A O 1
ATOM 3476 N N . TYR A 1 441 ? -35.899 -8.403 17.197 1.00 65.56 441 TYR A N 1
ATOM 3477 C CA . TYR A 1 441 ? -35.043 -8.276 16.012 1.00 65.56 441 TYR A CA 1
ATOM 3478 C C . TYR A 1 441 ? -34.797 -9.624 15.317 1.00 65.56 441 TYR A C 1
ATOM 3480 O O . TYR A 1 441 ? -34.861 -9.698 14.093 1.00 65.56 441 TYR A O 1
ATOM 3488 N N . LEU A 1 442 ? -34.595 -10.710 16.072 1.00 63.00 442 LEU A N 1
ATOM 3489 C CA . LEU A 1 442 ? -34.500 -12.061 15.504 1.00 63.00 442 LEU A CA 1
ATOM 3490 C C . LEU A 1 442 ? -35.812 -12.495 14.835 1.00 63.00 442 LEU A C 1
ATOM 3492 O O . LEU A 1 442 ? -35.784 -13.084 13.758 1.00 63.00 442 LEU A O 1
ATOM 3496 N N . ALA A 1 443 ? -36.962 -12.180 15.438 1.00 63.72 443 ALA A N 1
ATOM 3497 C CA . ALA A 1 443 ? -38.270 -12.473 14.854 1.00 63.72 443 ALA A CA 1
ATOM 3498 C C . ALA A 1 443 ? -38.514 -11.691 13.550 1.00 63.72 443 ALA A C 1
ATOM 3500 O O . ALA A 1 443 ? -39.107 -12.232 12.620 1.00 63.72 443 ALA A O 1
ATOM 3501 N N . ALA A 1 444 ? -38.011 -10.457 13.452 1.00 59.34 444 ALA A N 1
ATOM 3502 C CA . ALA A 1 444 ? -38.095 -9.632 12.247 1.00 59.34 444 ALA A CA 1
ATOM 3503 C C . ALA A 1 444 ? -37.221 -10.138 11.079 1.00 59.34 444 ALA A C 1
ATOM 3505 O O . ALA A 1 444 ? -37.491 -9.803 9.927 1.00 59.34 444 ALA A O 1
ATOM 3506 N N . GLN A 1 445 ? -36.192 -10.951 11.349 1.00 53.38 445 GLN A N 1
ATOM 3507 C CA . GLN A 1 445 ? -35.303 -11.527 10.328 1.00 53.38 445 GLN A CA 1
ATOM 3508 C C . GLN A 1 445 ? -35.842 -12.826 9.697 1.00 53.38 445 GLN A C 1
ATOM 3510 O O . GLN A 1 445 ? -35.279 -13.322 8.718 1.00 53.38 445 GLN A O 1
ATOM 3515 N N . VAL A 1 446 ? -36.940 -13.385 10.215 1.00 54.91 446 VAL A N 1
ATOM 3516 C CA . VAL A 1 446 ? -37.584 -14.580 9.651 1.00 54.91 446 VAL A CA 1
ATOM 3517 C C . VAL A 1 446 ? -38.373 -14.186 8.394 1.00 54.91 446 VAL A C 1
ATOM 3519 O O . VAL A 1 446 ? -39.361 -13.459 8.475 1.00 54.91 446 VAL A O 1
ATOM 3522 N N . LYS A 1 447 ? -37.935 -14.659 7.216 1.00 48.25 447 LYS A N 1
ATOM 3523 C CA . LYS A 1 447 ? -38.580 -14.370 5.919 1.00 48.25 447 LYS A CA 1
ATOM 3524 C C . LYS A 1 447 ? -40.054 -14.825 5.904 1.00 48.25 447 LYS A C 1
ATOM 3526 O O . LYS A 1 447 ? -40.307 -16.001 6.175 1.00 48.25 447 LYS A O 1
ATOM 3531 N N . PRO A 1 448 ? -41.015 -13.961 5.524 1.00 53.44 448 PRO A N 1
ATOM 3532 C CA . PRO A 1 448 ? -42.393 -14.385 5.302 1.00 53.44 448 PRO A CA 1
ATOM 3533 C C . PRO A 1 448 ? -42.522 -15.206 4.006 1.00 53.44 448 PRO A C 1
ATOM 3535 O O . PRO A 1 448 ? -41.798 -14.976 3.038 1.00 53.44 448 PRO A O 1
ATOM 3538 N N . SER A 1 449 ? -43.450 -16.170 3.982 1.00 53.38 449 SER A N 1
ATOM 3539 C CA . SER A 1 449 ? -43.793 -16.954 2.784 1.00 53.38 449 SER A CA 1
ATOM 3540 C C . SER A 1 449 ? -44.463 -16.085 1.711 1.00 53.38 449 SER A C 1
ATOM 3542 O O . SER A 1 449 ? -45.278 -15.225 2.040 1.00 53.38 449 SER A O 1
ATOM 3544 N N . GLU A 1 450 ? -44.167 -16.367 0.440 1.00 51.72 450 GLU A N 1
ATOM 3545 C CA . GLU A 1 450 ? -44.333 -15.523 -0.765 1.00 51.72 450 GLU A CA 1
ATOM 3546 C C . GLU A 1 450 ? -45.728 -14.939 -1.104 1.00 51.72 450 GLU A C 1
ATOM 3548 O O . GLU A 1 450 ? -45.854 -14.291 -2.137 1.00 51.72 450 GLU A O 1
ATOM 3553 N N . SER A 1 451 ? -46.782 -15.091 -0.294 1.00 51.84 451 SER A N 1
ATOM 3554 C CA . SER A 1 451 ? -48.150 -14.713 -0.719 1.00 51.84 451 SER A CA 1
ATOM 3555 C C . SER A 1 451 ? -48.779 -13.453 -0.099 1.00 51.84 451 SER A C 1
ATOM 3557 O O . SER A 1 451 ? -49.826 -13.042 -0.586 1.00 51.84 451 SER A O 1
ATOM 3559 N N . GLU A 1 452 ? -48.165 -12.762 0.874 1.00 54.50 452 GLU A N 1
ATOM 3560 C CA . GLU A 1 452 ? -48.726 -11.509 1.449 1.00 54.50 452 GLU A CA 1
ATOM 3561 C C . GLU A 1 452 ? -47.650 -10.499 1.916 1.00 54.50 452 GLU A C 1
ATOM 3563 O O . GLU A 1 452 ? -47.752 -9.877 2.977 1.00 54.50 452 GLU A O 1
ATOM 3568 N N . VAL A 1 453 ? -46.580 -10.343 1.134 1.00 57.94 453 VAL A N 1
ATOM 3569 C CA . VAL A 1 453 ? -45.329 -9.696 1.573 1.00 57.94 453 VAL A CA 1
ATOM 3570 C C . VAL A 1 453 ? -45.498 -8.215 1.954 1.00 57.94 453 VAL A C 1
ATOM 3572 O O . VAL A 1 453 ? -45.035 -7.816 3.018 1.00 57.94 453 VAL A O 1
ATOM 3575 N N . ASP A 1 454 ? -46.214 -7.396 1.179 1.00 56.78 454 ASP A N 1
ATOM 3576 C CA . ASP A 1 454 ? -46.186 -5.933 1.379 1.00 56.78 454 ASP A CA 1
ATOM 3577 C C . ASP A 1 454 ? -46.989 -5.428 2.591 1.00 56.78 454 ASP A C 1
ATOM 3579 O O . ASP A 1 454 ? -46.533 -4.549 3.328 1.00 56.78 454 ASP A O 1
ATOM 3583 N N . VAL A 1 455 ? -48.181 -5.981 2.845 1.00 58.69 455 VAL A N 1
ATOM 3584 C CA . VAL A 1 455 ? -49.037 -5.532 3.962 1.00 58.69 455 VAL A CA 1
ATOM 3585 C C . VAL A 1 455 ? -48.500 -6.043 5.300 1.00 58.69 455 VAL A C 1
ATOM 3587 O O . VAL A 1 455 ? -48.511 -5.307 6.290 1.00 58.69 455 VAL A O 1
ATOM 3590 N N . GLN A 1 456 ? -47.989 -7.278 5.335 1.00 58.16 456 GLN A N 1
ATOM 3591 C CA . GLN A 1 456 ? -47.378 -7.853 6.534 1.00 58.16 456 GLN A CA 1
ATOM 3592 C C . GLN A 1 456 ? -46.037 -7.181 6.856 1.00 58.16 456 GLN A C 1
ATOM 3594 O O . GLN A 1 456 ? -45.781 -6.870 8.017 1.00 58.16 456 GLN A O 1
ATOM 3599 N N . MET A 1 457 ? -45.226 -6.856 5.845 1.00 58.12 457 MET A N 1
ATOM 3600 C CA . MET A 1 457 ? -43.952 -6.153 6.024 1.00 58.12 457 MET A CA 1
ATOM 3601 C C . MET A 1 457 ? -44.147 -4.704 6.486 1.00 58.12 457 MET A C 1
ATOM 3603 O O . MET A 1 457 ? -43.397 -4.230 7.339 1.00 58.12 457 MET A O 1
ATOM 3607 N N . LYS A 1 458 ? -45.181 -4.003 6.000 1.00 60.97 458 LYS A N 1
ATOM 3608 C CA . LYS A 1 458 ? -45.516 -2.651 6.475 1.00 60.97 458 LYS A CA 1
ATOM 3609 C C . LYS A 1 458 ? -46.022 -2.653 7.924 1.00 60.97 458 LYS A C 1
ATOM 3611 O O . LYS A 1 458 ? -45.532 -1.868 8.731 1.00 60.97 458 LYS A O 1
ATOM 3616 N N . ARG A 1 459 ? -46.905 -3.593 8.287 1.00 60.16 459 ARG A N 1
ATOM 3617 C CA . ARG A 1 459 ? -47.367 -3.781 9.678 1.00 60.16 459 ARG A CA 1
ATOM 3618 C C . ARG A 1 459 ? -46.240 -4.200 10.625 1.00 60.16 459 ARG A C 1
ATOM 3620 O O . ARG A 1 459 ? -46.185 -3.711 11.750 1.00 60.16 459 ARG A O 1
ATOM 3627 N N . ALA A 1 460 ? -45.327 -5.066 10.183 1.00 61.31 460 ALA A N 1
ATOM 3628 C CA . ALA A 1 460 ? -44.159 -5.469 10.965 1.00 61.31 460 ALA A CA 1
ATOM 3629 C C . ALA A 1 460 ? -43.217 -4.283 11.227 1.00 61.31 460 ALA A C 1
ATOM 3631 O O . ALA A 1 460 ? -42.786 -4.088 12.360 1.00 61.31 460 ALA A O 1
ATOM 3632 N N . LYS A 1 461 ? -42.968 -3.436 10.217 1.00 64.38 461 LYS A N 1
ATOM 3633 C CA . LYS A 1 461 ? -42.187 -2.196 10.370 1.00 64.38 461 LYS A CA 1
ATOM 3634 C C . LYS A 1 461 ? -42.839 -1.204 11.337 1.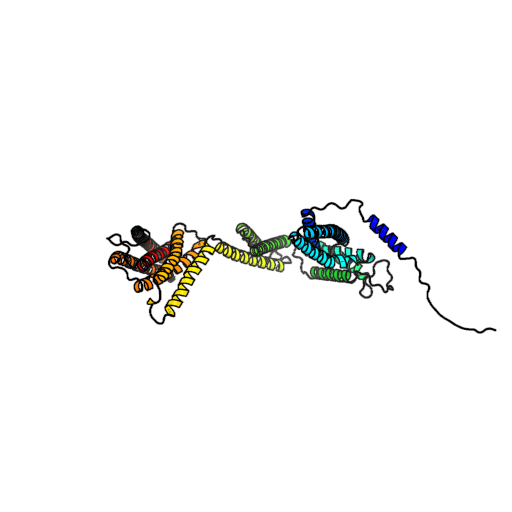00 64.38 461 LYS A C 1
ATOM 3636 O O . LYS A 1 461 ? -42.152 -0.665 12.196 1.00 64.38 461 LYS A O 1
ATOM 3641 N N . GLU A 1 462 ? -44.152 -0.998 11.237 1.00 65.88 462 GLU A N 1
ATOM 3642 C CA . GLU A 1 462 ? -44.905 -0.136 12.164 1.00 65.88 462 GLU A CA 1
ATOM 3643 C C . GLU A 1 462 ? -44.879 -0.681 13.605 1.00 65.88 462 GLU A C 1
ATOM 3645 O O . GLU A 1 462 ? -44.724 0.086 14.553 1.00 65.88 462 GLU A O 1
ATOM 3650 N N . THR A 1 463 ? -44.940 -2.006 13.779 1.00 68.25 463 THR A N 1
ATOM 3651 C CA . THR A 1 463 ? -44.850 -2.663 15.097 1.00 68.25 463 THR A CA 1
ATOM 3652 C C . THR A 1 463 ? -43.455 -2.510 15.718 1.00 68.25 463 THR A C 1
ATOM 3654 O O . THR A 1 463 ? -43.338 -2.247 16.913 1.00 68.25 463 THR A O 1
ATOM 3657 N N . ILE A 1 464 ? -42.389 -2.625 14.916 1.00 70.44 464 ILE A N 1
ATOM 3658 C CA . ILE A 1 464 ? -41.003 -2.406 15.368 1.00 70.44 464 ILE A CA 1
ATOM 3659 C C . ILE A 1 464 ? -40.774 -0.936 15.737 1.00 70.44 464 ILE A C 1
ATOM 3661 O O . ILE A 1 464 ? -40.131 -0.658 16.742 1.00 70.44 464 ILE A O 1
ATOM 3665 N N . ALA A 1 465 ? -41.333 0.007 14.975 1.00 74.06 465 ALA A N 1
ATOM 3666 C CA . ALA A 1 465 ? -41.232 1.431 15.290 1.00 74.06 465 ALA A CA 1
ATOM 3667 C C . ALA A 1 465 ? -41.884 1.769 16.644 1.00 74.06 465 ALA A C 1
ATOM 3669 O O . ALA A 1 465 ? -41.264 2.430 17.473 1.00 74.06 465 ALA A O 1
ATOM 3670 N N . GLN A 1 466 ? -43.089 1.247 16.905 1.00 77.31 466 GLN A N 1
ATOM 3671 C CA . GLN A 1 466 ? -43.769 1.405 18.199 1.00 77.31 466 GLN A CA 1
ATOM 3672 C C . GLN A 1 466 ? -42.993 0.744 19.346 1.00 77.31 466 GLN A C 1
ATOM 3674 O O . GLN A 1 466 ? -42.905 1.298 20.442 1.00 77.31 466 GLN A O 1
ATOM 3679 N N . PHE A 1 467 ? -42.403 -0.430 19.094 1.00 78.19 467 PHE A N 1
ATOM 3680 C CA . PHE A 1 467 ? -41.523 -1.090 20.055 1.00 78.19 467 PHE A CA 1
ATOM 3681 C C . PHE A 1 467 ? -40.297 -0.226 20.378 1.00 78.19 467 PHE A C 1
ATOM 3683 O O . PHE A 1 467 ? -40.000 -0.029 21.552 1.00 78.19 467 PHE A O 1
ATOM 3690 N N . ASN A 1 468 ? -39.625 0.333 19.368 1.00 77.25 468 ASN A N 1
ATOM 3691 C CA . ASN A 1 468 ? -38.439 1.172 19.546 1.00 77.25 468 ASN A CA 1
ATOM 3692 C C . ASN A 1 468 ? -38.747 2.464 20.316 1.00 77.25 468 ASN A C 1
ATOM 3694 O O . ASN A 1 468 ? -37.964 2.858 21.177 1.00 77.25 468 ASN A O 1
ATOM 3698 N N . GLU A 1 469 ? -39.895 3.096 20.063 1.00 80.75 469 GLU A N 1
ATOM 3699 C CA . GLU A 1 469 ? -40.333 4.289 20.794 1.00 80.75 469 GLU A CA 1
ATOM 3700 C C . GLU A 1 469 ? -40.535 3.978 22.287 1.00 80.75 469 GLU A C 1
ATOM 3702 O O . GLU A 1 469 ? -39.908 4.604 23.144 1.00 80.75 469 GLU A O 1
ATOM 3707 N N . ALA A 1 470 ? -41.313 2.939 22.609 1.00 80.62 470 ALA A N 1
ATOM 3708 C CA . ALA A 1 470 ? -41.531 2.502 23.990 1.00 80.62 470 ALA A CA 1
ATOM 3709 C C . ALA A 1 470 ? -40.224 2.062 24.679 1.00 80.62 470 ALA A C 1
ATOM 3711 O O . ALA A 1 470 ? -39.983 2.386 25.844 1.00 80.62 470 ALA A O 1
ATOM 3712 N N . TYR A 1 471 ? -39.360 1.361 23.943 1.00 82.75 471 TYR A N 1
ATOM 3713 C CA . TYR A 1 471 ? -38.050 0.912 24.403 1.00 82.75 471 TYR A CA 1
ATOM 3714 C C . TYR A 1 471 ? -37.124 2.088 24.740 1.00 82.75 471 TYR A C 1
ATOM 3716 O O . TYR A 1 471 ? -36.509 2.093 25.807 1.00 82.75 471 TYR A O 1
ATOM 3724 N N . SER A 1 472 ? -37.058 3.105 23.875 1.00 80.44 472 SER A N 1
ATOM 3725 C CA . SER A 1 472 ? -36.246 4.307 24.106 1.00 80.44 472 SER A CA 1
ATOM 3726 C C . SER A 1 472 ? -36.732 5.124 25.306 1.00 80.44 472 SER A C 1
ATOM 3728 O O . SER A 1 472 ? -35.913 5.591 26.099 1.00 80.44 472 SER A O 1
ATOM 3730 N N . ALA A 1 473 ? -38.052 5.236 25.497 1.00 84.44 473 ALA A N 1
ATOM 3731 C CA . ALA A 1 473 ? -38.634 5.953 26.626 1.00 84.44 473 ALA A CA 1
ATOM 3732 C C . ALA A 1 473 ? -38.277 5.265 27.952 1.00 84.44 473 ALA A C 1
ATOM 3734 O O . ALA A 1 473 ? -37.803 5.914 28.885 1.00 84.44 473 ALA A O 1
ATOM 3735 N N . GLN A 1 474 ? -38.420 3.936 28.002 1.00 87.44 474 GLN A N 1
ATOM 3736 C CA . GLN A 1 474 ? -38.070 3.142 29.178 1.00 87.44 474 GLN A CA 1
ATOM 3737 C C . GLN A 1 474 ? -36.561 3.181 29.479 1.00 87.44 474 GLN A C 1
ATOM 3739 O O . GLN A 1 474 ? -36.163 3.271 30.640 1.00 87.44 474 GLN A O 1
ATOM 3744 N N . LEU A 1 475 ? -35.705 3.153 28.451 1.00 86.56 475 LEU A N 1
ATOM 3745 C CA . LEU A 1 475 ? -34.256 3.279 28.626 1.00 86.56 475 LEU A CA 1
ATOM 3746 C C . LEU A 1 475 ? -33.870 4.659 29.185 1.00 86.56 475 LEU A C 1
ATOM 3748 O O . LEU A 1 475 ? -33.024 4.745 30.075 1.00 86.56 475 LEU A O 1
ATOM 3752 N N . SER A 1 476 ? -34.515 5.727 28.707 1.00 85.19 476 SER A N 1
ATOM 3753 C CA . SER A 1 476 ? -34.293 7.093 29.196 1.00 85.19 476 SER A CA 1
ATOM 3754 C C . SER A 1 476 ? -34.684 7.264 30.669 1.00 85.19 476 SER A C 1
ATOM 3756 O O . SER A 1 476 ? -34.005 7.982 31.409 1.00 85.19 476 SER A O 1
ATOM 3758 N N . GLU A 1 477 ? -35.763 6.617 31.113 1.00 89.00 477 GLU A N 1
ATOM 3759 C CA . GLU A 1 477 ? -36.180 6.615 32.520 1.00 89.00 477 GLU A CA 1
ATOM 3760 C C . GLU A 1 477 ? -35.121 5.934 33.400 1.00 89.00 477 GLU A C 1
ATOM 3762 O O . GLU A 1 477 ? -34.641 6.522 34.369 1.00 89.00 477 GLU A O 1
ATOM 3767 N N . ILE A 1 478 ? -34.649 4.753 32.988 1.00 90.06 478 ILE A N 1
ATOM 3768 C CA . ILE A 1 478 ? -33.602 4.013 33.707 1.00 90.06 478 ILE A CA 1
ATOM 3769 C C . ILE A 1 478 ? -32.292 4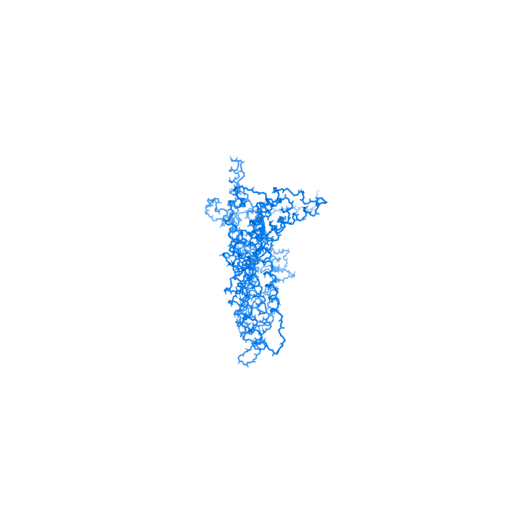.810 33.781 1.00 90.06 478 ILE A C 1
ATOM 3771 O O . ILE A 1 478 ? -31.661 4.861 34.837 1.00 90.06 478 ILE A O 1
ATOM 3775 N N . LEU A 1 479 ? -31.871 5.450 32.686 1.00 86.81 479 LEU A N 1
ATOM 3776 C CA . LEU A 1 479 ? -30.679 6.306 32.683 1.00 86.81 479 LEU A CA 1
ATOM 3777 C C . LEU A 1 479 ? -30.821 7.477 33.663 1.00 86.81 479 LEU A C 1
ATOM 3779 O O . LEU A 1 479 ? -29.861 7.829 34.351 1.00 86.81 479 LEU A O 1
ATOM 3783 N N . THR A 1 480 ? -32.021 8.049 33.779 1.00 88.31 480 THR A N 1
ATOM 3784 C CA . THR A 1 480 ? -32.308 9.116 34.748 1.00 88.31 480 THR A CA 1
ATOM 3785 C C . THR A 1 480 ? -32.132 8.622 36.185 1.00 88.31 480 THR A C 1
ATOM 3787 O O . THR A 1 480 ? -31.484 9.298 36.990 1.00 88.31 480 THR A O 1
ATOM 3790 N N . ASP A 1 481 ? -32.634 7.427 36.498 1.00 89.50 481 ASP A N 1
ATOM 3791 C CA . ASP A 1 481 ? -32.484 6.805 37.818 1.00 89.50 481 ASP A CA 1
ATOM 3792 C C . ASP A 1 481 ? -31.024 6.465 38.146 1.00 89.50 481 ASP A C 1
ATOM 3794 O O . ASP A 1 481 ? -30.554 6.743 39.253 1.00 89.50 481 ASP A O 1
ATOM 3798 N N . LEU A 1 482 ? -30.270 5.935 37.179 1.00 90.62 482 LEU A N 1
ATOM 3799 C CA . LEU A 1 482 ? -28.840 5.653 37.336 1.00 90.62 482 LEU A CA 1
ATOM 3800 C C . LEU A 1 482 ? -28.036 6.935 37.593 1.00 90.62 482 LEU A C 1
ATOM 3802 O O . LEU A 1 482 ? -27.217 6.982 38.512 1.00 90.62 482 LEU A O 1
ATOM 3806 N N . HIS A 1 483 ? -28.305 8.012 36.850 1.00 88.56 483 HIS A N 1
ATOM 3807 C CA . HIS A 1 483 ? -27.667 9.307 37.094 1.00 88.56 483 HIS A CA 1
ATOM 3808 C C . HIS A 1 483 ? -28.055 9.914 38.444 1.00 88.56 483 HIS A C 1
ATOM 3810 O O . HIS A 1 483 ? -27.219 10.540 39.096 1.00 88.56 483 HIS A O 1
ATOM 3816 N N . LYS A 1 484 ? -29.303 9.738 38.891 1.00 90.12 484 LYS A N 1
ATOM 3817 C CA . LYS A 1 484 ? -29.738 10.164 40.227 1.00 90.12 484 LYS A CA 1
ATOM 3818 C C . LYS A 1 484 ? -28.967 9.420 41.318 1.00 90.12 484 LYS A C 1
ATOM 3820 O O . LYS A 1 484 ? -28.544 10.050 42.286 1.00 90.12 484 LYS A O 1
ATOM 3825 N N . MET A 1 485 ? -28.742 8.120 41.134 1.00 90.44 485 MET A N 1
ATOM 3826 C CA . MET A 1 485 ? -27.930 7.304 42.035 1.00 90.44 485 MET A CA 1
ATOM 3827 C C . MET A 1 485 ? -26.472 7.778 42.056 1.00 90.44 485 MET A C 1
ATOM 3829 O O . MET A 1 485 ? -25.925 8.006 43.131 1.00 90.44 485 MET A O 1
ATOM 3833 N N . GLU A 1 486 ? -25.853 8.017 40.899 1.00 89.69 486 GLU A N 1
ATOM 3834 C CA . GLU A 1 486 ? -24.468 8.504 40.834 1.00 89.69 486 GLU A CA 1
ATOM 3835 C C . GLU A 1 486 ? -24.306 9.875 41.511 1.00 89.69 486 GLU A C 1
ATOM 3837 O O . GLU A 1 486 ? -23.372 10.079 42.283 1.00 89.69 486 GLU A O 1
ATOM 3842 N N . ARG A 1 487 ? -25.267 10.792 41.327 1.00 88.00 487 ARG A N 1
ATOM 3843 C CA . ARG A 1 487 ? -25.283 12.105 42.001 1.00 88.00 487 ARG A CA 1
ATOM 3844 C C . ARG A 1 487 ? -25.461 12.024 43.516 1.00 88.00 487 ARG A C 1
ATOM 3846 O O . ARG A 1 487 ? -25.127 12.984 44.202 1.00 88.00 487 ARG A O 1
ATOM 3853 N N . SER A 1 488 ? -26.014 10.930 44.037 1.00 87.88 488 SER A N 1
ATOM 3854 C CA . SER A 1 488 ? -26.176 10.745 45.484 1.00 87.88 488 SER A CA 1
ATOM 3855 C C . SER A 1 488 ? -24.863 10.400 46.198 1.00 87.88 488 SER A C 1
ATOM 3857 O O . SER A 1 488 ? -24.789 10.485 47.422 1.00 87.88 488 SER A O 1
ATOM 3859 N N . ARG A 1 489 ? -23.818 10.026 45.448 1.00 90.88 489 ARG A N 1
ATOM 3860 C CA . ARG A 1 489 ? -22.510 9.652 45.990 1.00 90.88 489 ARG A CA 1
ATOM 3861 C C . ARG A 1 489 ? -21.686 10.892 46.330 1.00 90.88 489 ARG A C 1
ATOM 3863 O O . ARG A 1 489 ? -21.672 11.867 45.583 1.00 90.88 489 ARG A O 1
ATOM 3870 N N . VAL A 1 490 ? -20.926 10.820 47.420 1.00 87.62 490 VAL A N 1
ATOM 3871 C CA . VAL A 1 490 ? -19.981 11.871 47.834 1.00 87.62 490 VAL A CA 1
ATOM 3872 C C . VAL A 1 490 ? -18.571 11.365 47.568 1.00 87.62 490 VAL A C 1
ATOM 3874 O O . VAL A 1 490 ? -18.217 10.276 48.014 1.00 87.62 490 VAL A O 1
ATOM 3877 N N . ASP A 1 491 ? -17.788 12.105 46.780 1.00 83.25 491 ASP A N 1
ATOM 3878 C CA . ASP A 1 491 ? -16.447 11.698 46.324 1.00 83.25 491 ASP A CA 1
ATOM 3879 C C . ASP A 1 491 ? -16.412 10.279 45.719 1.00 83.25 491 ASP A C 1
ATOM 3881 O O . ASP A 1 491 ? -15.474 9.500 45.913 1.00 83.25 491 ASP A O 1
ATOM 3885 N N . GLY A 1 492 ? -17.486 9.906 45.011 1.00 83.38 492 GLY A N 1
ATOM 3886 C CA . GLY A 1 492 ? -17.635 8.580 44.415 1.00 83.38 492 GLY A CA 1
ATOM 3887 C C . GLY A 1 492 ? -17.854 7.455 45.431 1.00 83.38 492 GLY A C 1
ATOM 3888 O O . GLY A 1 492 ? -17.607 6.293 45.109 1.00 83.38 492 GLY A O 1
ATOM 3889 N N . LYS A 1 493 ? -18.322 7.747 46.646 1.00 88.12 493 LYS A N 1
ATOM 3890 C CA . LYS A 1 493 ? -18.658 6.748 47.671 1.00 88.12 493 LYS A CA 1
ATOM 3891 C C . LYS A 1 493 ? -20.129 6.823 48.059 1.00 88.12 493 LYS A C 1
ATOM 3893 O O . LYS A 1 493 ? -20.721 7.901 48.084 1.00 88.12 493 LYS A O 1
ATOM 3898 N N . PHE A 1 494 ? -20.709 5.666 48.355 1.00 90.06 494 PHE A N 1
ATOM 3899 C CA . PHE A 1 494 ? -22.039 5.567 48.940 1.00 90.06 494 PHE A CA 1
ATOM 3900 C C . PHE A 1 494 ? -21.949 5.850 50.434 1.00 90.06 494 PHE A C 1
ATOM 3902 O O . PHE A 1 494 ? -21.176 5.201 51.142 1.00 90.06 494 PHE A O 1
ATOM 3909 N N . MET A 1 495 ? -22.736 6.820 50.884 1.00 88.62 495 MET A N 1
ATOM 3910 C CA . MET A 1 495 ? -22.814 7.223 52.283 1.00 88.62 495 MET A CA 1
ATOM 3911 C C . MET A 1 495 ? -24.052 6.588 52.917 1.00 88.62 495 MET A C 1
ATOM 3913 O O . MET A 1 495 ? -25.084 6.478 52.253 1.00 88.62 495 MET A O 1
ATOM 3917 N N . ASN A 1 496 ? -23.959 6.182 54.183 1.00 86.25 496 ASN A N 1
ATOM 3918 C CA . ASN A 1 496 ? -25.150 5.832 54.962 1.00 86.25 496 ASN A CA 1
ATOM 3919 C C . ASN A 1 496 ? -25.880 7.096 55.453 1.00 86.25 496 ASN A C 1
ATOM 3921 O O . ASN A 1 496 ? -25.386 8.217 55.310 1.00 86.25 496 ASN A O 1
ATOM 3925 N N . ASP A 1 497 ? -27.031 6.906 56.100 1.00 83.75 497 ASP A N 1
ATOM 3926 C CA . ASP A 1 497 ? -27.841 7.990 56.679 1.00 83.75 497 ASP A CA 1
ATOM 3927 C C . ASP A 1 497 ? -27.093 8.825 57.741 1.00 83.75 497 ASP A C 1
ATOM 3929 O O . ASP A 1 497 ? -27.520 9.928 58.087 1.00 83.75 497 ASP A O 1
ATOM 3933 N N . PHE A 1 498 ? -25.959 8.325 58.243 1.00 83.06 498 PHE A N 1
ATOM 3934 C CA . PHE A 1 498 ? -25.099 8.989 59.224 1.00 83.06 498 PHE A CA 1
ATOM 3935 C C . PHE A 1 498 ? -23.927 9.760 58.592 1.00 83.06 498 PHE A C 1
ATOM 3937 O O . PHE A 1 498 ? -23.170 10.412 59.309 1.00 83.06 498 PHE A O 1
ATOM 3944 N N . GLY A 1 499 ? -23.774 9.725 57.263 1.00 82.81 499 GLY A N 1
ATOM 3945 C CA . GLY A 1 499 ? -22.670 10.380 56.556 1.00 82.81 499 GLY A CA 1
ATOM 3946 C C . GLY A 1 499 ? -21.328 9.646 56.669 1.00 82.81 499 GLY A C 1
ATOM 3947 O O . GLY A 1 499 ? -20.278 10.250 56.455 1.00 82.81 499 GLY A O 1
ATOM 3948 N N . GLU A 1 500 ? -21.342 8.359 57.004 1.00 87.62 500 GLU A N 1
ATOM 3949 C CA . GLU A 1 500 ? -20.161 7.494 57.040 1.00 87.62 500 GLU A CA 1
ATOM 3950 C C . GLU A 1 500 ? -20.062 6.662 55.754 1.00 87.62 500 GLU A C 1
ATOM 3952 O O . GLU A 1 500 ? -21.036 6.544 55.012 1.00 87.62 500 GLU A O 1
ATOM 3957 N N . VAL A 1 501 ? -18.887 6.074 55.492 1.00 89.06 501 VAL A N 1
ATOM 3958 C CA . VAL A 1 501 ? -18.633 5.183 54.345 1.00 89.06 501 VAL A CA 1
ATOM 3959 C C . VAL A 1 501 ? -18.702 3.724 54.817 1.00 89.06 501 VAL A C 1
ATOM 3961 O O . VAL A 1 501 ? -17.725 3.247 55.404 1.00 89.06 501 VAL A O 1
ATOM 3964 N N . PRO A 1 502 ? -19.803 2.995 54.560 1.00 88.69 502 PRO A N 1
ATOM 3965 C CA . PRO A 1 502 ? -19.965 1.607 54.995 1.00 88.69 502 PRO A CA 1
ATOM 3966 C C . PRO A 1 502 ? -19.206 0.630 54.088 1.00 88.69 502 PRO A C 1
ATOM 3968 O O . PRO A 1 502 ? -18.743 1.010 53.005 1.00 88.69 502 PRO A O 1
ATOM 3971 N N . SER A 1 503 ? -19.101 -0.640 54.497 1.00 86.62 503 SER A N 1
ATOM 3972 C CA . SER A 1 503 ? -18.512 -1.699 53.664 1.00 86.62 503 SER A CA 1
ATOM 3973 C C . SER A 1 503 ? -19.398 -2.077 52.473 1.00 86.62 503 SER A C 1
ATOM 3975 O O . SER A 1 503 ? -20.614 -1.901 52.487 1.00 86.62 503 SER A O 1
ATOM 3977 N N . GLY A 1 504 ? -18.777 -2.620 51.428 1.00 85.75 504 GLY A N 1
ATOM 3978 C CA . GLY A 1 504 ? -19.454 -3.050 50.201 1.00 85.75 504 GLY A CA 1
ATOM 3979 C C . GLY A 1 504 ? -19.418 -2.009 49.087 1.00 85.75 504 GLY A C 1
ATOM 3980 O O . GLY A 1 504 ? -20.165 -2.107 48.114 1.00 85.75 504 GLY A O 1
ATOM 3981 N N . GLN A 1 505 ? -18.526 -1.017 49.191 1.00 89.44 505 GLN A N 1
ATOM 3982 C CA . GLN A 1 505 ? -18.401 0.052 48.197 1.00 89.44 505 GLN A CA 1
ATOM 3983 C C . GLN A 1 505 ? -18.039 -0.493 46.819 1.00 89.44 505 GLN A C 1
ATOM 3985 O O . GLN A 1 505 ? -18.604 -0.056 45.817 1.00 89.44 505 GLN A O 1
ATOM 3990 N N . VAL A 1 506 ? -17.095 -1.436 46.754 1.00 84.62 506 VAL A N 1
ATOM 3991 C CA . VAL A 1 506 ? -16.625 -1.996 45.483 1.00 84.62 506 VAL A CA 1
ATOM 3992 C C . VAL A 1 506 ? -17.715 -2.802 44.767 1.00 84.62 506 VAL A C 1
ATOM 3994 O O . VAL A 1 506 ? -18.000 -2.465 43.617 1.00 84.62 506 VAL A O 1
ATOM 3997 N N . PRO A 1 507 ? -18.372 -3.808 45.384 1.00 87.31 507 PRO A N 1
ATOM 3998 C CA . PRO A 1 507 ? -19.421 -4.561 44.698 1.00 87.31 507 PRO A CA 1
ATOM 3999 C C . PRO A 1 507 ? -20.622 -3.697 44.302 1.00 87.31 507 PRO A C 1
ATOM 4001 O O . PRO A 1 507 ? -21.164 -3.903 43.214 1.00 87.31 507 PRO A O 1
ATOM 4004 N N . LEU A 1 508 ? -21.006 -2.715 45.126 1.00 90.12 508 LEU A N 1
ATOM 4005 C CA . LEU A 1 508 ? -22.120 -1.814 44.826 1.00 90.12 508 LEU A CA 1
ATOM 4006 C C . LEU A 1 508 ? -21.785 -0.850 43.679 1.00 90.12 508 LEU A C 1
ATOM 4008 O O . LEU A 1 508 ? -22.590 -0.656 42.769 1.00 90.12 508 LEU A O 1
ATOM 4012 N N . SER A 1 509 ? -20.568 -0.300 43.667 1.00 89.88 509 SER A N 1
ATOM 4013 C CA . SER A 1 509 ? -20.119 0.572 42.577 1.00 89.88 509 SER A CA 1
ATOM 4014 C C . SER A 1 509 ? -19.947 -0.183 41.263 1.00 89.88 509 SER A C 1
ATOM 4016 O O . SER A 1 509 ? -20.375 0.304 40.224 1.00 89.88 509 SER A O 1
ATOM 4018 N N . ALA A 1 510 ? -19.391 -1.396 41.311 1.00 86.31 510 ALA A N 1
ATOM 4019 C CA . ALA A 1 510 ? -19.280 -2.255 40.138 1.00 86.31 510 ALA A CA 1
ATOM 4020 C C . ALA A 1 510 ? -20.660 -2.607 39.559 1.00 86.31 510 ALA A C 1
ATOM 4022 O O . ALA A 1 510 ? -20.803 -2.709 38.343 1.00 86.31 510 ALA A O 1
ATOM 4023 N N . MET A 1 511 ? -21.689 -2.761 40.403 1.00 89.56 511 MET A N 1
ATOM 4024 C CA . MET A 1 511 ? -23.062 -2.982 39.941 1.00 89.56 511 MET A CA 1
ATOM 4025 C C . MET A 1 511 ? -23.652 -1.747 39.252 1.00 89.56 511 MET A C 1
ATOM 4027 O O . MET A 1 511 ? -24.316 -1.890 38.224 1.00 89.56 511 MET A O 1
ATOM 4031 N N . LEU A 1 512 ? -23.414 -0.549 39.791 1.00 91.31 512 LEU A N 1
ATOM 4032 C CA . LEU A 1 512 ? -23.847 0.701 39.164 1.00 91.31 512 LEU A CA 1
ATOM 4033 C C . LEU A 1 512 ? -23.182 0.891 37.791 1.00 91.31 512 LEU A C 1
ATOM 4035 O O . LEU A 1 512 ? -23.879 1.123 36.803 1.00 91.31 512 LEU A O 1
ATOM 4039 N N . ASP A 1 513 ? -21.865 0.690 37.713 1.00 87.94 513 ASP A N 1
ATOM 4040 C CA . ASP A 1 513 ? -21.104 0.783 36.463 1.00 87.94 513 ASP A CA 1
ATOM 4041 C C . ASP A 1 513 ? -21.531 -0.303 35.452 1.00 87.94 513 ASP A C 1
ATOM 4043 O O . ASP A 1 513 ? -21.685 -0.019 34.264 1.00 87.94 513 ASP A O 1
ATOM 4047 N N . GLU A 1 514 ? -21.822 -1.533 35.907 1.00 86.94 514 GLU A N 1
ATOM 4048 C CA . GLU A 1 514 ? -22.412 -2.591 35.066 1.00 86.94 514 GLU A CA 1
ATOM 4049 C C . GLU A 1 514 ? -23.745 -2.131 34.451 1.00 86.94 514 GLU A C 1
ATOM 4051 O O . GLU A 1 514 ? -23.991 -2.363 33.264 1.00 86.94 514 GLU A O 1
ATOM 4056 N N . CYS A 1 515 ? -24.610 -1.481 35.236 1.00 89.50 515 CYS A N 1
ATOM 4057 C CA . CYS A 1 515 ? -25.901 -0.995 34.752 1.00 89.50 515 CYS A CA 1
ATOM 4058 C C . CYS A 1 515 ? -25.740 0.108 33.701 1.00 89.50 515 CYS A C 1
ATOM 4060 O O . CYS A 1 515 ? -26.425 0.053 32.679 1.00 89.50 515 CYS A O 1
ATOM 4062 N N . PHE A 1 516 ? -24.810 1.050 33.898 1.00 86.44 516 PHE A N 1
ATOM 4063 C CA . PHE A 1 516 ? -24.477 2.051 32.881 1.00 86.44 516 PHE A CA 1
ATOM 4064 C C . PHE A 1 516 ? -23.964 1.401 31.593 1.00 86.44 516 PHE A C 1
ATOM 4066 O O . PHE A 1 516 ? -24.453 1.731 30.516 1.00 86.44 516 PHE A O 1
ATOM 4073 N N . CYS A 1 517 ? -23.055 0.423 31.676 1.00 81.50 517 CYS A N 1
ATOM 4074 C CA . CYS A 1 517 ? -22.580 -0.281 30.484 1.00 81.50 517 CYS A CA 1
ATOM 4075 C C . CYS A 1 517 ? -23.722 -0.956 29.715 1.00 81.50 517 CYS A C 1
ATOM 4077 O O . CYS A 1 517 ? -23.806 -0.798 28.500 1.00 81.50 517 CYS A O 1
ATOM 4079 N N . ILE A 1 518 ? -24.615 -1.678 30.402 1.00 82.38 518 ILE A N 1
ATOM 4080 C CA . ILE A 1 518 ? -25.741 -2.363 29.746 1.00 82.38 518 ILE A CA 1
ATOM 4081 C C . ILE A 1 518 ? -26.703 -1.347 29.115 1.00 82.38 518 ILE A C 1
ATOM 4083 O O . ILE A 1 518 ? -27.135 -1.545 27.983 1.00 82.38 518 ILE A O 1
ATOM 4087 N N . ALA A 1 519 ? -27.027 -0.261 29.820 1.00 83.50 519 ALA A N 1
ATOM 4088 C CA . ALA A 1 519 ? -27.901 0.783 29.294 1.00 83.50 519 ALA A CA 1
ATOM 4089 C C . ALA A 1 519 ? -27.309 1.449 28.038 1.00 83.50 519 ALA A C 1
ATOM 4091 O O . ALA A 1 519 ? -28.041 1.770 27.106 1.00 83.50 519 ALA A O 1
ATOM 4092 N N . MET A 1 520 ? -25.983 1.596 27.972 1.00 75.81 520 MET A N 1
ATOM 4093 C CA . MET A 1 520 ? -25.307 2.211 26.828 1.00 75.81 520 MET A CA 1
ATOM 4094 C C . MET A 1 520 ? -25.112 1.266 25.641 1.00 75.81 520 MET A C 1
ATOM 4096 O O . MET A 1 520 ? -25.294 1.696 24.506 1.00 75.81 520 MET A O 1
ATOM 4100 N N . GLU A 1 521 ? -24.869 -0.031 25.875 1.00 71.19 521 GLU A N 1
ATOM 4101 C CA . GLU A 1 521 ? -24.984 -1.073 24.830 1.00 71.19 521 GLU A CA 1
ATOM 4102 C C . GLU A 1 521 ? -26.352 -1.012 24.133 1.00 71.19 521 GLU A C 1
ATOM 4104 O O . GLU A 1 521 ? -26.466 -1.216 22.928 1.00 71.19 521 GLU A O 1
ATOM 4109 N N . MET A 1 522 ? -27.401 -0.721 24.901 1.00 72.44 522 MET A N 1
ATOM 4110 C CA . MET A 1 522 ? -28.766 -0.647 24.398 1.00 72.44 522 MET A CA 1
ATOM 4111 C C . MET A 1 522 ? -29.072 0.649 23.630 1.00 72.44 522 MET A C 1
ATOM 4113 O O . MET A 1 522 ? -29.989 0.635 22.814 1.00 72.44 522 MET A O 1
ATOM 4117 N N . GLY A 1 523 ? -28.324 1.734 23.868 1.00 65.00 523 GLY A N 1
ATOM 4118 C CA . GLY A 1 523 ? -28.505 3.030 23.204 1.00 65.00 523 GLY A CA 1
ATOM 4119 C C . GLY A 1 523 ? -27.884 3.099 21.804 1.00 65.00 523 GLY A C 1
ATOM 4120 O O . GLY A 1 523 ? -28.558 3.516 20.863 1.00 65.00 523 GLY A O 1
ATOM 4121 N N . ASP A 1 524 ? -26.646 2.624 21.636 1.00 57.25 524 ASP A N 1
ATOM 4122 C CA . ASP A 1 524 ? -25.907 2.725 20.360 1.00 57.25 524 ASP A CA 1
ATOM 4123 C C . ASP A 1 524 ? -26.574 1.954 19.208 1.00 57.25 524 ASP A C 1
ATOM 4125 O O . ASP A 1 524 ? -26.569 2.393 18.061 1.00 57.25 524 ASP A O 1
ATOM 4129 N N . GLU A 1 525 ? -27.201 0.815 19.506 1.00 51.97 525 GLU A N 1
ATOM 4130 C CA . GLU A 1 525 ? -27.804 -0.070 18.497 1.00 51.97 525 GLU A CA 1
ATOM 4131 C C . GLU A 1 525 ? -29.222 0.364 18.069 1.00 51.97 525 GLU A C 1
ATOM 4133 O O . GLU A 1 525 ? -29.838 -0.282 17.223 1.00 51.97 525 GLU A O 1
ATOM 4138 N N . THR A 1 526 ? -29.751 1.453 18.645 1.00 41.88 526 THR A N 1
ATOM 4139 C CA . THR A 1 526 ? -31.056 2.038 18.274 1.00 41.88 526 THR A CA 1
ATOM 4140 C C . THR A 1 526 ? -30.957 3.195 17.270 1.00 41.88 526 THR A C 1
ATOM 4142 O O . THR A 1 526 ? -31.990 3.676 16.811 1.00 41.88 526 THR A O 1
ATOM 4145 N N . ILE A 1 527 ? -29.739 3.613 16.891 1.00 37.66 527 ILE A N 1
ATOM 4146 C CA . ILE A 1 527 ? -29.462 4.727 15.953 1.00 37.66 527 ILE A CA 1
ATOM 4147 C C . ILE A 1 527 ? -29.128 4.218 14.525 1.00 37.66 527 ILE A C 1
ATOM 4149 O O . ILE A 1 527 ? -28.577 4.951 13.706 1.00 37.66 527 ILE A O 1
ATOM 4153 N N . VAL A 1 528 ? -29.471 2.968 14.189 1.00 28.73 528 VAL A N 1
ATOM 4154 C CA . VAL A 1 528 ? -29.312 2.421 12.822 1.00 28.73 528 VAL A CA 1
ATOM 4155 C C . VAL A 1 528 ? -30.611 2.493 12.035 1.00 28.73 528 VAL A C 1
ATOM 4157 O O . VAL A 1 528 ? -31.632 1.967 12.536 1.00 28.73 528 VAL A O 1
#

Solvent-accessible surface area (backbone atoms only — not comparable to full-atom values): 30534 Å² total; per-residue (Å²): 139,83,87,85,88,90,86,89,84,91,87,86,79,88,87,84,56,65,68,61,52,48,50,54,50,50,54,54,50,58,73,68,50,71,90,66,78,81,77,88,76,52,80,65,59,54,54,51,51,50,54,51,49,45,52,52,55,51,50,49,56,71,62,74,59,72,52,66,71,59,49,50,56,48,48,54,49,51,49,55,52,48,56,59,42,58,58,46,52,58,48,51,53,55,51,32,74,74,68,77,58,89,58,75,64,59,58,56,51,50,56,52,46,55,51,46,49,54,47,38,58,71,59,45,51,64,59,69,59,39,37,77,72,48,45,67,60,44,46,51,48,42,54,45,38,55,49,50,56,48,59,72,68,55,85,87,63,56,66,69,58,51,50,52,52,49,49,58,45,49,54,56,50,50,61,55,55,70,36,44,54,98,91,38,79,55,46,92,94,62,67,94,83,58,94,70,77,66,43,50,50,70,58,45,52,55,48,49,54,49,40,52,51,49,50,48,57,60,68,72,59,79,71,70,55,31,79,88,48,43,67,60,46,50,52,38,53,52,45,40,53,50,48,50,51,50,55,55,37,40,79,76,72,46,80,76,56,68,69,61,54,49,53,48,52,53,52,55,49,53,58,57,67,66,35,57,98,88,37,60,63,50,99,86,71,47,73,59,55,41,57,67,60,51,50,52,45,50,51,52,37,52,53,46,52,50,52,52,50,55,50,38,54,54,48,62,65,61,66,48,95,56,48,71,61,46,51,55,46,40,50,51,50,49,48,53,49,52,55,46,54,51,53,61,69,68,45,89,62,63,80,80,78,64,48,71,70,56,56,49,54,52,49,54,57,36,44,57,46,45,52,57,50,52,59,40,73,80,58,78,54,86,79,52,55,67,63,44,51,5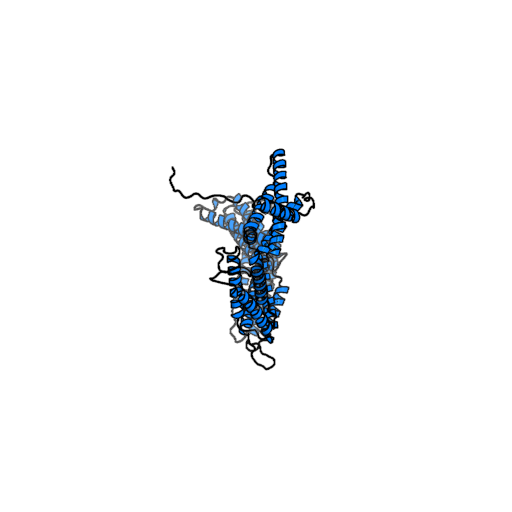1,36,37,53,54,26,33,57,46,24,54,50,47,23,60,54,24,49,75,77,36,51,66,33,78,77,50,42,71,61,50,52,51,51,50,51,51,44,53,49,53,53,51,52,54,50,50,50,54,50,52,56,55,58,69,69,59,81,78,71,93,84,56,60,68,68,55,50,52,51,49,51,53,50,49,52,54,49,50,52,55,50,51,53,54,50,53,52,52,52,51,53,52,51,53,55,59,68,67,30,60,96,86,36,64,58,35,100,83,73,45,77,59,59,20,55,65,22,53,50,26,47,52,53,29,42,52,40,55,56,48,62,60,51,68,74,69,79,117

Organism: Batrachochytrium dendrobatidis (strain JEL423) (NCBI:txid403673)

Radius of gyration: 42.4 Å; Cα contacts (8 Å, |Δi|>4): 369; chains: 1; bounding box: 150×52×99 Å

Mean predicted aligned error: 21.69 Å

pLDDT: mean 70.98, std 15.66, range [28.61, 95.0]

Foldseek 3Di:
DDDDDDDDDDDDDDDDDVVVVVVVVVVVVVVVDDPDPQDPADLVRLLVLLVVLLVVLVVVVVLVADQLVVLVVSVVSLVSSVVSLVVVLVVVVVVCVVPVDDDPSSVSSVVSNVSSVVSCVVPNVLSVLADPLCNVLSNLLSVLLVQLVVLVPDLQDDPVVSVVSLVVSVVSLVVQVVCDDPNWHDGPPDDPPDPDRGRCTVVSSVSSVSSVVSSCVSVVDDDPFPNVCSVLLVLLVVLLVVLVVQVVVVVVPDAHDPVVLVVSVVSLVVSQVCDDPLAHADPVGDGTPDSVVSSVSSVSSVVSSVVNVVVNVVVLLVPDPCLVVLVVLLCVLQVLVVVVVVVCVPPPDDLVVQDPVNLVVNLVSLVVLLVVLLVCLVPPDPSCPVSSLSSLVSSLVSLVVSLVSLCVHWPDDPLCVVLVVLLVVLVVVLVVLVVVVVVLVVVLPDDDDDDPPPVVNVVSVVVVVVSLVVSVVVLVVSVVVLVVSCVCADVQADAGPVRDGGISRRSSSSSSSSSSSSSSSVVVVSPD